Protein AF-A0A7V8SWI7-F1 (afdb_monomer)

Organism: NCBI:txid2741543

Mean predicted aligned error: 4.3 Å

Structure (mmCIF, N/CA/C/O backbone):
data_AF-A0A7V8SWI7-F1
#
_entry.id   AF-A0A7V8SWI7-F1
#
loop_
_atom_site.group_PDB
_atom_site.id
_atom_site.type_symbol
_atom_site.label_atom_id
_atom_site.label_alt_id
_atom_site.label_comp_id
_atom_site.label_asym_id
_atom_site.label_entity_id
_atom_site.label_seq_id
_atom_site.pdbx_PDB_ins_code
_atom_site.Cartn_x
_atom_site.Cartn_y
_atom_site.Cartn_z
_atom_site.occupancy
_atom_site.B_iso_or_equiv
_atom_site.auth_seq_id
_atom_site.auth_comp_id
_atom_site.auth_asym_id
_atom_site.auth_atom_id
_atom_site.pdbx_PDB_model_num
ATOM 1 N N . THR A 1 1 ? 4.405 27.487 22.013 1.00 63.25 1 THR A N 1
ATOM 2 C CA . THR A 1 1 ? 5.822 27.441 22.415 1.00 63.25 1 THR A CA 1
ATOM 3 C C . THR A 1 1 ? 6.640 26.436 21.614 1.00 63.25 1 THR A C 1
ATOM 5 O O . THR A 1 1 ? 7.851 26.514 21.687 1.00 63.25 1 THR A O 1
ATOM 8 N N . GLY A 1 2 ? 6.046 25.557 20.786 1.00 82.50 2 GLY A N 1
ATOM 9 C CA . GLY A 1 2 ? 6.829 24.618 19.962 1.00 82.50 2 GLY A CA 1
ATOM 10 C C . GLY A 1 2 ? 7.580 23.558 20.779 1.00 82.50 2 GLY A C 1
ATOM 11 O O . GLY A 1 2 ? 8.387 22.822 20.220 1.00 82.50 2 GLY A O 1
ATOM 12 N N . ASP A 1 3 ? 7.316 23.489 22.088 1.00 85.94 3 ASP A N 1
ATOM 13 C CA . ASP A 1 3 ? 7.953 22.548 22.997 1.00 85.94 3 ASP A CA 1
ATOM 14 C C . ASP A 1 3 ? 7.537 21.123 22.630 1.00 85.94 3 ASP A C 1
ATOM 16 O O . ASP A 1 3 ? 6.351 20.809 22.512 1.00 85.94 3 ASP A O 1
ATOM 20 N N . VAL A 1 4 ? 8.527 20.253 22.458 1.00 89.06 4 VAL A N 1
ATOM 21 C CA . VAL A 1 4 ? 8.312 18.844 22.130 1.00 89.06 4 VAL A CA 1
ATOM 22 C C . VAL A 1 4 ? 8.341 18.035 23.420 1.00 89.06 4 VAL A C 1
ATOM 24 O O . VAL A 1 4 ? 9.341 18.034 24.136 1.00 89.06 4 VAL A O 1
ATOM 27 N N . THR A 1 5 ? 7.256 17.314 23.704 1.00 89.06 5 THR A N 1
ATOM 28 C CA . THR A 1 5 ? 7.157 16.422 24.868 1.00 89.06 5 THR A CA 1
ATOM 29 C C . THR A 1 5 ? 7.148 14.970 24.413 1.00 89.06 5 THR A C 1
ATOM 31 O O . THR A 1 5 ? 6.355 14.579 23.558 1.00 89.06 5 THR A O 1
ATOM 34 N N . ARG A 1 6 ? 8.024 14.143 24.994 1.00 91.88 6 ARG A N 1
ATOM 35 C CA . ARG A 1 6 ? 8.011 12.697 24.748 1.00 91.88 6 ARG A CA 1
ATOM 36 C C . ARG A 1 6 ? 6.832 12.066 25.491 1.00 91.88 6 ARG A C 1
ATOM 38 O O . ARG A 1 6 ? 6.793 12.125 26.715 1.00 91.88 6 ARG A O 1
ATOM 45 N N . LEU A 1 7 ? 5.920 11.439 24.748 1.00 93.38 7 LEU A N 1
ATOM 46 C CA . LEU A 1 7 ? 4.717 10.800 25.302 1.00 93.38 7 LEU A CA 1
ATOM 47 C C . LEU A 1 7 ? 4.950 9.358 25.781 1.00 93.38 7 LEU A C 1
ATOM 49 O O . LEU A 1 7 ? 4.262 8.891 26.678 1.00 93.38 7 LEU A O 1
ATOM 53 N N . THR A 1 8 ? 5.924 8.652 25.203 1.00 93.62 8 THR A N 1
ATOM 54 C CA . THR A 1 8 ? 6.197 7.236 25.500 1.00 93.62 8 THR A CA 1
ATOM 55 C C . THR A 1 8 ? 7.565 7.033 26.167 1.00 93.62 8 THR A C 1
ATOM 57 O O . THR A 1 8 ? 8.273 7.981 26.526 1.00 93.62 8 THR A O 1
ATOM 60 N N . ASP A 1 9 ? 7.970 5.775 26.347 1.00 92.06 9 ASP A N 1
ATOM 61 C CA . ASP A 1 9 ? 9.202 5.396 27.049 1.00 92.06 9 ASP A CA 1
ATOM 62 C C . ASP A 1 9 ? 10.509 5.709 26.288 1.00 92.06 9 ASP A C 1
ATOM 64 O O . ASP A 1 9 ? 11.591 5.674 26.880 1.00 92.06 9 ASP A O 1
ATOM 68 N N . GLY A 1 10 ? 10.426 6.027 24.991 1.00 92.19 10 GLY A N 1
ATOM 69 C CA . GLY A 1 10 ? 11.580 6.271 24.121 1.00 92.19 10 GLY A CA 1
ATOM 70 C C . GLY A 1 10 ? 12.457 5.042 23.856 1.00 92.19 10 GLY A C 1
ATOM 71 O O . GLY A 1 10 ? 13.593 5.208 23.421 1.00 92.19 10 GLY A O 1
ATOM 72 N N . LYS A 1 11 ? 11.966 3.832 24.150 1.00 94.44 11 LYS A N 1
ATOM 73 C CA . LYS A 1 11 ? 12.702 2.565 23.987 1.00 94.44 11 LYS A CA 1
ATOM 74 C C . LYS A 1 11 ? 11.910 1.541 23.188 1.00 94.44 11 LYS A C 1
ATOM 76 O O . LYS A 1 11 ? 12.474 0.853 22.344 1.00 94.44 11 LYS A O 1
ATOM 81 N N . SER A 1 12 ? 10.618 1.432 23.472 1.00 95.19 12 SER A N 1
ATOM 82 C CA . SER A 1 12 ? 9.738 0.456 22.846 1.00 95.19 12 SER A CA 1
ATOM 83 C C . SER A 1 12 ? 9.309 0.914 21.462 1.00 95.19 12 SER A C 1
ATOM 85 O O . SER A 1 12 ? 9.228 2.112 21.172 1.00 95.19 12 SER A O 1
ATOM 87 N N . ARG A 1 13 ? 8.970 -0.049 20.603 1.00 94.88 13 ARG A N 1
ATOM 88 C CA . ARG A 1 13 ? 8.309 0.252 19.339 1.00 94.88 13 ARG A CA 1
ATOM 89 C C . ARG A 1 13 ? 6.869 0.655 19.644 1.00 94.88 13 ARG A C 1
ATOM 91 O O . ARG A 1 13 ? 6.151 -0.097 20.300 1.00 94.88 13 ARG A O 1
ATOM 98 N N . ASN A 1 14 ? 6.463 1.823 19.153 1.00 95.75 14 ASN A N 1
ATOM 99 C CA . ASN A 1 14 ? 5.104 2.335 19.290 1.00 95.75 14 ASN A CA 1
ATOM 100 C C . ASN A 1 14 ? 4.508 2.578 17.898 1.00 95.75 14 ASN A C 1
ATOM 102 O O . ASN A 1 14 ? 5.204 3.098 17.025 1.00 95.75 14 ASN A O 1
ATOM 106 N N . LEU A 1 15 ? 3.242 2.219 17.704 1.00 94.88 15 LEU A N 1
ATOM 107 C CA . LEU A 1 15 ? 2.460 2.546 16.510 1.00 94.88 15 LEU A CA 1
ATOM 108 C C . LEU A 1 15 ? 1.280 3.408 16.954 1.00 94.88 15 LEU A C 1
ATOM 110 O O . LEU A 1 15 ? 0.477 2.965 17.771 1.00 94.88 15 LEU A O 1
ATOM 114 N N . MET A 1 16 ? 1.220 4.646 16.466 1.00 94.62 16 MET A N 1
ATOM 115 C CA . MET A 1 16 ? 0.128 5.563 16.795 1.00 94.62 16 MET A CA 1
ATOM 116 C C . MET A 1 16 ? -1.172 5.102 16.143 1.00 94.62 16 MET A C 1
ATOM 118 O O . MET A 1 16 ? -1.156 4.559 15.042 1.00 94.62 16 MET A O 1
ATOM 122 N N . GLY A 1 17 ? -2.272 5.322 16.850 1.00 94.81 17 GLY A N 1
ATOM 123 C CA . GLY A 1 17 ? -3.619 4.992 16.421 1.00 94.81 17 GLY A CA 1
ATOM 124 C C . GLY A 1 17 ? -4.536 6.211 16.355 1.00 94.81 17 GLY A C 1
ATOM 125 O O . GLY A 1 17 ? -4.054 7.349 16.326 1.00 94.81 17 GLY A O 1
ATOM 126 N N . PRO A 1 18 ? -5.858 5.985 16.342 1.00 96.50 18 PRO A N 1
ATOM 127 C CA . PRO A 1 18 ? -6.848 7.041 16.260 1.00 96.50 18 PRO A CA 1
ATOM 128 C C . PRO A 1 18 ? -6.968 7.811 17.579 1.00 96.50 18 PRO A C 1
ATOM 130 O O . PRO A 1 18 ? -6.742 7.287 18.681 1.00 96.50 18 PRO A O 1
ATOM 133 N N . TRP A 1 19 ? -7.384 9.067 17.439 1.00 97.38 19 TRP A N 1
ATOM 134 C CA . TRP A 1 19 ? -7.904 9.868 18.540 1.00 97.38 19 TRP A CA 1
ATOM 135 C C . TRP A 1 19 ? -9.310 9.397 18.914 1.00 97.38 19 TRP A C 1
ATOM 137 O O . TRP A 1 19 ? -10.038 8.900 18.055 1.00 97.38 19 TRP A O 1
ATOM 147 N N . SER A 1 20 ? -9.685 9.582 20.178 1.00 97.81 20 SER A N 1
ATOM 148 C CA . SER A 1 20 ? -11.070 9.437 20.626 1.00 97.81 20 SER A CA 1
ATOM 149 C C . SER A 1 20 ? -12.001 10.376 19.856 1.00 97.81 20 SER A C 1
ATOM 151 O O . SER A 1 20 ? -11.568 11.401 19.319 1.00 97.81 20 SER A O 1
ATOM 153 N N . SER A 1 21 ? -13.290 10.050 19.826 1.00 94.75 21 SER A N 1
ATOM 154 C CA . SER A 1 21 ? -14.334 10.891 19.236 1.00 94.75 21 SER A CA 1
ATOM 155 C C . SER A 1 21 ? -14.375 12.275 19.888 1.00 94.75 21 SER A C 1
ATOM 157 O O . SER A 1 21 ? -14.532 13.277 19.185 1.00 94.75 21 SER A O 1
ATOM 159 N N . ASP A 1 22 ? -14.148 12.339 21.205 1.00 95.44 22 ASP A N 1
ATOM 160 C CA . ASP A 1 22 ? -14.020 13.590 21.962 1.00 95.44 22 ASP A CA 1
ATOM 161 C C . ASP A 1 22 ? -12.711 14.355 21.669 1.00 95.44 22 ASP A C 1
ATOM 163 O O . ASP A 1 22 ? -12.598 15.546 21.970 1.00 95.44 22 ASP A O 1
ATOM 167 N N . GLY A 1 23 ? -11.715 13.706 21.055 1.00 96.44 23 GLY A N 1
ATOM 168 C CA . GLY A 1 23 ? -10.439 14.313 20.662 1.00 96.44 23 GLY A CA 1
ATOM 169 C C . GLY A 1 23 ? -9.461 14.562 21.816 1.00 96.44 23 GLY A C 1
ATOM 170 O O . GLY A 1 23 ? -8.505 15.321 21.659 1.00 96.44 23 GLY A O 1
ATOM 171 N N . ASP A 1 24 ? -9.685 13.946 22.977 1.00 97.25 24 ASP A N 1
ATOM 172 C CA . ASP A 1 24 ? -8.906 14.137 24.206 1.00 97.25 24 ASP A CA 1
ATOM 173 C C . ASP A 1 24 ? -7.919 12.991 24.500 1.00 97.25 24 ASP A C 1
ATOM 175 O O . ASP A 1 24 ? -6.945 13.178 25.236 1.00 97.25 24 ASP A O 1
ATOM 179 N N . ARG A 1 25 ? -8.151 11.805 23.928 1.00 97.94 25 ARG A N 1
ATOM 180 C CA . ARG A 1 25 ? -7.366 10.584 24.143 1.00 97.94 25 ARG A CA 1
ATOM 181 C C . ARG A 1 25 ? -6.844 10.036 22.825 1.00 97.94 25 ARG A C 1
ATOM 183 O O . ARG A 1 25 ? -7.429 10.253 21.770 1.00 97.94 25 ARG A O 1
ATOM 190 N N . ILE A 1 26 ? -5.760 9.273 22.904 1.00 97.75 26 ILE A N 1
ATOM 191 C CA . ILE A 1 26 ? -5.236 8.474 21.793 1.00 97.75 26 ILE A CA 1
ATOM 192 C C . ILE A 1 26 ? -5.171 7.004 22.187 1.00 97.75 26 ILE A C 1
ATOM 194 O O . ILE A 1 26 ? -4.791 6.675 23.313 1.00 97.75 26 ILE A O 1
ATOM 198 N N . ALA A 1 27 ? -5.510 6.131 21.242 1.00 98.38 27 ALA A N 1
ATOM 199 C CA . ALA A 1 27 ? -5.175 4.714 21.297 1.00 98.38 27 ALA A CA 1
ATOM 200 C C . ALA A 1 27 ? -3.865 4.487 20.538 1.00 98.38 27 ALA A C 1
ATOM 202 O O . ALA A 1 27 ? -3.637 5.087 19.489 1.00 98.38 27 ALA A O 1
ATOM 203 N N . TYR A 1 28 ? -2.988 3.629 21.047 1.00 98.06 28 TYR A N 1
ATOM 204 C CA . TYR A 1 28 ? -1.750 3.282 20.356 1.00 98.06 28 TYR A CA 1
ATOM 205 C C . TYR A 1 28 ? -1.277 1.878 20.729 1.00 98.06 28 TYR A C 1
ATOM 207 O O . TYR A 1 28 ? -1.665 1.329 21.758 1.00 98.06 28 TYR A O 1
ATOM 215 N N . MET A 1 29 ? -0.431 1.288 19.886 1.00 98.12 29 MET A N 1
ATOM 216 C CA . MET A 1 29 ? 0.154 -0.029 20.139 1.00 98.12 29 MET A CA 1
ATOM 217 C C . MET A 1 29 ? 1.571 0.108 20.658 1.00 98.12 29 MET A C 1
ATOM 219 O O . MET A 1 29 ? 2.327 0.949 20.165 1.00 98.12 29 MET A O 1
ATOM 223 N N . SER A 1 30 ? 1.963 -0.743 21.604 1.00 97.75 30 SER A N 1
ATOM 224 C CA . SER A 1 30 ? 3.325 -0.732 22.135 1.00 97.75 30 SER A CA 1
ATOM 225 C C . SER A 1 30 ? 3.847 -2.122 22.455 1.00 97.75 30 SER A C 1
ATOM 227 O O . SER A 1 30 ? 3.147 -2.937 23.049 1.00 97.75 30 SER A O 1
ATOM 229 N N . THR A 1 31 ? 5.126 -2.353 22.148 1.00 97.25 31 THR A N 1
ATOM 230 C CA . THR A 1 31 ? 5.854 -3.564 22.562 1.00 97.25 31 THR A CA 1
ATOM 231 C C . THR A 1 31 ? 6.379 -3.500 23.996 1.00 97.25 31 THR A C 1
ATOM 233 O O . THR A 1 31 ? 7.180 -4.343 24.397 1.00 97.25 31 THR A O 1
ATOM 236 N N . ARG A 1 32 ? 5.978 -2.491 24.779 1.00 96.44 32 ARG A N 1
ATOM 237 C CA . ARG A 1 32 ? 6.568 -2.167 26.087 1.00 96.44 32 ARG A CA 1
ATOM 238 C C . ARG A 1 32 ? 6.547 -3.313 27.097 1.00 96.44 32 ARG A C 1
ATOM 240 O O . ARG A 1 32 ? 7.463 -3.411 27.907 1.00 96.44 32 ARG A O 1
ATOM 247 N N . ARG A 1 33 ? 5.531 -4.183 27.064 1.00 96.50 33 ARG A N 1
ATOM 248 C CA . ARG A 1 33 ? 5.382 -5.269 28.046 1.00 96.50 33 ARG A CA 1
ATOM 249 C C . ARG A 1 33 ? 6.374 -6.412 27.832 1.00 96.50 33 ARG A C 1
ATOM 251 O O . ARG A 1 33 ? 6.923 -6.910 28.810 1.00 96.50 33 ARG A O 1
ATOM 258 N N . THR A 1 34 ? 6.582 -6.852 26.587 1.00 95.94 34 THR A N 1
ATOM 259 C CA . THR A 1 34 ? 7.347 -8.086 26.296 1.00 95.94 34 THR A CA 1
ATOM 260 C C . THR A 1 34 ? 8.436 -7.932 25.237 1.00 95.94 34 THR A C 1
ATOM 262 O O . THR A 1 34 ? 9.176 -8.878 24.988 1.00 95.94 34 THR A O 1
ATOM 265 N N . GLY A 1 35 ? 8.531 -6.782 24.566 1.00 92.69 35 GLY A N 1
ATOM 266 C CA . GLY A 1 35 ? 9.382 -6.586 23.386 1.00 92.69 35 GLY A CA 1
ATOM 267 C C . GLY A 1 35 ? 8.889 -7.315 22.125 1.00 92.69 35 GLY A C 1
ATOM 268 O O . GLY A 1 35 ? 9.388 -7.042 21.035 1.00 92.69 35 GLY A O 1
ATOM 269 N N . LYS A 1 36 ? 7.897 -8.207 22.257 1.00 92.12 36 LYS A N 1
ATOM 270 C CA . LYS A 1 36 ? 7.325 -9.024 21.179 1.00 92.12 36 LYS A CA 1
ATOM 271 C C . LYS A 1 36 ? 5.861 -8.682 20.906 1.00 92.12 36 LYS A C 1
ATOM 273 O O . LYS A 1 36 ? 5.488 -8.495 19.755 1.00 92.12 36 LYS A O 1
ATOM 278 N N . ASP A 1 37 ? 5.034 -8.658 21.939 1.00 96.38 37 ASP A N 1
ATOM 279 C CA . ASP A 1 37 ? 3.595 -8.460 21.791 1.00 96.38 37 ASP A CA 1
ATOM 280 C C . ASP A 1 37 ? 3.296 -6.974 21.665 1.00 96.38 37 ASP A C 1
ATOM 282 O O . ASP A 1 37 ? 3.802 -6.177 22.454 1.00 96.38 37 ASP A O 1
ATOM 286 N N . THR A 1 38 ? 2.483 -6.596 20.685 1.00 96.56 38 THR A N 1
ATOM 287 C CA . THR A 1 38 ? 1.990 -5.226 20.543 1.00 96.56 38 THR A CA 1
ATOM 288 C C . THR A 1 38 ? 0.666 -5.101 21.278 1.00 96.56 38 THR A C 1
ATOM 290 O O . THR A 1 38 ? -0.379 -5.476 20.754 1.00 96.56 38 THR A O 1
ATOM 293 N N . ASP A 1 39 ? 0.724 -4.598 22.505 1.00 98.38 39 ASP A N 1
ATOM 294 C CA . ASP A 1 39 ? -0.456 -4.386 23.339 1.00 98.38 39 ASP A CA 1
ATOM 295 C C . ASP A 1 39 ? -1.148 -3.057 23.019 1.00 98.38 39 ASP A C 1
ATOM 297 O O . ASP A 1 39 ? -0.494 -2.139 22.521 1.00 98.38 39 ASP A O 1
ATOM 301 N N . LEU A 1 40 ? -2.431 -2.929 23.376 1.00 98.75 40 LEU A N 1
ATOM 302 C CA . LEU A 1 40 ? -3.197 -1.685 23.257 1.00 98.75 40 LEU A CA 1
ATOM 303 C C . LEU A 1 40 ? -3.010 -0.814 24.504 1.00 98.75 40 LEU A C 1
ATOM 305 O O . LEU A 1 40 ? -3.303 -1.239 25.624 1.00 98.75 40 LEU A O 1
ATOM 309 N N . TRP A 1 41 ? -2.595 0.428 24.286 1.00 98.62 41 TRP A N 1
ATOM 310 C CA . TRP A 1 41 ? -2.400 1.455 25.303 1.00 98.62 41 TRP A CA 1
ATOM 311 C C . TRP A 1 41 ? -3.262 2.676 24.996 1.00 98.62 41 TRP A C 1
ATOM 313 O O . TRP A 1 41 ? -3.566 2.961 23.834 1.00 98.62 41 TRP A O 1
ATOM 323 N N . VAL A 1 42 ? -3.635 3.407 26.044 1.00 98.38 42 VAL A N 1
ATOM 324 C CA . VAL A 1 42 ? -4.410 4.646 25.939 1.00 98.38 42 VAL A CA 1
ATOM 325 C C . VAL A 1 42 ? -3.790 5.717 26.824 1.00 98.38 42 VAL A C 1
ATOM 327 O O . VAL A 1 42 ? -3.329 5.437 27.930 1.00 98.38 42 VAL A O 1
ATOM 330 N N . MET A 1 43 ? -3.796 6.956 26.336 1.00 97.75 43 MET A N 1
ATOM 331 C CA . MET A 1 43 ? -3.399 8.129 27.113 1.00 97.75 43 MET A CA 1
ATOM 332 C C . MET A 1 43 ? -4.154 9.380 26.660 1.00 97.75 43 MET A C 1
ATOM 334 O O . MET A 1 43 ? -4.582 9.473 25.511 1.00 97.75 43 MET A O 1
ATOM 338 N N . THR A 1 44 ? -4.238 10.369 27.541 1.00 97.31 44 THR A N 1
ATOM 339 C CA . THR A 1 44 ? -4.510 11.775 27.228 1.00 97.31 44 THR A CA 1
ATOM 340 C C . THR A 1 44 ? -3.174 12.476 26.965 1.00 97.31 44 THR A C 1
ATOM 342 O O . THR A 1 44 ? -2.409 12.678 27.907 1.00 97.31 44 THR A O 1
ATOM 345 N N . PRO A 1 45 ? -2.850 12.894 25.726 1.00 94.81 45 PRO A N 1
ATOM 346 C CA . PRO A 1 45 ? -1.535 13.474 25.421 1.00 94.81 45 PRO A CA 1
ATOM 347 C C . PRO A 1 45 ? -1.206 14.760 26.192 1.00 94.81 45 PRO A C 1
ATOM 349 O O . PRO A 1 45 ? -0.036 15.059 26.418 1.00 94.81 45 PRO A O 1
ATOM 352 N N . ALA A 1 46 ? -2.231 15.509 26.617 1.00 93.81 46 ALA A N 1
ATOM 353 C CA . ALA A 1 46 ? -2.073 16.700 27.452 1.00 93.81 46 ALA A CA 1
ATOM 354 C C . ALA A 1 46 ? -1.636 16.380 28.898 1.00 93.81 46 ALA A C 1
ATOM 356 O O . ALA A 1 46 ? -1.056 17.238 29.561 1.00 93.81 46 ALA A O 1
ATOM 357 N N . ASP A 1 47 ? -1.871 15.153 29.373 1.00 95.00 47 ASP A N 1
ATOM 358 C CA . ASP A 1 47 ? -1.352 14.632 30.639 1.00 95.00 47 ASP A CA 1
ATOM 359 C C . ASP A 1 47 ? -0.791 13.214 30.428 1.00 95.00 47 ASP A C 1
ATOM 361 O O . ASP A 1 47 ? -1.481 12.221 30.685 1.00 95.00 47 ASP A O 1
ATOM 365 N N . PRO A 1 48 ? 0.475 13.085 29.981 1.00 92.38 48 PRO A N 1
ATOM 366 C CA . PRO A 1 48 ? 1.084 11.790 29.670 1.00 92.38 48 PRO A CA 1
ATOM 367 C C . PRO A 1 48 ? 1.128 10.801 30.847 1.00 92.38 48 PRO A C 1
ATOM 369 O O . PRO A 1 48 ? 1.427 9.629 30.649 1.00 92.38 48 PRO A O 1
ATOM 372 N N . LYS A 1 49 ? 0.829 11.234 32.082 1.00 94.56 49 LYS A N 1
ATOM 373 C CA . LYS A 1 49 ? 0.714 10.344 33.252 1.00 94.56 49 LYS A CA 1
ATOM 374 C C . LYS A 1 49 ? -0.511 9.432 33.196 1.00 94.56 49 LYS A C 1
ATOM 376 O O . LYS A 1 49 ? -0.562 8.453 33.933 1.00 94.56 49 LYS A O 1
ATOM 381 N N . THR A 1 50 ? -1.483 9.760 32.350 1.00 96.88 50 THR A N 1
ATOM 382 C CA . THR A 1 50 ? -2.666 8.932 32.078 1.00 96.88 50 THR A CA 1
ATOM 383 C C . THR A 1 50 ? -2.349 7.699 31.229 1.00 96.88 50 THR A C 1
ATOM 385 O O . THR A 1 50 ? -3.221 6.849 31.054 1.00 96.88 50 THR A O 1
ATOM 388 N N . ASP A 1 51 ? -1.122 7.588 30.710 1.00 97.06 51 ASP A N 1
ATOM 389 C CA . ASP A 1 51 ? -0.661 6.447 29.929 1.00 97.06 51 ASP A CA 1
ATOM 390 C C . ASP A 1 51 ? -0.787 5.131 30.699 1.00 97.06 51 ASP A C 1
ATOM 392 O O . ASP A 1 51 ? -0.155 4.928 31.740 1.00 97.06 51 ASP A O 1
ATOM 396 N N . HIS A 1 52 ? -1.594 4.219 30.166 1.00 97.75 52 HIS A N 1
ATOM 397 C CA . HIS A 1 52 ? -1.792 2.901 30.747 1.00 97.75 52 HIS A CA 1
ATOM 398 C C . HIS A 1 52 ? -2.054 1.839 29.680 1.00 97.75 52 HIS A C 1
ATOM 400 O O . HIS A 1 52 ? -2.551 2.101 28.583 1.00 97.75 52 HIS A O 1
ATOM 406 N N . LEU A 1 53 ? -1.703 0.607 30.040 1.00 98.44 53 LEU A N 1
ATOM 407 C CA . LEU A 1 53 ? -2.021 -0.591 29.281 1.00 98.44 53 LEU A CA 1
ATOM 408 C C . LEU A 1 53 ? -3.519 -0.866 29.418 1.00 98.44 53 LEU A C 1
ATOM 410 O O . LEU A 1 53 ? -3.978 -1.161 30.521 1.00 98.44 53 LEU A O 1
ATOM 414 N N . LEU A 1 54 ? -4.256 -0.791 28.313 1.00 98.62 54 LEU A N 1
ATOM 415 C CA . LEU A 1 54 ? -5.690 -1.070 28.295 1.00 98.62 54 LEU A CA 1
ATOM 416 C C . LEU A 1 54 ? -5.955 -2.563 28.072 1.00 98.62 54 LEU A C 1
ATOM 418 O O . LEU A 1 54 ? -6.718 -3.173 28.815 1.00 98.62 54 LEU A O 1
ATOM 422 N N . THR A 1 55 ? -5.286 -3.180 27.093 1.00 98.69 55 THR A N 1
ATOM 423 C CA . THR A 1 55 ? -5.515 -4.593 26.751 1.00 98.69 55 THR A CA 1
ATOM 424 C C . THR A 1 55 ? -4.211 -5.301 26.419 1.00 98.69 55 THR A C 1
ATOM 426 O O . THR A 1 55 ? -3.466 -4.877 25.536 1.00 98.69 55 THR A O 1
ATOM 429 N N . GLN A 1 56 ? -3.967 -6.426 27.096 1.00 98.31 56 GLN A N 1
ATOM 430 C CA . GLN A 1 56 ? -2.889 -7.348 26.744 1.00 98.31 56 GLN A CA 1
ATOM 431 C C . GLN A 1 56 ? -3.261 -8.149 25.498 1.00 98.31 56 GLN A C 1
ATOM 433 O O . GLN A 1 56 ? -4.336 -8.746 25.423 1.00 98.31 56 GLN A O 1
ATOM 438 N N . LEU A 1 57 ? -2.356 -8.174 24.529 1.00 97.56 57 LEU A N 1
ATOM 439 C CA . LEU A 1 57 ? -2.509 -8.862 23.255 1.00 97.56 57 LEU A CA 1
ATOM 440 C C . LEU A 1 57 ? -1.343 -9.839 23.051 1.00 97.56 57 LEU A C 1
ATOM 442 O O . LEU A 1 57 ? -0.423 -9.938 23.866 1.00 97.56 57 LEU A O 1
ATOM 446 N N . SER A 1 58 ? -1.410 -10.639 21.994 1.00 95.31 58 SER A N 1
ATOM 447 C CA . SER A 1 58 ? -0.376 -11.626 21.666 1.00 95.31 58 SER A CA 1
ATOM 448 C C . SER A 1 58 ? -0.003 -11.512 20.198 1.00 95.31 58 SER A C 1
ATOM 450 O O . SER A 1 58 ? -0.887 -11.452 19.348 1.00 95.31 58 SER A O 1
ATOM 452 N N . GLY A 1 59 ? 1.296 -11.492 19.903 1.00 93.31 59 GLY A N 1
ATOM 453 C CA . GLY A 1 59 ? 1.796 -11.211 18.554 1.00 93.31 59 GLY A CA 1
ATOM 454 C C . GLY A 1 59 ? 1.876 -9.713 18.245 1.00 93.31 59 GLY A C 1
ATOM 455 O O . GLY A 1 59 ? 1.540 -8.878 19.084 1.00 93.31 59 GLY A O 1
ATOM 456 N N . GLY A 1 60 ? 2.379 -9.372 17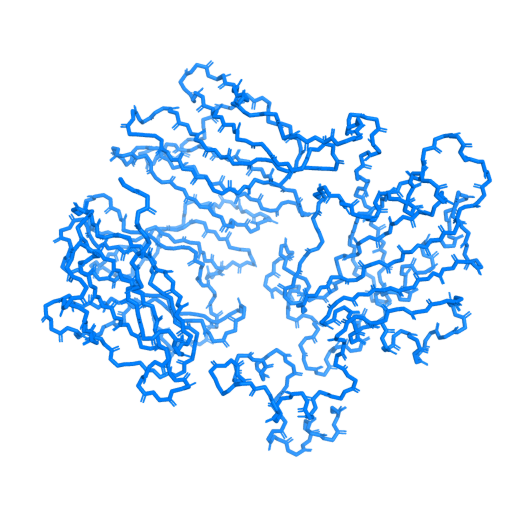.054 1.00 92.12 60 GLY A N 1
ATOM 457 C CA . GLY A 1 60 ? 2.677 -7.984 16.676 1.00 92.12 60 GLY A CA 1
ATOM 458 C C . GLY A 1 60 ? 1.787 -7.364 15.597 1.00 92.12 60 GLY A C 1
ATOM 459 O O . GLY A 1 60 ? 1.990 -6.200 15.259 1.00 92.12 60 GLY A O 1
ATOM 460 N N . GLY A 1 61 ? 0.840 -8.122 15.038 1.00 94.00 61 GLY A N 1
ATOM 461 C CA . GLY A 1 61 ? -0.041 -7.691 13.947 1.00 94.00 61 GLY A CA 1
ATOM 462 C C . GLY A 1 61 ? -1.269 -6.909 14.410 1.00 94.00 61 GLY A C 1
ATOM 463 O O . GLY A 1 61 ? -2.335 -7.060 13.835 1.00 94.00 61 GLY A O 1
ATOM 464 N N . TRP A 1 62 ? -1.165 -6.124 15.482 1.00 96.75 62 TRP A N 1
ATOM 465 C CA . TRP A 1 62 ? -2.305 -5.389 16.033 1.00 96.75 62 TRP A CA 1
ATOM 466 C C . TRP A 1 62 ? -2.266 -3.920 15.629 1.00 96.75 62 TRP A C 1
ATOM 468 O O . TRP A 1 62 ? -1.218 -3.274 15.730 1.00 96.75 62 TRP A O 1
ATOM 478 N N . ARG A 1 63 ? -3.421 -3.373 15.242 1.00 96.88 63 ARG A N 1
ATOM 479 C CA . ARG A 1 63 ? -3.617 -1.934 15.038 1.00 96.88 63 ARG A CA 1
ATOM 480 C C . ARG A 1 63 ? -5.003 -1.482 15.515 1.00 96.88 63 ARG A C 1
ATOM 482 O O . ARG A 1 63 ? -5.972 -2.220 15.345 1.00 96.88 63 ARG A O 1
ATOM 489 N N . PRO A 1 64 ? -5.113 -0.315 16.170 1.00 97.94 64 PRO A N 1
ATOM 490 C CA . PRO A 1 64 ? -6.393 0.285 16.495 1.00 97.94 64 PRO A CA 1
ATOM 491 C C . PRO A 1 64 ? -6.876 1.081 15.286 1.00 97.94 64 PRO A C 1
ATOM 493 O O . PRO A 1 64 ? -6.125 1.877 14.729 1.00 97.94 64 PRO A O 1
ATOM 496 N N . GLU A 1 65 ? -8.121 0.853 14.896 1.00 97.81 65 GLU A N 1
ATOM 497 C CA . GLU A 1 65 ? -8.699 1.440 13.689 1.00 97.81 65 GLU A CA 1
ATOM 498 C C . GLU A 1 65 ? -9.530 2.682 14.014 1.00 97.81 65 GLU A C 1
ATOM 500 O O . GLU A 1 65 ? -9.334 3.735 13.413 1.00 97.81 65 GLU A O 1
ATOM 505 N N . ASP A 1 66 ? -10.421 2.589 15.007 1.00 97.88 66 ASP A N 1
ATOM 506 C CA . ASP A 1 66 ? -11.357 3.669 15.328 1.00 97.88 66 ASP A CA 1
ATOM 507 C C . ASP A 1 66 ? -11.886 3.581 16.770 1.00 97.88 66 ASP A C 1
ATOM 509 O O . ASP A 1 66 ? -11.822 2.525 17.411 1.00 97.88 66 ASP A O 1
ATOM 513 N N . TRP A 1 67 ? -12.443 4.684 17.268 1.00 98.56 67 TRP A N 1
ATOM 514 C CA . TRP A 1 67 ? -13.222 4.727 18.508 1.00 98.56 67 TRP A CA 1
ATOM 515 C C . TRP A 1 67 ? -14.717 4.725 18.185 1.00 98.56 67 TRP A C 1
ATOM 517 O O . TRP A 1 67 ? -15.148 5.275 17.173 1.00 98.56 67 TRP A O 1
ATOM 527 N N . SER A 1 68 ? -15.538 4.117 19.044 1.00 98.19 68 SER A N 1
ATOM 528 C CA . SER A 1 68 ? -16.987 4.266 18.912 1.00 98.19 68 SER A CA 1
ATOM 529 C C . SER A 1 68 ? -17.387 5.733 19.107 1.00 98.19 68 SER A C 1
ATOM 531 O O . SER A 1 68 ? -16.719 6.442 19.858 1.00 98.19 68 SER A O 1
ATOM 533 N N . PRO A 1 69 ? -18.503 6.201 18.514 1.00 96.62 69 PRO A N 1
ATOM 534 C CA . PRO A 1 69 ? -18.946 7.591 18.664 1.00 96.62 69 PRO A CA 1
ATOM 535 C C . PRO A 1 69 ? -19.185 8.041 20.113 1.00 96.62 69 PRO A C 1
ATOM 537 O O . PRO A 1 69 ? -19.228 9.235 20.382 1.00 96.62 69 PRO A O 1
ATOM 540 N N . ASP A 1 70 ? -19.381 7.094 21.037 1.00 97.75 70 ASP A N 1
ATOM 541 C CA . ASP A 1 70 ? -19.536 7.337 22.475 1.00 97.75 70 ASP A CA 1
ATOM 542 C C . ASP A 1 70 ? -18.269 7.033 23.298 1.00 97.75 70 ASP A C 1
ATOM 544 O O . ASP A 1 70 ? -18.332 6.999 24.527 1.00 97.75 70 ASP A O 1
ATOM 548 N N . ASP A 1 71 ? -17.147 6.756 22.628 1.00 98.31 71 ASP A N 1
ATOM 549 C CA . ASP A 1 71 ? -15.830 6.419 23.176 1.00 98.31 71 ASP A CA 1
ATOM 550 C C . ASP A 1 71 ? -15.779 5.233 24.157 1.00 98.31 71 ASP A C 1
ATOM 552 O O . ASP A 1 71 ? -14.791 5.040 24.878 1.00 98.31 71 ASP A O 1
ATOM 556 N N . LYS A 1 72 ? -16.816 4.390 24.182 1.00 98.25 72 LYS A N 1
ATOM 557 C CA . LYS A 1 72 ? -16.860 3.193 25.038 1.00 98.25 72 LYS A CA 1
ATOM 558 C C . LYS A 1 72 ? -16.164 1.984 24.436 1.00 98.25 72 LYS A C 1
ATOM 560 O O . LYS A 1 72 ? -15.900 1.018 25.151 1.00 98.25 72 LYS A O 1
ATOM 565 N N . LYS A 1 73 ? -15.897 2.000 23.130 1.00 98.62 73 LYS A N 1
ATOM 566 C CA . LYS A 1 73 ? -15.243 0.895 22.431 1.00 98.62 73 LYS A CA 1
ATOM 567 C C . LYS A 1 73 ? -14.125 1.386 21.527 1.00 98.62 73 LYS A C 1
ATOM 569 O O . LYS A 1 73 ? -14.235 2.440 20.915 1.00 98.62 73 LYS A O 1
ATOM 574 N N . ILE A 1 74 ? -13.091 0.565 21.399 1.00 98.75 74 ILE A N 1
ATOM 575 C CA . ILE A 1 74 ? -12.051 0.690 20.377 1.00 98.75 74 ILE A CA 1
ATOM 576 C C . ILE A 1 74 ? -12.187 -0.493 19.421 1.00 98.75 74 ILE A C 1
ATOM 578 O O . ILE A 1 74 ? -12.272 -1.645 19.856 1.00 98.75 74 ILE A O 1
ATOM 582 N N . LEU A 1 75 ? -12.206 -0.203 18.123 1.00 98.69 75 LEU A N 1
ATOM 583 C CA . LEU A 1 75 ? -12.110 -1.192 17.059 1.00 98.69 75 LEU A CA 1
ATOM 584 C C . LEU A 1 75 ? -10.635 -1.533 16.834 1.00 98.69 75 LEU A C 1
ATOM 586 O O . LEU A 1 75 ? -9.812 -0.642 16.631 1.00 98.69 75 LEU A O 1
ATOM 590 N N . LEU A 1 76 ? -10.301 -2.819 16.880 1.00 98.31 76 LEU A N 1
ATOM 591 C CA . LEU A 1 76 ? -8.960 -3.325 16.603 1.00 98.31 76 LEU A CA 1
ATOM 592 C C . LEU A 1 76 ? -8.972 -4.242 15.387 1.00 98.31 76 LEU A C 1
ATOM 594 O O . LEU A 1 76 ? -9.861 -5.086 15.269 1.00 98.31 76 LEU A O 1
ATOM 598 N N . LEU A 1 77 ? -7.924 -4.156 14.575 1.00 98.00 77 LEU A N 1
ATOM 599 C CA . LEU A 1 77 ? -7.566 -5.178 13.601 1.00 98.00 77 LEU A CA 1
ATOM 600 C C . LEU A 1 77 ? -6.396 -6.026 14.122 1.00 98.00 77 LEU A C 1
ATOM 602 O O . LEU A 1 77 ? -5.406 -5.499 14.635 1.00 98.00 77 LEU A O 1
ATOM 606 N N . GLU A 1 78 ? -6.523 -7.341 13.966 1.00 97.44 78 GLU A N 1
ATOM 607 C CA . GLU A 1 78 ? -5.455 -8.336 14.078 1.00 97.44 78 GLU A CA 1
ATOM 608 C C . GLU A 1 78 ? -5.128 -8.867 12.685 1.00 97.44 78 GLU A C 1
ATOM 610 O O . GLU A 1 78 ? -5.922 -9.603 12.114 1.00 97.44 78 GLU A O 1
ATOM 615 N N . GLU A 1 79 ? -3.968 -8.531 12.146 1.00 95.44 79 GLU A N 1
ATOM 616 C CA . GLU A 1 79 ? -3.441 -9.076 10.899 1.00 95.44 79 GLU A CA 1
ATOM 617 C C . GLU A 1 79 ? -2.509 -10.256 11.201 1.00 95.44 79 GLU A C 1
ATOM 619 O O . GLU A 1 79 ? -1.612 -10.148 12.041 1.00 95.44 79 GLU A O 1
ATOM 624 N N . LEU A 1 80 ? -2.729 -11.396 10.540 1.00 93.25 80 LEU A N 1
ATOM 625 C CA . LEU A 1 8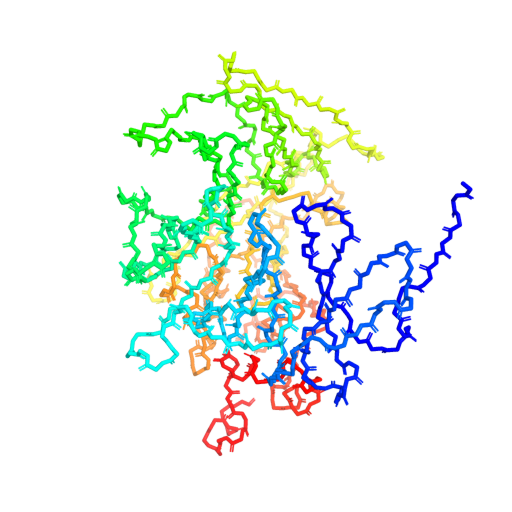0 ? -1.850 -12.572 10.601 1.00 93.25 80 LEU A CA 1
ATOM 626 C C . LEU A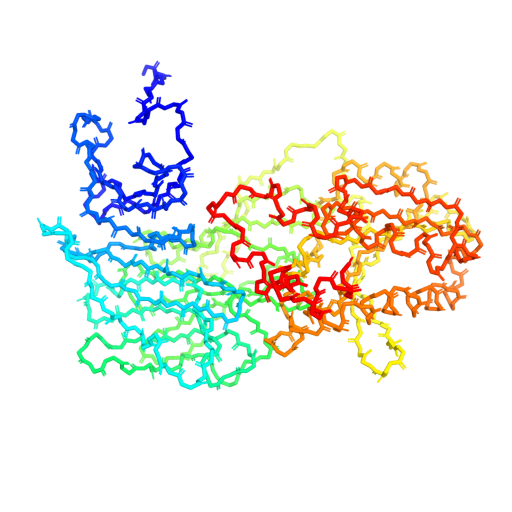 1 80 ? -1.061 -12.779 9.298 1.00 93.25 80 LEU A C 1
ATOM 628 O O . LEU A 1 80 ? 0.047 -13.318 9.337 1.00 93.25 80 LEU A O 1
ATOM 632 N N . SER A 1 81 ? -1.623 -12.352 8.169 1.00 92.38 81 SER A N 1
ATOM 633 C CA . SER A 1 81 ? -1.005 -12.300 6.839 1.00 92.38 81 SER A CA 1
ATOM 634 C C . SER A 1 81 ? -1.855 -11.424 5.916 1.00 92.38 81 SER A C 1
ATOM 636 O O . SER A 1 81 ? -2.976 -11.074 6.284 1.00 92.38 81 SER A O 1
ATOM 638 N N . ILE A 1 82 ? -1.389 -11.135 4.696 1.00 91.00 82 ILE A N 1
ATOM 639 C CA . ILE A 1 82 ? -2.143 -10.315 3.727 1.00 91.00 82 ILE A CA 1
ATOM 640 C C . ILE A 1 82 ? -3.573 -10.797 3.452 1.00 91.00 82 ILE A C 1
ATOM 642 O O . ILE A 1 82 ? -4.455 -9.991 3.172 1.00 91.00 82 ILE A O 1
ATOM 646 N N . ASN A 1 83 ? -3.812 -12.108 3.547 1.00 92.88 83 ASN A N 1
ATOM 647 C CA . ASN A 1 83 ? -5.111 -12.734 3.298 1.00 92.88 83 ASN A CA 1
ATOM 648 C C . ASN A 1 83 ? -5.819 -13.244 4.568 1.00 92.88 83 ASN A C 1
ATOM 650 O O . ASN A 1 83 ? -6.768 -14.019 4.461 1.00 92.88 83 ASN A O 1
ATOM 654 N N . GLU A 1 84 ? -5.328 -12.905 5.763 1.00 95.50 84 GLU A N 1
ATOM 655 C CA . GLU A 1 84 ? -5.918 -13.371 7.020 1.00 95.50 84 GLU A CA 1
ATOM 656 C C . GLU A 1 84 ? -5.822 -12.297 8.103 1.00 95.50 84 GLU A C 1
ATOM 658 O O . GLU A 1 84 ? -4.752 -12.040 8.664 1.00 95.50 84 GLU A O 1
ATOM 663 N N . SER A 1 85 ? -6.962 -11.702 8.437 1.00 97.19 85 SER A N 1
ATOM 664 C CA . SER A 1 85 ? -7.087 -10.758 9.537 1.00 97.19 85 SER A CA 1
ATOM 665 C C . SER A 1 85 ? -8.448 -10.852 10.230 1.00 97.19 85 SER A C 1
ATOM 667 O O . SER A 1 85 ? -9.375 -11.516 9.762 1.00 97.19 85 SER A O 1
ATOM 669 N N . TYR A 1 86 ? -8.559 -10.213 11.394 1.00 97.62 86 TYR A N 1
ATOM 670 C CA . TYR A 1 86 ? -9.732 -10.280 12.259 1.00 97.62 86 TYR A CA 1
ATOM 671 C C . TYR A 1 86 ? -10.013 -8.934 12.918 1.00 97.62 86 TYR A C 1
ATOM 673 O O . TYR A 1 86 ? -9.105 -8.277 13.426 1.00 97.62 86 TYR A O 1
ATOM 681 N N . LEU A 1 87 ? -11.286 -8.556 12.979 1.00 98.38 87 LEU A N 1
ATOM 682 C CA . LEU A 1 87 ? -11.756 -7.399 13.724 1.00 98.38 87 LEU A CA 1
ATOM 683 C C . LEU A 1 87 ? -12.204 -7.779 15.137 1.00 98.38 87 LEU A C 1
ATOM 685 O O . LEU A 1 87 ? -12.881 -8.788 15.370 1.00 98.38 87 LEU A O 1
ATOM 689 N N . TRP A 1 88 ? -11.884 -6.898 16.080 1.00 98.44 88 TRP A N 1
ATOM 690 C CA . TRP A 1 88 ? -12.190 -7.035 17.498 1.00 98.44 88 TRP A CA 1
ATOM 691 C C . TRP A 1 88 ? -12.724 -5.728 18.071 1.00 98.44 88 TRP A C 1
ATOM 693 O O . TRP A 1 88 ? -12.379 -4.643 17.615 1.00 98.44 88 TRP A O 1
ATOM 703 N N . LEU A 1 89 ? -13.520 -5.836 19.130 1.00 98.56 89 LEU A N 1
ATOM 704 C CA . LEU A 1 89 ? -13.974 -4.702 19.926 1.00 98.56 89 LEU A CA 1
ATOM 705 C C . LEU A 1 89 ? -13.374 -4.790 21.324 1.00 98.56 89 LEU A C 1
ATOM 707 O O . LEU A 1 89 ? -13.490 -5.828 21.979 1.00 98.56 89 LEU A O 1
ATOM 711 N N . VAL A 1 90 ? -12.778 -3.698 21.791 1.00 98.81 90 VAL A N 1
ATOM 712 C CA . VAL A 1 90 ? -12.275 -3.548 23.159 1.00 98.81 90 VAL A CA 1
ATOM 713 C C . VAL A 1 90 ? -13.131 -2.542 23.906 1.00 98.81 90 VAL A C 1
ATOM 715 O O . VAL A 1 90 ? -13.287 -1.419 23.442 1.00 98.81 90 VAL A O 1
ATOM 718 N N . ASP A 1 91 ? -13.656 -2.927 25.064 1.00 98.62 91 ASP A N 1
ATOM 719 C CA . ASP A 1 91 ? -14.324 -2.011 25.989 1.00 98.62 91 ASP A CA 1
ATOM 720 C C . ASP A 1 91 ? -13.295 -1.104 26.684 1.00 98.62 91 ASP A C 1
ATOM 722 O O . ASP A 1 91 ? -12.318 -1.583 27.263 1.00 98.62 91 ASP A O 1
ATOM 726 N N . THR A 1 92 ? -13.492 0.213 26.618 1.00 98.25 92 THR A N 1
ATOM 727 C CA . THR A 1 92 ? -12.492 1.199 27.066 1.00 98.25 92 THR A CA 1
ATOM 728 C C . THR A 1 92 ? -12.429 1.360 28.580 1.00 98.25 92 THR A C 1
ATOM 730 O O . THR A 1 92 ? -11.431 1.859 29.094 1.00 98.25 92 THR A O 1
ATOM 733 N N . ALA A 1 93 ? -13.455 0.914 29.310 1.00 97.75 93 ALA A N 1
ATOM 734 C CA . ALA A 1 93 ? -13.484 0.973 30.768 1.00 97.75 93 ALA A CA 1
ATOM 735 C C . ALA A 1 93 ? -12.820 -0.253 31.409 1.00 97.75 93 ALA A C 1
ATOM 737 O O . ALA A 1 93 ? -12.192 -0.149 32.462 1.00 97.75 93 ALA A O 1
ATOM 738 N N . THR A 1 94 ? -12.979 -1.423 30.791 1.00 98.19 94 THR A N 1
ATOM 739 C CA . THR A 1 94 ? -12.546 -2.712 31.349 1.00 98.19 94 THR A CA 1
ATOM 740 C C . THR A 1 94 ? -11.330 -3.306 30.645 1.00 98.19 94 THR A C 1
ATOM 742 O O . THR A 1 94 ? -10.693 -4.205 31.192 1.00 98.19 94 THR A O 1
ATOM 745 N N . GLY A 1 95 ? -11.024 -2.857 29.424 1.00 98.38 95 GLY A N 1
ATOM 746 C CA . GLY A 1 95 ? -10.017 -3.469 28.559 1.00 98.38 95 GLY A CA 1
ATOM 747 C C . GLY A 1 95 ? -10.437 -4.828 27.992 1.00 98.38 95 GLY A C 1
ATOM 748 O O . GLY A 1 95 ? -9.617 -5.512 27.369 1.00 98.38 95 GLY A O 1
ATOM 749 N N . GLN A 1 96 ? -11.691 -5.250 28.204 1.00 98.50 96 GLN A N 1
ATOM 750 C CA . GLN A 1 96 ? -12.183 -6.545 27.750 1.00 98.50 96 GLN A CA 1
ATOM 751 C C . GLN A 1 96 ? -12.319 -6.561 26.225 1.00 98.50 96 GLN A C 1
ATOM 753 O O . GLN A 1 96 ? -13.057 -5.769 25.641 1.00 98.50 96 GLN A O 1
ATOM 758 N N . LYS A 1 97 ? -11.632 -7.512 25.585 1.00 97.50 97 LYS A N 1
ATOM 759 C CA . LYS A 1 97 ? -11.705 -7.750 24.142 1.00 97.50 97 LYS A CA 1
ATOM 760 C C . LYS A 1 97 ? -12.790 -8.771 23.801 1.00 97.50 97 LYS A C 1
ATOM 762 O O . LYS A 1 97 ? -12.903 -9.807 24.456 1.00 97.50 97 LYS A O 1
ATOM 767 N N . SER A 1 98 ? -13.532 -8.510 22.732 1.00 97.00 98 SER A N 1
ATOM 768 C CA . SER A 1 98 ? -14.531 -9.404 22.148 1.00 97.00 98 SER A CA 1
ATOM 769 C C . SER A 1 98 ? -14.377 -9.476 20.630 1.00 97.00 98 SER A C 1
ATOM 771 O O . SER A 1 98 ? -13.902 -8.541 19.990 1.00 97.00 98 SER A O 1
ATOM 773 N N . GLU A 1 99 ? -14.742 -10.615 20.060 1.00 95.81 99 GLU A N 1
ATOM 774 C CA . GLU A 1 99 ? -14.613 -10.889 18.632 1.00 95.81 99 GLU A CA 1
ATOM 775 C C . GLU A 1 99 ? -15.756 -10.249 17.828 1.00 95.81 99 GLU A C 1
ATOM 777 O O . GLU A 1 99 ? -16.938 -10.435 18.158 1.00 95.81 99 GLU A O 1
ATOM 782 N N . LEU A 1 100 ? -15.413 -9.523 16.757 1.00 97.00 100 LEU A N 1
ATOM 783 C CA . LEU A 1 100 ? -16.387 -9.018 15.786 1.00 97.00 100 LEU A CA 1
ATOM 784 C C . LEU A 1 100 ? -16.501 -9.957 14.580 1.00 97.00 100 LEU A C 1
ATOM 786 O O . LEU A 1 100 ? -17.614 -10.290 14.181 1.00 97.00 100 LEU A O 1
ATOM 790 N N . THR A 1 101 ? -15.371 -10.429 14.053 1.00 96.25 101 THR A N 1
ATOM 791 C CA . THR A 1 101 ? -15.310 -11.376 12.927 1.00 96.25 101 THR A CA 1
ATOM 792 C C . THR A 1 101 ? -14.717 -12.715 13.375 1.00 96.25 101 THR A C 1
ATOM 794 O O . THR A 1 101 ? -13.720 -12.697 14.093 1.00 96.25 101 THR A O 1
ATOM 797 N N . PRO A 1 102 ? -15.264 -13.865 12.944 1.00 91.94 102 PRO A N 1
ATOM 798 C CA . PRO A 1 102 ? -14.877 -15.178 13.461 1.00 91.94 102 PRO A CA 1
ATOM 799 C C . PRO A 1 102 ? -13.446 -15.590 13.075 1.00 91.94 102 PRO A C 1
ATOM 801 O O . PRO A 1 102 ? -13.134 -15.737 11.896 1.00 91.94 102 PRO A O 1
ATOM 804 N N . ARG A 1 103 ? -12.615 -15.887 14.079 1.00 89.50 103 ARG A N 1
ATOM 805 C CA . ARG A 1 103 ? -11.217 -16.331 13.973 1.00 89.50 103 ARG A CA 1
ATOM 806 C C . ARG A 1 103 ? -11.053 -17.758 13.475 1.00 89.50 103 ARG A C 1
ATOM 808 O O . ARG A 1 103 ? -10.022 -18.133 12.936 1.00 89.50 103 ARG A O 1
ATOM 815 N N . HIS A 1 104 ? -12.066 -18.584 13.698 1.00 86.75 104 HIS A N 1
ATOM 816 C CA . HIS A 1 104 ? -12.034 -20.012 13.380 1.00 86.75 104 HIS A CA 1
ATOM 817 C C . HIS A 1 104 ? -12.977 -20.364 12.225 1.00 86.75 104 HIS A C 1
ATOM 819 O O . HIS A 1 104 ? -13.540 -21.458 12.183 1.00 86.75 104 HIS A O 1
ATOM 825 N N . ALA A 1 105 ? -13.177 -19.418 11.304 1.00 86.69 105 ALA A N 1
ATOM 826 C CA . ALA A 1 105 ? -13.878 -19.672 10.055 1.00 86.69 105 ALA A CA 1
ATOM 827 C C . ALA A 1 105 ? -13.048 -20.578 9.129 1.00 86.69 105 ALA A C 1
ATOM 829 O O . ALA A 1 105 ? -11.825 -20.652 9.231 1.00 86.69 105 ALA A O 1
ATOM 830 N N . ALA A 1 106 ? -13.726 -21.288 8.223 1.00 88.56 106 ALA A N 1
ATOM 831 C CA . ALA A 1 106 ? -13.061 -22.154 7.248 1.00 88.56 106 ALA A CA 1
ATOM 832 C C . ALA A 1 106 ? -12.332 -21.357 6.151 1.00 88.56 106 ALA A C 1
ATOM 834 O O . ALA A 1 106 ? -11.309 -21.807 5.639 1.00 88.56 106 ALA A O 1
ATOM 835 N N . GLU A 1 107 ? -12.869 -20.192 5.784 1.00 91.94 107 GLU A N 1
ATOM 836 C CA . GLU A 1 107 ? -12.258 -19.270 4.830 1.00 91.94 107 GLU A CA 1
ATOM 837 C C . GLU A 1 107 ? -11.332 -18.295 5.567 1.00 91.94 107 GLU A C 1
ATOM 839 O O . GLU A 1 107 ? -11.717 -17.722 6.588 1.00 91.94 107 GLU A O 1
ATOM 844 N N . LYS A 1 108 ? -10.130 -18.089 5.018 1.00 94.62 108 LYS A N 1
ATOM 845 C CA . LYS A 1 108 ? -9.262 -16.976 5.404 1.00 94.62 108 LYS A CA 1
ATOM 846 C C . LYS A 1 108 ? -9.746 -15.711 4.713 1.00 94.62 108 LYS A C 1
ATOM 848 O O . LYS A 1 108 ? -9.940 -15.716 3.499 1.00 94.62 108 LYS A O 1
ATOM 853 N N . VAL A 1 109 ? -9.943 -14.669 5.504 1.00 96.81 109 VAL A N 1
ATOM 854 C CA . VAL A 1 109 ? -10.483 -13.391 5.055 1.00 96.81 109 VAL A CA 1
ATOM 855 C C . VAL A 1 109 ? -9.508 -12.297 5.435 1.00 96.81 109 VAL A C 1
ATOM 857 O O . VAL A 1 109 ? -9.015 -12.277 6.562 1.00 96.81 109 VAL A O 1
ATOM 860 N N . SER A 1 110 ? -9.295 -11.366 4.520 1.00 96.75 110 SER A N 1
ATOM 861 C CA . SER A 1 110 ? -8.652 -10.096 4.791 1.00 96.75 110 SER A CA 1
ATOM 862 C C . SER A 1 110 ? -9.698 -9.007 5.024 1.00 96.75 110 SER A C 1
ATOM 864 O O . SER A 1 110 ? -10.669 -8.836 4.280 1.00 96.75 110 SER A O 1
ATOM 866 N N . TYR A 1 111 ? -9.501 -8.281 6.112 1.00 97.56 111 TYR A N 1
ATOM 867 C CA . TYR A 1 111 ? -10.145 -7.023 6.456 1.00 97.56 111 TYR A CA 1
ATOM 868 C C . TYR A 1 111 ? -9.071 -5.933 6.487 1.00 97.56 111 TYR A C 1
ATOM 870 O O . TYR A 1 111 ? -8.019 -6.111 7.108 1.00 97.56 111 TYR A O 1
ATOM 878 N N . GLY A 1 112 ? -9.342 -4.818 5.814 1.00 95.94 112 GLY A N 1
ATOM 879 C CA . GLY A 1 112 ? -8.490 -3.638 5.765 1.00 95.94 112 GLY A CA 1
ATOM 880 C C . GLY A 1 112 ? -8.966 -2.545 6.720 1.00 95.94 112 GLY A C 1
ATOM 881 O O . GLY A 1 112 ? -9.281 -2.814 7.878 1.00 95.94 112 GLY A O 1
ATOM 882 N N . GLU A 1 113 ? -8.973 -1.301 6.233 1.00 96.06 113 GLU A N 1
ATOM 883 C CA . GLU A 1 113 ? -9.492 -0.146 6.974 1.00 96.06 113 GLU A CA 1
ATOM 884 C C . GLU A 1 113 ? -10.906 -0.433 7.497 1.00 96.06 113 GLU A C 1
ATOM 886 O O . GLU A 1 113 ? -11.745 -0.983 6.776 1.00 96.06 113 GLU A O 1
ATOM 891 N N . ALA A 1 114 ? -11.172 -0.069 8.753 1.00 97.69 114 ALA A N 1
ATOM 892 C CA . ALA A 1 114 ? -12.476 -0.262 9.370 1.00 97.69 114 ALA A CA 1
ATOM 893 C C . ALA A 1 114 ? -12.847 0.916 10.280 1.00 97.69 114 ALA A C 1
ATOM 895 O O . ALA A 1 114 ? -12.007 1.448 10.995 1.00 97.69 114 ALA A O 1
ATOM 896 N N . ARG A 1 115 ? -14.107 1.353 10.270 1.00 97.00 115 ARG A N 1
ATOM 897 C CA . ARG A 1 115 ? -14.560 2.533 11.025 1.00 97.00 115 ARG A CA 1
ATOM 898 C C . ARG A 1 115 ? -15.966 2.361 11.553 1.00 97.00 115 ARG A C 1
ATOM 900 O O . ARG A 1 115 ? -16.811 1.772 10.879 1.00 97.00 115 ARG A O 1
ATOM 907 N N . PHE A 1 116 ? -16.249 2.922 12.722 1.00 97.31 116 PHE A N 1
ATOM 908 C CA . PHE A 1 116 ? -17.614 2.952 13.225 1.00 97.31 116 PHE A CA 1
ATOM 909 C C . PHE A 1 116 ? -18.502 3.826 12.339 1.00 97.31 116 PHE A C 1
ATOM 911 O O . PHE A 1 116 ? -18.117 4.893 11.851 1.00 97.31 116 PHE A O 1
ATOM 918 N N . SER A 1 117 ? -19.749 3.397 12.170 1.00 94.88 117 SER A N 1
ATOM 919 C CA . SER A 1 117 ? -20.798 4.279 11.684 1.00 94.88 117 SER A CA 1
ATOM 920 C C . SER A 1 117 ? -21.044 5.405 12.687 1.00 94.88 117 SER A C 1
ATOM 922 O O . SER A 1 117 ? -20.877 5.236 13.895 1.00 94.88 117 SER A O 1
ATOM 924 N N . LYS A 1 118 ? -21.477 6.573 12.199 1.00 91.00 118 LYS A N 1
ATOM 925 C CA . LYS A 1 118 ? -21.703 7.750 13.058 1.00 91.00 118 LYS A CA 1
ATOM 926 C C . LYS A 1 118 ? -22.783 7.534 14.120 1.00 91.00 118 LYS A C 1
ATOM 928 O O . LYS A 1 118 ? -22.753 8.191 15.153 1.00 91.00 118 LYS A O 1
ATOM 933 N N . ASP A 1 119 ? -23.707 6.606 13.888 1.00 92.44 119 ASP A N 1
ATOM 934 C CA . ASP A 1 119 ? -24.735 6.203 14.850 1.00 92.44 119 ASP A CA 1
ATOM 935 C C . ASP A 1 119 ? -24.297 5.064 15.792 1.00 92.44 119 ASP A C 1
ATOM 937 O O . ASP A 1 119 ? -25.071 4.656 16.657 1.00 92.44 119 ASP A O 1
ATOM 941 N N . GLY A 1 120 ? -23.077 4.540 15.631 1.00 95.00 120 GLY A N 1
ATOM 942 C CA . GLY A 1 120 ? -22.501 3.485 16.464 1.00 95.00 120 GLY A CA 1
ATOM 943 C C . GLY A 1 120 ? -23.142 2.105 16.295 1.00 95.00 120 GLY A C 1
ATOM 944 O O . GLY A 1 120 ? -22.876 1.223 17.110 1.00 95.00 120 GLY A O 1
ATOM 945 N N . LYS A 1 121 ? -23.991 1.904 15.278 1.00 95.69 121 LYS A N 1
ATOM 946 C CA . LYS A 1 121 ? -24.714 0.638 15.054 1.00 95.69 121 LYS A CA 1
ATOM 947 C C . LYS A 1 121 ? -23.957 -0.377 14.206 1.00 95.69 121 LYS A C 1
ATOM 949 O O . LYS A 1 121 ? -24.280 -1.561 14.251 1.00 95.69 121 LYS A O 1
ATOM 954 N N . GLY A 1 122 ? -22.951 0.059 13.458 1.00 96.94 122 GLY A N 1
ATOM 955 C CA . GLY A 1 122 ? -22.212 -0.805 12.548 1.00 96.94 122 GLY A CA 1
ATOM 956 C C . GLY A 1 122 ? -20.786 -0.348 12.311 1.00 96.94 122 GLY A C 1
ATOM 957 O O . GLY A 1 122 ? -20.355 0.692 12.809 1.00 96.94 122 GLY A O 1
ATOM 958 N N . ILE A 1 123 ? -20.068 -1.145 11.528 1.00 98.12 123 ILE A N 1
ATOM 959 C CA . ILE A 1 123 ? -18.694 -0.899 11.097 1.00 98.12 123 ILE A CA 1
ATOM 960 C C . ILE A 1 123 ? -18.656 -0.875 9.570 1.00 98.12 123 ILE A C 1
ATOM 962 O O . ILE A 1 123 ? -19.019 -1.860 8.932 1.00 98.12 123 ILE A O 1
ATOM 966 N N . TYR A 1 124 ? -18.190 0.222 8.980 1.00 97.75 124 TYR A N 1
ATOM 967 C CA . TYR A 1 124 ? -17.752 0.229 7.585 1.00 97.75 124 TYR A CA 1
ATOM 968 C C . TYR A 1 124 ? -16.367 -0.409 7.503 1.00 97.75 124 TYR A C 1
ATOM 970 O O . TYR A 1 124 ? -15.530 -0.129 8.355 1.00 97.75 124 TYR A O 1
ATOM 978 N N . VAL A 1 125 ? -16.122 -1.267 6.516 1.00 98.31 125 VAL A N 1
ATOM 979 C CA . VAL A 1 125 ? -14.866 -2.020 6.394 1.00 98.31 125 VAL A CA 1
ATOM 980 C C . VAL A 1 125 ? -14.554 -2.377 4.943 1.00 98.31 125 VAL A C 1
ATOM 982 O O . VAL A 1 125 ? -15.477 -2.641 4.171 1.00 98.31 125 VAL A O 1
ATOM 985 N N . THR A 1 126 ? -13.273 -2.443 4.572 1.00 97.88 126 THR A N 1
ATOM 986 C CA . THR A 1 126 ? -12.839 -3.093 3.322 1.00 97.88 126 THR A CA 1
ATOM 987 C C . THR A 1 126 ? -12.523 -4.571 3.558 1.00 97.88 126 THR A C 1
ATOM 989 O O . THR A 1 126 ? -11.840 -4.910 4.520 1.00 97.88 126 THR A O 1
ATOM 992 N N . THR A 1 127 ? -13.048 -5.483 2.735 1.00 97.50 127 THR A N 1
ATOM 993 C CA . THR A 1 127 ? -12.834 -6.931 2.918 1.00 97.50 127 THR A CA 1
ATOM 994 C C . THR A 1 127 ? -12.956 -7.749 1.636 1.00 97.50 127 THR A C 1
ATOM 996 O O . THR A 1 127 ? -13.813 -7.470 0.794 1.00 97.50 127 THR A O 1
ATOM 999 N N . ASP A 1 128 ? -12.146 -8.802 1.513 1.00 96.62 128 ASP A N 1
ATOM 1000 C CA . ASP A 1 128 ? -12.229 -9.805 0.442 1.00 96.62 128 ASP A CA 1
ATOM 1001 C C . ASP A 1 128 ? -13.175 -10.982 0.753 1.00 96.62 128 ASP A C 1
ATOM 1003 O O . ASP A 1 128 ? -13.272 -11.926 -0.038 1.00 96.62 128 ASP A O 1
ATOM 1007 N N . LYS A 1 129 ? -13.896 -10.955 1.885 1.00 95.50 129 LYS A N 1
ATOM 1008 C CA . LYS A 1 129 ? -14.843 -12.019 2.248 1.00 95.50 129 LYS A CA 1
ATOM 1009 C C . LYS A 1 129 ? -15.832 -12.238 1.112 1.00 95.50 129 LYS A C 1
ATOM 1011 O O . LYS A 1 129 ? -16.500 -11.279 0.726 1.00 95.50 129 LYS A O 1
ATOM 1016 N N . ASP A 1 130 ? -15.980 -13.471 0.625 1.00 93.31 130 ASP A N 1
ATOM 1017 C CA . ASP A 1 130 ? -16.841 -13.828 -0.516 1.00 93.31 130 ASP A CA 1
ATOM 1018 C C . ASP A 1 130 ? -16.507 -13.070 -1.828 1.00 93.31 130 ASP A C 1
ATOM 1020 O O . ASP A 1 130 ? -17.393 -12.818 -2.649 1.00 93.31 130 ASP A O 1
ATOM 1024 N N . SER A 1 131 ? -15.253 -12.643 -2.012 1.00 95.50 131 SER A N 1
ATOM 1025 C CA . SER A 1 131 ? -14.779 -11.876 -3.174 1.00 95.50 131 SER A CA 1
ATOM 1026 C C . SER A 1 131 ? -13.323 -12.197 -3.521 1.00 95.50 131 SER A C 1
ATOM 1028 O O . SER A 1 131 ? -12.572 -12.699 -2.688 1.00 95.50 131 SER A O 1
ATOM 1030 N N . GLU A 1 132 ? -12.922 -11.912 -4.760 1.00 95.94 132 GLU A N 1
ATOM 1031 C CA . GLU A 1 132 ? -11.506 -11.916 -5.166 1.00 95.94 132 GLU A CA 1
ATOM 1032 C C . GLU A 1 132 ? -10.791 -10.630 -4.723 1.00 95.94 132 GLU A C 1
ATOM 1034 O O . GLU A 1 132 ? -9.626 -10.678 -4.343 1.00 95.94 132 GLU A O 1
ATOM 1039 N N . PHE A 1 133 ? -11.511 -9.506 -4.740 1.00 97.38 133 PHE A N 1
ATOM 1040 C CA . PHE A 1 133 ? -11.007 -8.172 -4.411 1.00 97.38 133 PHE A CA 1
ATOM 1041 C C . PHE A 1 133 ? -11.672 -7.622 -3.149 1.00 97.38 133 PHE A C 1
ATOM 1043 O O . PHE A 1 133 ? -12.839 -7.937 -2.870 1.00 97.38 133 PHE A O 1
ATOM 1050 N N . HIS A 1 134 ? -10.965 -6.759 -2.424 1.00 97.38 134 HIS A N 1
ATOM 1051 C CA . HIS A 1 134 ? -11.487 -5.988 -1.306 1.00 97.38 134 HIS A CA 1
ATOM 1052 C C . HIS A 1 134 ? -12.679 -5.145 -1.748 1.00 97.38 134 HIS A C 1
ATOM 1054 O O . HIS A 1 134 ? -12.588 -4.295 -2.630 1.00 97.38 134 HIS A O 1
ATOM 1060 N N . ARG A 1 135 ? -13.810 -5.359 -1.081 1.00 96.62 135 ARG A N 1
ATOM 1061 C CA . ARG A 1 135 ? -15.036 -4.581 -1.230 1.00 96.62 135 ARG A CA 1
ATOM 1062 C C . ARG A 1 135 ? -15.267 -3.750 0.006 1.00 96.62 135 ARG A C 1
ATOM 1064 O O . ARG A 1 135 ? -15.020 -4.199 1.120 1.00 96.62 135 ARG A O 1
ATOM 1071 N N . LEU A 1 136 ? -15.876 -2.594 -0.185 1.00 96.75 136 LEU A N 1
ATOM 1072 C CA . LEU A 1 136 ? -16.482 -1.848 0.904 1.00 96.75 136 LEU A CA 1
ATOM 1073 C C . LEU A 1 136 ? -17.759 -2.549 1.386 1.00 96.75 136 LEU A C 1
ATOM 1075 O O . LEU A 1 136 ? -18.654 -2.842 0.585 1.00 96.75 136 LEU A O 1
ATOM 1079 N N . ALA A 1 137 ? -17.847 -2.798 2.687 1.00 96.94 137 ALA A N 1
ATOM 1080 C CA . ALA A 1 137 ? -18.961 -3.453 3.356 1.00 96.94 137 ALA A CA 1
ATOM 1081 C C . ALA A 1 137 ? -19.363 -2.707 4.635 1.00 96.94 137 ALA A C 1
ATOM 1083 O O . ALA A 1 137 ? -18.583 -1.946 5.203 1.00 96.94 137 ALA A O 1
ATOM 1084 N N . TYR A 1 138 ? -20.588 -2.952 5.092 1.00 96.81 138 TYR A N 1
ATOM 1085 C CA . TYR A 1 138 ? -21.119 -2.505 6.376 1.00 96.81 138 TYR A CA 1
ATOM 1086 C C . TYR A 1 138 ? -21.475 -3.723 7.231 1.00 96.81 138 TYR A C 1
ATOM 1088 O O . TYR A 1 138 ? -22.340 -4.506 6.842 1.00 96.81 138 TYR A O 1
ATOM 1096 N N . ILE A 1 139 ? -20.820 -3.901 8.376 1.00 97.88 139 ILE A N 1
ATOM 1097 C CA . ILE A 1 139 ? -21.119 -4.954 9.352 1.00 97.88 139 ILE A CA 1
ATOM 1098 C C . ILE A 1 139 ? -22.043 -4.374 10.418 1.00 97.88 139 ILE A C 1
ATOM 1100 O O . ILE A 1 139 ? -21.645 -3.482 11.167 1.00 97.88 139 ILE A O 1
ATOM 1104 N N . ASP A 1 140 ? -23.254 -4.906 10.520 1.00 97.50 140 ASP A N 1
ATOM 1105 C CA . ASP A 1 140 ? -24.182 -4.568 11.599 1.00 97.50 140 ASP A CA 1
ATOM 1106 C C . ASP A 1 140 ? -23.704 -5.190 12.928 1.00 97.50 140 ASP A C 1
ATOM 1108 O O . ASP A 1 140 ? -23.394 -6.380 12.983 1.00 97.50 140 ASP A O 1
ATOM 1112 N N . LEU A 1 141 ? -23.596 -4.400 14.004 1.00 97.12 141 LEU A N 1
ATOM 1113 C CA . LEU A 1 141 ? -23.007 -4.867 15.270 1.00 97.12 141 LEU A CA 1
ATOM 1114 C C . LEU A 1 141 ? -23.920 -5.803 16.072 1.00 97.12 141 LEU A C 1
ATOM 1116 O O . LEU A 1 141 ? -23.422 -6.525 16.940 1.00 97.12 141 LEU A O 1
ATOM 1120 N N . GLU A 1 142 ? -25.228 -5.792 15.818 1.00 95.81 142 GLU A N 1
ATOM 1121 C CA . GLU A 1 142 ? -26.185 -6.667 16.498 1.00 95.81 142 GLU A CA 1
ATOM 1122 C C . GLU A 1 142 ? -26.157 -8.072 15.885 1.00 95.81 142 GLU A C 1
ATOM 1124 O O . GLU A 1 142 ? -26.013 -9.074 16.586 1.00 95.81 142 GLU A O 1
ATOM 1129 N N . THR A 1 143 ? -26.233 -8.142 14.558 1.00 95.62 143 THR A N 1
ATOM 1130 C CA . THR A 1 143 ? -26.307 -9.389 13.786 1.00 95.62 143 THR A CA 1
ATOM 1131 C C . THR A 1 143 ? -24.941 -9.941 13.378 1.00 95.62 143 THR A C 1
ATOM 1133 O O . THR A 1 143 ? -24.829 -11.128 13.059 1.00 95.62 143 THR A O 1
ATOM 1136 N N . LYS A 1 144 ? -23.903 -9.093 13.371 1.00 94.00 144 LYS A N 1
ATOM 1137 C CA . LYS A 1 144 ? -22.554 -9.362 12.838 1.00 94.00 144 LYS A CA 1
ATOM 1138 C C . LYS A 1 144 ? -22.537 -9.768 11.362 1.00 94.00 144 LYS A C 1
ATOM 1140 O O . LYS A 1 144 ? -21.601 -10.429 10.913 1.00 94.00 144 LYS A O 1
ATOM 1145 N N . GLN A 1 145 ? -23.570 -9.405 10.602 1.00 93.81 145 GLN A N 1
ATOM 1146 C CA . GLN A 1 145 ? -23.670 -9.741 9.183 1.00 93.81 145 GLN A CA 1
ATOM 1147 C C . GLN A 1 145 ? -23.184 -8.582 8.301 1.00 93.81 145 GLN A C 1
ATOM 1149 O O . GLN A 1 145 ? -23.585 -7.438 8.532 1.00 93.81 145 GLN A O 1
ATOM 1154 N N . PRO A 1 146 ? -22.343 -8.852 7.282 1.00 95.38 146 PRO A N 1
ATOM 1155 C CA . PRO A 1 146 ? -21.914 -7.839 6.331 1.00 95.38 146 PRO A CA 1
ATOM 1156 C C . PRO A 1 146 ? -22.974 -7.587 5.250 1.00 95.38 146 PRO A C 1
ATOM 1158 O O . PRO A 1 146 ? -23.522 -8.515 4.657 1.00 95.38 146 PRO A O 1
ATOM 1161 N N . THR A 1 147 ? -23.190 -6.316 4.928 1.00 95.75 147 THR A N 1
ATOM 1162 C CA . THR A 1 147 ? -23.842 -5.852 3.699 1.00 95.75 147 THR A CA 1
ATOM 1163 C C . THR A 1 147 ? -22.776 -5.269 2.780 1.00 95.75 147 THR A C 1
ATOM 1165 O O . THR A 1 147 ? -22.125 -4.287 3.131 1.00 95.75 147 THR A O 1
ATOM 1168 N N . TYR A 1 148 ? -22.576 -5.862 1.605 1.00 95.56 148 TYR A N 1
ATOM 1169 C CA . TYR A 1 148 ? -21.582 -5.385 0.643 1.00 95.56 148 TYR A CA 1
ATO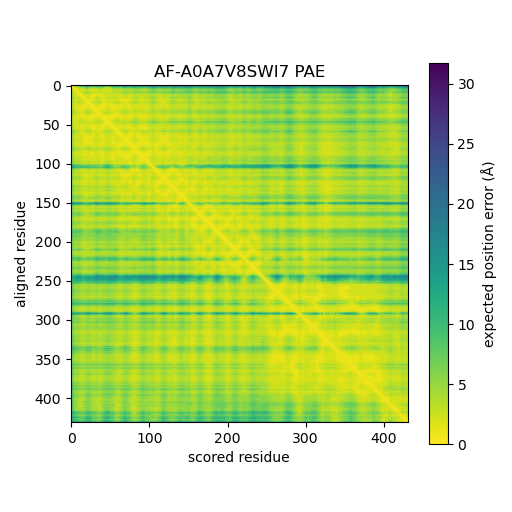M 1170 C C . TYR A 1 148 ? -22.110 -4.174 -0.118 1.00 95.56 148 TYR A C 1
ATOM 1172 O O . TYR A 1 148 ? -23.157 -4.242 -0.760 1.00 95.56 148 TYR A O 1
ATOM 1180 N N . LEU A 1 149 ? -21.373 -3.069 -0.058 1.00 94.19 149 LEU A N 1
ATOM 1181 C CA . LEU A 1 149 ? -21.759 -1.822 -0.703 1.00 94.19 149 LEU A CA 1
ATOM 1182 C C . LEU A 1 149 ? -21.266 -1.801 -2.150 1.00 94.19 149 LEU A C 1
ATOM 1184 O O . LEU A 1 149 ? -21.992 -1.367 -3.032 1.00 94.19 149 LEU A O 1
ATOM 1188 N N . THR A 1 150 ? -20.083 -2.336 -2.439 1.00 92.62 150 THR A N 1
ATOM 1189 C CA . THR A 1 150 ? -19.480 -2.320 -3.786 1.00 92.62 150 THR A CA 1
ATOM 1190 C C . THR A 1 150 ? -19.573 -3.696 -4.450 1.00 92.62 150 THR A C 1
ATOM 1192 O O . THR A 1 150 ? -18.834 -4.611 -4.099 1.00 92.62 150 THR A O 1
ATOM 1195 N N . THR A 1 151 ? -20.515 -3.879 -5.388 1.00 85.88 151 THR A N 1
ATOM 1196 C CA . THR A 1 151 ? -20.640 -5.114 -6.191 1.00 85.88 151 THR A CA 1
ATOM 1197 C C . THR A 1 151 ? -21.241 -4.847 -7.585 1.00 85.88 151 THR A C 1
ATOM 1199 O O . THR A 1 151 ? -22.230 -4.116 -7.665 1.00 85.88 151 THR A O 1
ATOM 1202 N N . PRO A 1 152 ? -20.715 -5.464 -8.667 1.00 86.44 152 PRO A N 1
ATOM 1203 C CA . PRO A 1 152 ? -19.407 -6.127 -8.751 1.00 86.44 152 PRO A CA 1
ATOM 1204 C C . PRO A 1 152 ? -18.254 -5.109 -8.669 1.00 86.44 152 PRO A C 1
ATOM 1206 O O . PRO A 1 152 ? -18.436 -3.943 -9.001 1.00 86.44 152 PRO A O 1
ATOM 1209 N N . ILE A 1 153 ? -17.076 -5.556 -8.227 1.00 90.06 153 ILE A N 1
ATOM 1210 C CA . ILE A 1 153 ? -15.833 -4.776 -8.276 1.00 90.06 153 ILE A CA 1
ATOM 1211 C C . ILE A 1 153 ? -14.718 -5.653 -8.852 1.00 90.06 153 ILE A C 1
ATOM 1213 O O . ILE A 1 153 ? -14.729 -6.871 -8.654 1.00 90.06 153 ILE A O 1
ATOM 1217 N N . HIS A 1 154 ? -13.794 -5.043 -9.589 1.00 94.12 154 HIS A N 1
ATOM 1218 C CA . HIS A 1 154 ? -12.698 -5.733 -10.281 1.00 94.12 154 HIS A CA 1
ATOM 1219 C C . HIS A 1 154 ? -11.313 -5.352 -9.753 1.00 94.12 154 HIS A C 1
ATOM 1221 O O . HIS A 1 154 ? -10.319 -5.781 -10.322 1.00 94.12 154 HIS A O 1
ATOM 1227 N N . TRP A 1 155 ? -11.284 -4.544 -8.697 1.00 97.06 155 TRP A N 1
ATOM 1228 C CA . TRP A 1 155 ? -10.113 -3.895 -8.131 1.00 97.06 155 TRP A CA 1
ATOM 1229 C C . TRP A 1 155 ? -10.317 -3.739 -6.629 1.00 97.06 155 TRP A C 1
ATOM 1231 O O . TRP A 1 155 ? -11.462 -3.663 -6.171 1.00 97.06 155 TRP A O 1
ATOM 1241 N N . ASP A 1 156 ? -9.231 -3.718 -5.865 1.00 97.06 156 ASP A N 1
ATOM 1242 C CA . ASP A 1 156 ? -9.299 -3.592 -4.412 1.00 97.06 156 ASP A CA 1
ATOM 1243 C C . ASP A 1 156 ? -9.769 -2.183 -4.012 1.00 97.06 156 ASP A C 1
ATOM 1245 O O . ASP A 1 156 ? -9.261 -1.182 -4.516 1.00 97.06 156 ASP A O 1
ATOM 1249 N N . VAL A 1 157 ? -10.734 -2.089 -3.088 1.00 97.56 157 VAL A N 1
ATOM 1250 C CA . VAL A 1 157 ? -10.981 -0.845 -2.341 1.00 97.56 157 VAL A CA 1
ATOM 1251 C C . VAL A 1 157 ? -9.911 -0.713 -1.260 1.00 97.56 157 VAL A C 1
ATOM 1253 O O . VAL A 1 157 ? -9.932 -1.455 -0.274 1.00 97.56 157 VAL A O 1
ATOM 1256 N N . GLU A 1 158 ? -9.003 0.246 -1.421 1.00 94.19 158 GLU A N 1
ATOM 1257 C CA . GLU A 1 158 ? -7.851 0.418 -0.527 1.00 94.19 158 GLU A CA 1
ATOM 1258 C C . GLU A 1 158 ? -8.160 1.287 0.693 1.00 94.19 158 GLU A C 1
ATOM 1260 O O . GLU A 1 158 ? -7.705 1.001 1.800 1.00 94.19 158 GLU A O 1
ATOM 1265 N N . SER A 1 159 ? -8.944 2.349 0.500 1.00 96.00 159 SER A N 1
ATOM 1266 C CA . SER A 1 159 ? -9.285 3.302 1.557 1.00 96.00 159 SER A CA 1
ATOM 1267 C C . SER A 1 159 ? -10.677 3.887 1.374 1.00 96.00 159 SER A C 1
ATOM 1269 O O . SER A 1 159 ? -11.227 3.906 0.266 1.00 96.00 159 SER A O 1
ATOM 1271 N N . PHE A 1 160 ? -11.256 4.378 2.467 1.00 97.69 160 PHE A N 1
ATOM 1272 C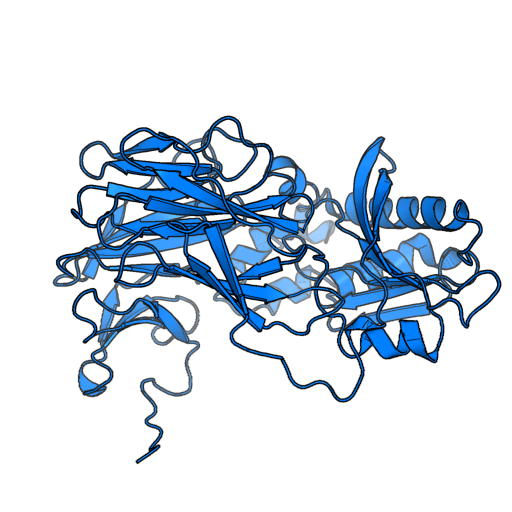 CA . PHE A 1 160 ? -12.520 5.104 2.428 1.00 97.69 160 PHE A CA 1
ATOM 1273 C C . PHE A 1 160 ? -12.628 6.145 3.543 1.00 97.69 160 PHE A C 1
ATOM 1275 O O . PHE A 1 160 ? -11.935 6.103 4.557 1.00 97.69 160 PHE A O 1
ATOM 1282 N N . ASP A 1 161 ? -13.558 7.081 3.375 1.00 96.88 161 ASP A N 1
ATOM 1283 C CA . ASP A 1 161 ? -13.987 7.954 4.458 1.00 96.88 161 ASP A CA 1
ATOM 1284 C C . ASP A 1 161 ? -15.474 8.298 4.348 1.00 96.88 161 ASP A C 1
ATOM 1286 O O . ASP A 1 161 ? -16.052 8.369 3.259 1.00 96.88 161 ASP A O 1
ATOM 1290 N N . LEU A 1 162 ? -16.096 8.527 5.502 1.00 95.19 162 LEU A N 1
ATOM 1291 C CA . LEU A 1 162 ? -17.521 8.814 5.622 1.00 95.19 162 LEU A CA 1
ATOM 1292 C C . LEU A 1 162 ? -17.732 10.278 6.014 1.00 95.19 162 LEU A C 1
ATOM 1294 O O . LEU A 1 162 ? -17.169 10.749 7.008 1.00 95.19 162 LEU A O 1
ATOM 1298 N N . ALA A 1 163 ? -18.593 10.977 5.275 1.00 94.75 163 ALA A N 1
ATOM 1299 C CA . ALA A 1 163 ? -18.984 12.341 5.597 1.00 94.75 163 ALA A CA 1
ATOM 1300 C C . ALA A 1 163 ? -19.595 12.418 7.004 1.00 94.75 163 ALA A C 1
ATOM 1302 O O . ALA A 1 163 ? -20.143 11.449 7.535 1.00 94.75 163 ALA A O 1
ATOM 1303 N N . HIS A 1 164 ? -19.503 13.590 7.636 1.00 90.12 164 HIS A N 1
ATOM 1304 C CA . HIS A 1 164 ? -19.868 13.743 9.046 1.00 90.12 164 HIS A CA 1
ATOM 1305 C C . HIS A 1 164 ? -21.339 13.399 9.344 1.00 90.12 164 HIS A C 1
ATOM 1307 O O . HIS A 1 164 ? -21.632 12.881 10.418 1.00 90.12 164 HIS A O 1
ATOM 1313 N N . ASP A 1 165 ? -22.245 13.636 8.392 1.00 90.00 165 ASP A N 1
ATOM 1314 C CA . ASP A 1 165 ? -23.667 13.295 8.506 1.00 90.00 165 ASP A CA 1
ATOM 1315 C C . ASP A 1 165 ? -23.996 11.844 8.102 1.00 90.00 165 ASP A C 1
ATOM 1317 O O . ASP A 1 165 ? -25.148 11.422 8.197 1.00 90.00 165 ASP A O 1
ATOM 1321 N N . GLY A 1 166 ? -22.994 11.081 7.656 1.00 90.31 166 GLY A N 1
ATOM 1322 C CA . GLY A 1 166 ? -23.118 9.689 7.242 1.00 90.31 166 GLY A CA 1
ATOM 1323 C C . GLY A 1 166 ? -23.773 9.466 5.879 1.00 90.31 166 GLY A C 1
ATOM 1324 O O . GLY A 1 166 ? -23.973 8.307 5.518 1.00 90.31 166 GLY A O 1
ATOM 1325 N N . LYS A 1 167 ? -24.118 10.520 5.124 1.00 90.81 167 LYS A N 1
ATOM 1326 C CA . LYS A 1 167 ? -24.866 10.391 3.858 1.00 90.81 167 LYS A CA 1
ATOM 1327 C C . LYS A 1 167 ? -23.994 10.167 2.636 1.00 90.81 167 LYS A C 1
ATOM 1329 O O . LYS A 1 167 ? -24.477 9.627 1.648 1.00 90.81 167 LYS A O 1
ATOM 1334 N N . LEU A 1 168 ? -22.733 10.582 2.694 1.00 94.94 168 LEU A N 1
ATOM 1335 C CA . LEU A 1 168 ? -21.770 10.387 1.618 1.00 94.94 168 LEU A CA 1
ATOM 1336 C C . LEU A 1 168 ? -20.602 9.536 2.096 1.00 94.94 168 LEU A C 1
ATOM 1338 O O . LEU A 1 168 ? -20.085 9.721 3.197 1.00 94.94 168 LEU A O 1
ATOM 1342 N N . LEU A 1 169 ? -20.183 8.622 1.233 1.00 95.88 169 LEU A N 1
ATOM 1343 C CA . LEU A 1 169 ? -19.066 7.713 1.427 1.00 95.88 169 LEU A CA 1
ATOM 1344 C C . LEU A 1 169 ? -18.132 7.869 0.233 1.00 95.88 169 LEU A C 1
ATOM 1346 O O . LEU A 1 169 ? -18.553 7.680 -0.907 1.00 95.88 169 LEU A O 1
ATOM 1350 N N . ALA A 1 170 ? -16.888 8.242 0.500 1.00 97.81 170 ALA A N 1
ATOM 1351 C CA . ALA A 1 170 ? -15.846 8.319 -0.511 1.00 97.81 170 ALA A CA 1
ATOM 1352 C C . ALA A 1 170 ? -14.929 7.107 -0.370 1.00 97.81 170 ALA A C 1
ATOM 1354 O O . ALA A 1 170 ? -14.648 6.700 0.756 1.00 97.81 170 ALA A O 1
ATOM 1355 N N . PHE A 1 171 ? -14.469 6.536 -1.477 1.00 97.88 171 PHE A N 1
ATOM 1356 C CA . PHE A 1 171 ? -13.531 5.414 -1.464 1.00 97.88 171 PHE A CA 1
ATOM 1357 C C . PHE A 1 171 ? -12.594 5.453 -2.671 1.00 97.88 171 PHE A C 1
ATOM 1359 O O . PHE A 1 171 ? -12.903 6.094 -3.676 1.00 97.88 171 PHE A O 1
ATOM 1366 N N . VAL A 1 172 ? -11.446 4.785 -2.557 1.00 98.00 172 VAL A N 1
ATOM 1367 C CA . VAL A 1 172 ? -10.448 4.674 -3.631 1.00 98.00 172 VAL A CA 1
ATOM 1368 C C . VAL A 1 172 ? -10.317 3.222 -4.065 1.00 98.00 172 VAL A C 1
ATOM 1370 O O . VAL A 1 172 ? -10.184 2.345 -3.210 1.00 98.00 172 VAL A O 1
ATOM 1373 N N . THR A 1 173 ? -10.347 2.978 -5.375 1.00 97.62 173 THR A N 1
ATOM 1374 C CA . THR A 1 173 ? -9.953 1.695 -5.971 1.00 97.62 173 THR A CA 1
ATOM 1375 C C . THR A 1 173 ? -8.536 1.757 -6.523 1.00 97.62 173 THR A C 1
ATOM 1377 O O . THR A 1 173 ? -8.147 2.783 -7.085 1.00 97.62 173 THR A O 1
ATOM 1380 N N . ASP A 1 174 ? -7.792 0.662 -6.374 1.00 97.44 174 ASP A N 1
ATOM 1381 C CA . ASP A 1 174 ? -6.503 0.445 -7.039 1.00 97.44 174 ASP A CA 1
ATOM 1382 C C . ASP A 1 174 ? -6.689 -0.290 -8.370 1.00 97.44 174 ASP A C 1
ATOM 1384 O O . ASP A 1 174 ? -6.901 -1.501 -8.408 1.00 97.44 174 ASP A O 1
ATOM 1388 N N . GLU A 1 175 ? -6.613 0.451 -9.473 1.00 96.56 175 GLU A N 1
ATOM 1389 C CA . GLU A 1 175 ? -6.771 -0.067 -10.829 1.00 96.56 175 GLU A CA 1
ATOM 1390 C C . GLU A 1 175 ? -5.405 -0.209 -11.514 1.00 96.56 175 GLU A C 1
ATOM 1392 O O . GLU A 1 175 ? -4.900 0.723 -12.142 1.00 96.56 175 GLU A O 1
ATOM 1397 N N . GLU A 1 176 ? -4.785 -1.385 -11.381 1.00 94.44 176 GLU A N 1
ATOM 1398 C CA . GLU A 1 176 ? -3.431 -1.685 -11.890 1.00 94.44 176 GLU A CA 1
ATOM 1399 C C . GLU A 1 176 ? -2.335 -0.721 -11.393 1.00 94.44 176 GLU A C 1
ATOM 1401 O O . GLU A 1 176 ? -1.398 -0.381 -12.121 1.00 94.44 176 GLU A O 1
ATOM 1406 N N . GLY A 1 177 ? -2.432 -0.274 -10.143 1.00 95.62 177 GLY A N 1
ATOM 1407 C CA . GLY A 1 177 ? -1.520 0.672 -9.508 1.00 95.62 177 GLY A CA 1
ATOM 1408 C C . GLY A 1 177 ? -1.954 2.134 -9.622 1.00 95.62 177 GLY A C 1
ATOM 1409 O O . GLY A 1 177 ? -1.189 3.025 -9.244 1.00 95.62 177 GLY A O 1
ATOM 1410 N N . LEU A 1 178 ? -3.133 2.416 -10.189 1.00 96.31 178 LEU A N 1
ATOM 1411 C CA . LEU A 1 178 ? -3.698 3.759 -10.325 1.00 96.31 178 LEU A CA 1
ATOM 1412 C C . LEU A 1 178 ? -4.900 3.946 -9.406 1.00 96.31 178 LEU A C 1
ATOM 1414 O O . LEU A 1 178 ? -5.836 3.157 -9.424 1.00 96.31 178 LEU A O 1
ATOM 1418 N N . SER A 1 179 ? -4.930 5.059 -8.677 1.00 97.56 179 SER A N 1
ATOM 1419 C CA . SER A 1 179 ? -6.067 5.380 -7.822 1.00 97.56 179 SER A CA 1
ATOM 1420 C C . SER A 1 179 ? -7.234 5.957 -8.621 1.00 97.56 179 SER A C 1
ATOM 1422 O O . SER A 1 179 ? -7.075 6.948 -9.341 1.00 97.56 179 SER A O 1
ATOM 1424 N N . VAL A 1 180 ? -8.431 5.411 -8.405 1.00 97.25 180 VAL A N 1
ATOM 1425 C CA . VAL A 1 180 ? -9.696 6.000 -8.864 1.00 97.25 180 VAL A CA 1
ATOM 1426 C C . VAL A 1 180 ? -10.556 6.347 -7.655 1.00 97.25 180 VAL A C 1
ATOM 1428 O O . VAL A 1 180 ? -10.862 5.496 -6.824 1.00 97.25 180 VAL A O 1
ATOM 1431 N N . VAL A 1 181 ? -10.917 7.627 -7.534 1.00 98.00 181 VAL A N 1
ATOM 1432 C CA . VAL A 1 181 ? -11.747 8.133 -6.433 1.00 98.00 181 VAL A CA 1
ATOM 1433 C C . VAL A 1 181 ? -13.214 8.031 -6.814 1.00 98.00 181 VAL A C 1
ATOM 1435 O O . VAL A 1 181 ? -13.624 8.505 -7.872 1.00 98.00 181 VAL A O 1
ATOM 1438 N N . HIS A 1 182 ? -14.006 7.496 -5.895 1.00 97.38 182 HIS A N 1
ATOM 1439 C CA . HIS A 1 182 ? -15.449 7.358 -6.009 1.00 97.38 182 HIS A CA 1
ATOM 1440 C C . HIS A 1 182 ? -16.126 8.058 -4.836 1.00 97.38 182 HIS A C 1
ATOM 1442 O O . HIS A 1 182 ? -15.614 8.051 -3.715 1.00 97.38 182 HIS A O 1
ATOM 1448 N N . VAL A 1 183 ? -17.306 8.629 -5.071 1.00 97.06 183 VAL A N 1
ATOM 1449 C CA . VAL A 1 183 ? -18.176 9.160 -4.014 1.00 97.06 183 VAL A CA 1
ATOM 1450 C C . VAL A 1 183 ? -19.576 8.617 -4.221 1.00 97.06 183 VAL A C 1
ATOM 1452 O O . VAL A 1 183 ? -20.090 8.607 -5.336 1.00 97.06 183 VAL A O 1
ATOM 1455 N N . ARG A 1 184 ? -20.208 8.169 -3.139 1.00 94.88 184 ARG A N 1
ATOM 1456 C CA . ARG A 1 184 ? -21.501 7.498 -3.178 1.00 94.88 184 ARG A CA 1
ATOM 1457 C C . ARG A 1 184 ? -22.424 7.969 -2.067 1.00 94.88 184 ARG A C 1
ATOM 1459 O O . ARG A 1 184 ? -21.993 8.159 -0.934 1.00 94.88 184 ARG A O 1
ATOM 1466 N N . ASP A 1 185 ? -23.704 8.088 -2.390 1.00 92.31 185 ASP A N 1
ATOM 1467 C CA . ASP A 1 185 ? -24.779 8.305 -1.426 1.00 92.31 185 ASP A CA 1
ATOM 1468 C C . ASP A 1 185 ? -25.104 6.993 -0.693 1.00 92.31 185 ASP A C 1
ATOM 1470 O O . ASP A 1 185 ? -25.430 5.976 -1.310 1.00 92.31 185 ASP A O 1
ATOM 1474 N N . THR A 1 186 ? -25.008 6.997 0.635 1.00 89.31 186 THR A N 1
ATOM 1475 C CA . THR A 1 186 ? -25.223 5.810 1.478 1.00 89.31 186 THR A CA 1
ATOM 1476 C C . THR A 1 186 ? -26.698 5.435 1.627 1.00 89.31 186 THR A C 1
ATOM 1478 O O . THR A 1 186 ? -27.007 4.305 1.997 1.00 89.31 186 THR A O 1
ATOM 1481 N N . THR A 1 187 ? -27.623 6.349 1.322 1.00 87.06 187 THR A N 1
ATOM 1482 C CA . THR A 1 187 ? -29.071 6.157 1.502 1.00 87.06 187 THR A CA 1
ATOM 1483 C C . THR A 1 187 ? -29.723 5.441 0.326 1.00 87.06 187 THR A C 1
ATOM 1485 O O . THR A 1 187 ? -30.681 4.691 0.508 1.00 87.06 187 THR A O 1
ATOM 1488 N N . ASN A 1 188 ? -29.213 5.672 -0.884 1.00 90.12 188 ASN A N 1
ATOM 1489 C CA . ASN A 1 188 ? -29.757 5.111 -2.123 1.00 90.12 188 ASN A CA 1
ATOM 1490 C C . ASN A 1 188 ? -28.713 4.344 -2.948 1.00 90.12 188 ASN A C 1
ATOM 1492 O O . ASN A 1 188 ? -29.066 3.702 -3.936 1.00 90.12 188 ASN A O 1
ATOM 1496 N N . GLY A 1 189 ? -27.438 4.393 -2.555 1.00 89.44 189 GLY A N 1
ATOM 1497 C CA . GLY A 1 189 ? -26.363 3.698 -3.240 1.00 89.44 189 GLY A CA 1
ATOM 1498 C C . GLY A 1 189 ? -26.034 4.276 -4.617 1.00 89.44 189 GLY A C 1
ATOM 1499 O O . GLY A 1 189 ? -25.469 3.550 -5.432 1.00 89.44 189 GLY A O 1
ATOM 1500 N N . LYS A 1 190 ? -26.356 5.532 -4.918 1.00 92.94 190 LYS A N 1
ATOM 1501 C CA . LYS A 1 190 ? -26.004 6.163 -6.194 1.00 92.94 190 LYS A CA 1
ATOM 1502 C C . LYS A 1 190 ? -24.616 6.802 -6.121 1.00 92.94 190 LYS A C 1
ATOM 1504 O O . LYS A 1 190 ? -24.297 7.472 -5.142 1.00 92.94 190 LYS A O 1
ATOM 1509 N N . GLU A 1 191 ? -23.807 6.614 -7.158 1.00 94.00 191 GLU A N 1
ATOM 1510 C CA . GLU A 1 191 ? -22.547 7.345 -7.318 1.00 94.00 191 GLU A CA 1
ATOM 1511 C C . GLU A 1 191 ? -22.787 8.814 -7.680 1.00 94.00 191 GLU A C 1
ATOM 1513 O O . GLU A 1 191 ? -23.720 9.163 -8.413 1.00 94.00 191 GLU A O 1
ATOM 1518 N N . MET A 1 192 ? -21.931 9.670 -7.136 1.00 94.50 192 MET A N 1
ATOM 1519 C CA . MET A 1 192 ? -21.911 11.103 -7.379 1.00 94.50 192 MET A CA 1
ATOM 1520 C C . MET A 1 192 ? -20.984 11.406 -8.562 1.00 94.50 192 MET A C 1
ATOM 1522 O O . MET A 1 192 ? -19.917 10.799 -8.662 1.00 94.50 192 MET A O 1
ATOM 1526 N N . PRO A 1 193 ? -21.349 12.346 -9.451 1.00 94.50 193 PRO A N 1
ATOM 1527 C CA . PRO A 1 193 ? -20.418 12.839 -10.457 1.00 94.50 193 PRO A CA 1
ATOM 1528 C C . PRO A 1 193 ? -19.238 13.541 -9.777 1.00 94.50 193 PRO A C 1
ATOM 1530 O O . PRO A 1 193 ? -19.407 14.234 -8.773 1.00 94.50 193 PRO A O 1
ATOM 1533 N N . LEU A 1 194 ? -18.042 13.362 -10.334 1.00 96.31 194 LEU A N 1
ATOM 1534 C CA . LEU A 1 194 ? -16.820 14.013 -9.872 1.00 96.31 194 LEU A CA 1
ATOM 1535 C C . LEU A 1 194 ? -16.134 14.724 -11.045 1.00 96.31 194 LEU A C 1
ATOM 1537 O O . LEU A 1 194 ? -16.230 14.259 -12.186 1.00 96.31 194 LEU A O 1
ATOM 1541 N N . PRO A 1 195 ? -15.411 15.830 -10.787 1.00 96.12 195 PRO A N 1
ATOM 1542 C CA . PRO A 1 195 ? -14.556 16.436 -11.797 1.00 96.12 195 PRO A CA 1
ATOM 1543 C C . PRO A 1 195 ? -13.448 15.473 -12.226 1.00 96.12 195 PRO A C 1
ATOM 1545 O O . PRO A 1 195 ? -13.120 14.512 -11.533 1.00 96.12 195 PRO A O 1
ATOM 1548 N N . HIS A 1 196 ? -12.801 15.779 -13.350 1.00 95.56 196 HIS A N 1
ATOM 1549 C CA . HIS A 1 196 ? -11.595 15.062 -13.743 1.00 95.56 196 HIS A CA 1
ATOM 1550 C C . HIS A 1 196 ? -10.491 15.234 -12.688 1.00 95.56 196 HIS A C 1
ATOM 1552 O O . HIS A 1 196 ? -9.999 16.343 -12.467 1.00 95.56 196 HIS A O 1
ATOM 1558 N N . ILE A 1 197 ? -10.081 14.120 -12.083 1.00 95.94 197 ILE A N 1
ATOM 1559 C CA . ILE A 1 197 ? -8.928 14.037 -11.187 1.00 95.94 197 ILE A CA 1
ATOM 1560 C C . ILE A 1 197 ? -7.721 13.593 -12.023 1.00 95.94 197 ILE A C 1
ATOM 1562 O O . ILE A 1 197 ? -7.839 12.616 -12.770 1.00 95.94 197 ILE A O 1
ATOM 1566 N N . PRO A 1 198 ? -6.564 14.277 -11.936 1.00 93.88 198 PRO A N 1
ATOM 1567 C CA . PRO A 1 198 ? -5.376 13.845 -12.654 1.00 93.88 198 PRO A CA 1
ATOM 1568 C C . PRO A 1 198 ? -4.954 12.430 -12.245 1.00 93.88 198 PRO A C 1
ATOM 1570 O O . PRO A 1 198 ? -4.959 12.085 -11.067 1.00 93.88 198 PRO A O 1
ATOM 1573 N N . THR A 1 199 ? -4.533 11.633 -13.223 1.00 93.75 199 THR A N 1
ATOM 1574 C CA . THR A 1 199 ? -4.042 10.267 -13.011 1.00 93.75 199 THR A CA 1
ATOM 1575 C C . THR A 1 199 ? -2.854 10.242 -12.042 1.00 93.75 199 THR A C 1
ATOM 1577 O O . THR A 1 199 ? -1.921 11.045 -12.165 1.00 93.75 199 THR A O 1
ATOM 1580 N N . GLY A 1 200 ? -2.876 9.309 -11.093 1.00 95.31 200 GLY A N 1
ATOM 1581 C CA . GLY A 1 200 ? -1.837 9.148 -10.083 1.00 95.31 200 GLY A CA 1
ATOM 1582 C C . GLY A 1 200 ? -2.278 8.243 -8.941 1.00 95.31 200 GLY A C 1
ATOM 1583 O O . GLY A 1 200 ? -3.192 7.438 -9.096 1.00 95.31 200 GLY A O 1
ATOM 1584 N N . VAL A 1 201 ? -1.616 8.407 -7.801 1.00 97.38 201 VAL A N 1
ATOM 1585 C CA . VAL A 1 201 ? -1.895 7.694 -6.554 1.00 97.38 201 VAL A CA 1
ATOM 1586 C C . VAL A 1 201 ? -2.449 8.678 -5.535 1.00 97.38 201 VAL A C 1
ATOM 1588 O O . VAL A 1 201 ? -1.848 9.733 -5.304 1.00 97.38 201 VAL A O 1
ATOM 1591 N N . VAL A 1 202 ? -3.595 8.337 -4.956 1.00 97.62 202 VAL A N 1
ATOM 1592 C CA . VAL A 1 202 ? -4.314 9.131 -3.961 1.00 97.62 202 VAL A CA 1
ATOM 1593 C C . VAL A 1 202 ? -4.075 8.550 -2.573 1.00 97.62 202 VAL A C 1
ATOM 1595 O O . VAL A 1 202 ? -4.208 7.351 -2.373 1.00 97.62 202 VAL A O 1
ATOM 1598 N N . ASP A 1 203 ? -3.771 9.410 -1.603 1.00 95.56 203 ASP A N 1
ATOM 1599 C CA . ASP A 1 203 ? -3.637 9.028 -0.192 1.00 95.56 203 ASP A CA 1
ATOM 1600 C C . ASP A 1 203 ? -4.300 10.075 0.715 1.00 95.56 203 ASP A C 1
ATOM 1602 O O . ASP A 1 203 ? -4.474 11.238 0.335 1.00 95.56 203 ASP A O 1
ATOM 1606 N N . GLY A 1 204 ? -4.667 9.684 1.933 1.00 94.31 204 GLY A N 1
ATOM 1607 C CA . GLY A 1 204 ? -5.201 10.586 2.948 1.00 94.31 204 GLY A CA 1
ATOM 1608 C C . GLY A 1 204 ? -6.599 11.114 2.630 1.00 94.31 204 GLY A C 1
ATOM 1609 O O . GLY A 1 204 ? -6.895 12.264 2.950 1.00 94.31 204 GLY A O 1
ATOM 1610 N N . LEU A 1 205 ? -7.453 10.292 2.012 1.00 96.31 205 LEU A N 1
ATOM 1611 C CA . LEU A 1 205 ? -8.840 10.634 1.689 1.00 96.31 205 LEU A CA 1
ATOM 1612 C C . LEU A 1 205 ? -9.620 11.020 2.955 1.00 96.31 205 LEU A C 1
ATOM 1614 O O . LEU A 1 205 ? -9.792 10.189 3.849 1.00 96.31 205 LEU A O 1
ATOM 1618 N N . ARG A 1 206 ? -10.068 12.273 3.072 1.00 96.81 206 ARG A N 1
ATOM 1619 C CA . ARG A 1 206 ? -10.746 12.783 4.274 1.00 96.81 206 ARG A CA 1
ATOM 1620 C C . ARG A 1 206 ? -11.856 13.773 3.951 1.00 96.81 206 ARG A C 1
ATOM 1622 O O . ARG A 1 206 ? -11.631 14.772 3.271 1.00 96.81 206 ARG A O 1
ATOM 1629 N N . TRP A 1 207 ? -13.036 13.554 4.514 1.00 97.31 207 TRP A N 1
ATOM 1630 C CA . TRP A 1 207 ? -14.130 14.513 4.462 1.00 97.31 207 TRP A CA 1
ATOM 1631 C C . TRP A 1 207 ? -13.889 15.689 5.398 1.00 97.31 207 TRP A C 1
ATOM 1633 O O . TRP A 1 207 ? -13.562 15.541 6.579 1.00 97.31 207 TRP A O 1
ATOM 1643 N N . HIS A 1 208 ? -14.152 16.883 4.887 1.00 96.38 208 HIS A N 1
ATOM 1644 C CA . HIS A 1 208 ? -14.314 18.057 5.715 1.00 96.38 208 HIS A CA 1
ATOM 1645 C C . HIS A 1 208 ? -15.649 18.002 6.477 1.00 96.38 208 HIS A C 1
ATOM 1647 O O . HIS A 1 208 ? -16.636 17.392 6.053 1.00 96.38 208 HIS A O 1
ATOM 1653 N N . ARG A 1 209 ? -15.719 18.698 7.618 1.00 93.19 209 ARG A N 1
ATOM 1654 C CA . ARG A 1 209 ? -16.916 18.717 8.480 1.00 93.19 209 ARG A CA 1
ATOM 1655 C C . ARG A 1 209 ? -18.138 19.371 7.827 1.00 93.19 209 ARG A C 1
ATOM 1657 O O . ARG A 1 209 ? -19.243 19.194 8.328 1.00 93.19 209 ARG A O 1
ATOM 1664 N N . ASN A 1 210 ? -17.958 20.113 6.733 1.00 94.50 210 ASN A N 1
ATOM 1665 C CA . ASN A 1 210 ? -19.065 20.707 5.976 1.00 94.50 210 ASN A CA 1
ATOM 1666 C C . ASN A 1 210 ? -19.836 19.701 5.101 1.00 94.50 210 ASN A C 1
ATOM 1668 O O . ASN A 1 210 ? -20.847 20.084 4.514 1.00 94.50 210 ASN A O 1
ATOM 1672 N N . GLY A 1 211 ? -19.363 18.454 4.996 1.00 92.19 211 GLY A N 1
ATOM 1673 C CA . GLY A 1 211 ? -20.051 17.368 4.298 1.00 92.19 211 GLY A CA 1
ATOM 1674 C C . GLY A 1 211 ? -20.040 17.444 2.770 1.00 92.19 211 GLY A C 1
ATOM 1675 O O . GLY A 1 211 ? -20.744 16.657 2.149 1.00 92.19 211 GLY A O 1
ATOM 1676 N N . HIS A 1 212 ? -19.281 18.361 2.160 1.00 93.88 212 HIS A N 1
ATOM 1677 C CA . HIS A 1 212 ? -19.172 18.461 0.697 1.00 93.88 212 HIS A CA 1
ATOM 1678 C C . HIS A 1 212 ? -17.744 18.667 0.178 1.00 93.88 212 HIS A C 1
ATOM 1680 O O . HIS A 1 212 ? -17.509 18.404 -0.997 1.00 93.88 212 HIS A O 1
ATOM 1686 N N . ASP A 1 213 ? -16.786 19.052 1.025 1.00 97.25 213 ASP A N 1
ATOM 1687 C CA . ASP A 1 213 ? -15.378 19.056 0.626 1.00 97.25 213 ASP A CA 1
ATOM 1688 C C . ASP A 1 213 ? -14.702 17.739 1.008 1.00 97.25 213 ASP A C 1
ATOM 1690 O O . ASP A 1 213 ? -14.730 17.315 2.167 1.00 97.25 213 ASP A O 1
ATOM 1694 N N . LEU A 1 214 ? -14.053 17.119 0.031 1.00 98.19 214 LEU A N 1
ATOM 1695 C CA . LEU A 1 214 ? -13.265 15.902 0.174 1.00 98.19 214 LEU A CA 1
ATOM 1696 C C . LEU A 1 214 ? -11.795 16.224 -0.093 1.00 98.19 214 LEU A C 1
ATOM 1698 O O . LEU A 1 214 ? -11.426 16.528 -1.224 1.00 98.19 214 LEU A O 1
ATOM 1702 N N . GLY A 1 215 ? -10.962 16.183 0.943 1.00 98.31 215 GLY A N 1
ATOM 1703 C CA . GLY A 1 215 ? -9.521 16.404 0.852 1.00 98.31 215 GLY A CA 1
ATOM 1704 C C . GLY A 1 215 ? -8.749 15.111 0.602 1.00 98.31 215 GLY A C 1
ATOM 1705 O O . GLY A 1 215 ? -9.142 14.049 1.079 1.00 98.31 215 GLY A O 1
ATOM 1706 N N . PHE A 1 216 ? -7.644 15.202 -0.133 1.00 98.25 216 PHE A N 1
ATOM 1707 C CA . PHE A 1 216 ? -6.696 14.104 -0.338 1.00 98.25 216 PHE A CA 1
ATOM 1708 C C . PHE A 1 216 ? -5.352 14.637 -0.836 1.00 98.25 216 PHE A C 1
ATOM 1710 O O . PHE A 1 216 ? -5.239 15.782 -1.273 1.00 98.25 216 PHE A O 1
ATOM 1717 N N . SER A 1 217 ? -4.323 13.801 -0.789 1.00 97.69 217 SER A N 1
ATOM 1718 C CA . SER A 1 217 ? -3.063 14.040 -1.488 1.00 97.69 217 SER A CA 1
ATOM 1719 C C . SER A 1 217 ? -3.020 13.242 -2.787 1.00 97.69 217 SER A C 1
ATOM 1721 O O . SER A 1 217 ? -3.571 12.147 -2.853 1.00 97.69 217 SER A O 1
ATOM 1723 N N . LEU A 1 218 ? -2.386 13.791 -3.822 1.00 97.12 218 LEU A N 1
ATOM 1724 C CA . LEU A 1 218 ? -2.212 13.130 -5.115 1.00 97.12 218 LEU A CA 1
ATOM 1725 C C . LEU A 1 218 ? -0.751 13.220 -5.552 1.00 97.12 218 LEU A C 1
ATOM 1727 O O . LEU A 1 218 ? -0.193 14.315 -5.656 1.00 97.12 218 LEU A O 1
ATOM 1731 N N . ASN A 1 219 ? -0.162 12.063 -5.841 1.00 95.00 219 ASN A N 1
ATOM 1732 C CA . ASN A 1 219 ? 1.209 11.897 -6.315 1.00 95.00 219 ASN A CA 1
ATOM 1733 C C . ASN A 1 219 ? 1.214 11.256 -7.711 1.00 95.00 219 ASN A C 1
ATOM 1735 O O . ASN A 1 219 ? 0.419 10.361 -7.988 1.00 95.00 219 ASN A O 1
ATOM 1739 N N . ASN A 1 220 ? 2.110 11.693 -8.597 1.00 93.38 220 ASN A N 1
ATOM 1740 C CA . ASN A 1 220 ? 2.339 11.028 -9.879 1.00 93.38 220 ASN A CA 1
ATOM 1741 C C . ASN A 1 220 ? 3.761 11.285 -10.403 1.00 93.38 220 ASN A C 1
ATOM 1743 O O . ASN A 1 220 ? 4.552 12.008 -9.801 1.00 93.38 220 ASN A O 1
ATOM 1747 N N . SER A 1 221 ? 4.098 10.745 -11.576 1.00 90.19 221 SER A N 1
ATOM 1748 C CA . SER A 1 221 ? 5.432 10.918 -12.173 1.00 90.19 221 SER A CA 1
ATOM 1749 C C . SER A 1 221 ? 5.851 12.379 -12.425 1.00 90.19 221 SER A C 1
ATOM 1751 O O . SER A 1 221 ? 7.041 12.655 -12.595 1.00 90.19 221 SER A O 1
ATOM 1753 N N . ARG A 1 222 ? 4.894 13.317 -12.428 1.00 89.06 222 ARG A N 1
ATOM 1754 C CA . ARG A 1 222 ? 5.079 14.759 -12.655 1.00 89.06 222 ARG A CA 1
ATOM 1755 C C . ARG A 1 222 ? 4.750 15.613 -11.430 1.00 89.06 222 ARG A C 1
ATOM 1757 O O . ARG A 1 222 ? 4.752 16.833 -11.542 1.00 89.06 222 ARG A O 1
ATOM 1764 N N . SER A 1 223 ? 4.476 15.021 -10.271 1.00 89.31 223 SER A N 1
ATOM 1765 C CA . SER A 1 223 ? 4.338 15.762 -9.019 1.00 89.31 223 SER A CA 1
ATOM 1766 C C . SER A 1 223 ? 4.817 14.924 -7.829 1.00 89.31 223 SER A C 1
ATOM 1768 O O . SER A 1 223 ? 4.279 13.836 -7.617 1.00 89.31 223 SER A O 1
ATOM 1770 N N . PRO A 1 224 ? 5.752 15.441 -7.004 1.00 87.69 224 PRO A N 1
ATOM 1771 C CA . PRO A 1 224 ? 6.164 14.816 -5.744 1.00 87.69 224 PRO A CA 1
ATOM 1772 C C . PRO A 1 224 ? 5.039 14.581 -4.725 1.00 87.69 224 PRO A C 1
ATOM 1774 O O . PRO A 1 224 ? 5.277 13.890 -3.736 1.00 87.69 224 PRO A O 1
ATOM 1777 N N . GLY A 1 225 ? 3.846 15.138 -4.946 1.00 92.75 225 GLY A N 1
ATOM 1778 C CA . GLY A 1 225 ? 2.683 14.985 -4.081 1.00 92.75 225 GLY A CA 1
ATOM 1779 C C . GLY A 1 225 ? 2.138 16.337 -3.638 1.00 92.75 225 GLY A C 1
ATOM 1780 O O . GLY A 1 225 ? 2.850 17.119 -3.006 1.00 92.75 225 GLY A O 1
ATOM 1781 N N . ASP A 1 226 ? 0.872 16.609 -3.938 1.00 95.44 226 ASP A N 1
ATOM 1782 C CA . ASP A 1 226 ? 0.190 17.833 -3.511 1.00 95.44 226 ASP A CA 1
ATOM 1783 C C . ASP A 1 226 ? -1.140 17.536 -2.838 1.00 95.44 226 ASP A C 1
ATOM 1785 O O . ASP A 1 226 ? -1.767 16.518 -3.118 1.00 95.44 226 ASP A O 1
ATOM 1789 N N . CYS A 1 227 ? -1.591 18.464 -1.999 1.00 97.44 227 CYS A N 1
ATOM 1790 C CA . CYS A 1 227 ? -2.916 18.430 -1.405 1.00 97.44 227 CYS A CA 1
ATOM 1791 C C . CYS A 1 227 ? -3.955 18.996 -2.377 1.00 97.44 227 CYS A C 1
ATOM 1793 O O . CYS A 1 227 ? -3.785 20.086 -2.933 1.00 97.44 227 CYS A O 1
ATOM 1795 N N . TYR A 1 228 ? -5.060 18.276 -2.518 1.00 98.06 228 TYR A N 1
ATOM 1796 C CA . TYR A 1 228 ? -6.229 18.645 -3.298 1.00 98.06 228 TYR A CA 1
ATOM 1797 C C . TYR A 1 228 ? -7.481 18.597 -2.425 1.00 98.06 228 TYR A C 1
ATOM 1799 O O . TYR A 1 228 ? -7.524 17.911 -1.402 1.00 98.06 228 TYR A O 1
ATOM 1807 N N . SER A 1 229 ? -8.515 19.311 -2.855 1.00 98.12 229 SER A N 1
ATOM 1808 C CA . SER A 1 229 ? -9.883 19.072 -2.410 1.00 98.12 229 SER A CA 1
ATOM 1809 C C . SER A 1 229 ? -10.832 19.004 -3.595 1.00 98.12 229 SER A C 1
ATOM 1811 O O . SER A 1 229 ? -10.646 19.709 -4.587 1.00 98.12 229 SER A O 1
ATOM 1813 N N . ILE A 1 230 ? -11.875 18.192 -3.469 1.00 98.25 230 ILE A N 1
ATOM 1814 C CA . ILE A 1 230 ? -13.032 18.210 -4.360 1.00 98.25 230 ILE A CA 1
ATOM 1815 C C . ILE A 1 230 ? -14.224 18.744 -3.579 1.00 98.25 230 ILE A C 1
ATOM 1817 O O . ILE A 1 230 ? -14.593 18.163 -2.563 1.00 98.25 230 ILE A O 1
ATOM 1821 N N . ASP A 1 231 ? -14.837 19.807 -4.083 1.00 97.19 231 ASP A N 1
ATOM 1822 C CA . ASP A 1 231 ? -16.203 20.176 -3.725 1.00 97.19 231 ASP A CA 1
ATOM 1823 C C . ASP A 1 231 ? -17.142 19.289 -4.548 1.00 97.19 231 ASP A C 1
ATOM 1825 O O . ASP A 1 231 ? -17.302 19.483 -5.759 1.00 97.19 231 ASP A O 1
ATOM 1829 N N . VAL A 1 232 ? -17.726 18.276 -3.905 1.00 95.88 232 VAL A N 1
ATOM 1830 C CA . VAL A 1 232 ? -18.583 17.296 -4.590 1.00 95.88 232 VAL A CA 1
ATOM 1831 C C . VAL A 1 232 ? -19.956 17.862 -4.947 1.00 95.88 232 VAL A C 1
ATOM 1833 O O . VAL A 1 232 ? -20.658 17.276 -5.765 1.00 95.88 232 VAL A O 1
ATOM 1836 N N . ALA A 1 233 ? -20.364 18.982 -4.343 1.00 93.19 233 ALA A N 1
ATOM 1837 C CA . ALA A 1 233 ? -21.650 19.610 -4.632 1.00 93.19 233 ALA A CA 1
ATOM 1838 C C . ALA A 1 233 ? -21.587 20.462 -5.906 1.00 93.19 233 ALA A C 1
ATOM 1840 O O . ALA A 1 233 ? -22.570 20.536 -6.643 1.00 93.19 233 ALA A O 1
ATOM 1841 N N . ASN A 1 234 ? -20.434 21.086 -6.165 1.00 95.50 234 ASN A N 1
ATOM 1842 C CA . ASN A 1 234 ? -20.204 21.939 -7.335 1.00 95.50 234 ASN A CA 1
ATOM 1843 C C . ASN A 1 234 ? -19.263 21.315 -8.379 1.00 95.50 234 ASN A C 1
ATOM 1845 O O . ASN A 1 234 ? -18.887 21.994 -9.334 1.00 95.50 234 ASN A O 1
ATOM 1849 N N . GLU A 1 235 ? -18.869 20.051 -8.195 1.00 95.88 235 GLU A N 1
ATOM 1850 C CA . GLU A 1 235 ? -17.972 19.300 -9.083 1.00 95.88 235 GLU A CA 1
ATOM 1851 C C . GLU A 1 235 ? -16.657 20.052 -9.367 1.00 95.88 235 GLU A C 1
ATOM 1853 O O . GLU A 1 235 ? -16.192 20.146 -10.504 1.00 95.88 235 GLU A O 1
ATOM 1858 N N . LYS A 1 236 ? -16.045 20.629 -8.325 1.00 97.62 236 LYS A N 1
ATOM 1859 C CA . LYS A 1 236 ? -14.847 21.472 -8.461 1.00 97.62 236 LYS A CA 1
ATOM 1860 C C . LYS A 1 236 ? -13.644 20.831 -7.781 1.00 97.62 236 LYS A C 1
ATOM 1862 O O . LYS A 1 236 ? -13.660 20.610 -6.577 1.00 97.62 236 LYS A O 1
ATOM 1867 N N . LEU A 1 237 ? -12.576 20.610 -8.546 1.00 98.12 237 LEU A N 1
ATOM 1868 C CA . LEU A 1 237 ? -11.266 20.215 -8.027 1.00 98.12 237 LEU A CA 1
ATOM 1869 C C . LEU A 1 237 ? -10.407 21.458 -7.766 1.00 98.12 237 LEU A C 1
ATOM 1871 O O . LEU A 1 237 ? -10.265 22.318 -8.638 1.00 98.12 237 LEU A O 1
ATOM 1875 N N . GLU A 1 238 ? -9.787 21.525 -6.594 1.00 97.69 238 GLU A N 1
ATOM 1876 C CA . GLU A 1 238 ? -8.862 22.585 -6.208 1.00 97.69 238 GLU A CA 1
ATOM 1877 C C . GLU A 1 238 ? -7.547 21.991 -5.704 1.00 97.69 238 GLU A C 1
ATOM 1879 O O . GLU A 1 238 ? -7.537 21.065 -4.896 1.00 97.69 238 GLU A O 1
ATOM 1884 N N . ARG A 1 239 ? -6.425 22.520 -6.200 1.00 96.56 239 ARG A N 1
ATOM 1885 C CA . ARG A 1 239 ? -5.076 22.166 -5.749 1.00 96.56 239 ARG A CA 1
ATOM 1886 C C . ARG A 1 239 ? -4.609 23.222 -4.753 1.00 96.56 239 ARG A C 1
ATOM 1888 O O . ARG A 1 239 ? -4.505 24.390 -5.115 1.00 96.56 239 ARG A O 1
ATOM 1895 N N . TRP A 1 240 ? -4.299 22.805 -3.531 1.00 96.50 240 TRP A N 1
ATOM 1896 C CA . TRP A 1 240 ? -3.927 23.702 -2.432 1.00 96.50 240 TRP A CA 1
ATOM 1897 C C . TRP A 1 240 ? -2.433 23.974 -2.350 1.00 96.50 240 TRP A C 1
ATOM 1899 O O . TRP A 1 240 ? -2.017 25.040 -1.900 1.00 96.50 240 TRP A O 1
ATOM 1909 N N . THR A 1 241 ? -1.620 22.999 -2.744 1.00 95.19 241 THR A N 1
ATOM 1910 C CA . THR A 1 241 ? -0.164 23.090 -2.637 1.00 95.19 241 THR A CA 1
ATOM 1911 C C . THR A 1 241 ? 0.499 22.868 -3.982 1.00 95.19 241 THR A C 1
ATOM 1913 O O . THR A 1 241 ? -0.045 22.200 -4.859 1.00 95.19 241 THR A O 1
ATOM 1916 N N . ASN A 1 242 ? 1.713 23.392 -4.110 1.00 91.12 242 ASN A N 1
ATOM 1917 C CA . ASN A 1 242 ? 2.631 23.079 -5.191 1.00 91.12 242 ASN A CA 1
ATOM 1918 C C . ASN A 1 242 ? 3.949 22.634 -4.555 1.00 91.12 242 ASN A C 1
ATOM 1920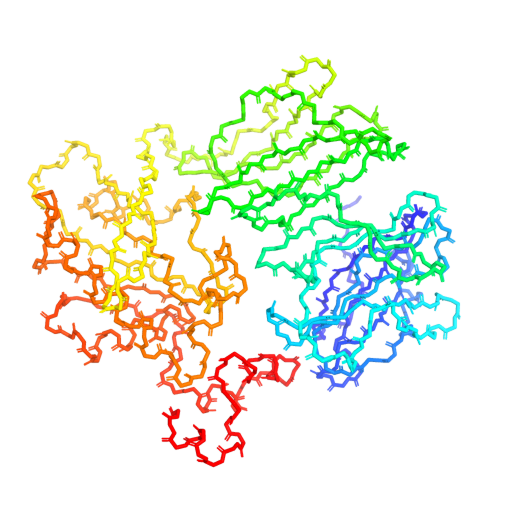 O O . ASN A 1 242 ? 4.661 23.476 -4.007 1.00 91.12 242 ASN A O 1
ATOM 1924 N N . SER A 1 243 ? 4.253 21.333 -4.574 1.00 90.06 243 SER A N 1
ATOM 1925 C CA . SER A 1 243 ? 5.477 20.802 -3.976 1.00 90.06 243 SER A CA 1
ATOM 1926 C C . SER A 1 243 ? 6.694 21.474 -4.601 1.00 90.06 243 SER A C 1
ATOM 1928 O O . SER A 1 243 ? 6.822 21.575 -5.826 1.00 90.06 243 SER A O 1
ATOM 1930 N N . GLU A 1 244 ? 7.611 21.920 -3.749 1.00 84.69 244 GLU A N 1
ATOM 1931 C CA . GLU A 1 244 ? 8.855 22.525 -4.199 1.00 84.69 244 GLU A CA 1
ATOM 1932 C C . GLU A 1 244 ? 9.730 21.482 -4.896 1.00 84.69 244 GLU A C 1
ATOM 1934 O O . GLU A 1 244 ? 9.946 20.374 -4.401 1.00 84.69 244 GLU A O 1
ATOM 1939 N N . SER A 1 245 ? 10.267 21.850 -6.056 1.00 79.31 245 SER A N 1
ATOM 1940 C CA . SER A 1 245 ? 11.186 21.007 -6.806 1.00 79.31 245 SER A CA 1
ATOM 1941 C C . SER A 1 245 ? 12.278 21.862 -7.434 1.00 79.31 245 SER A C 1
ATOM 1943 O O . SER A 1 245 ? 12.004 22.877 -8.073 1.00 79.31 245 SER A O 1
ATOM 1945 N N . ALA A 1 246 ? 13.533 21.427 -7.299 1.00 79.75 246 ALA A N 1
ATOM 1946 C CA . ALA A 1 246 ? 14.676 22.060 -7.964 1.00 79.75 246 ALA A CA 1
ATOM 1947 C C . ALA A 1 246 ? 14.691 21.822 -9.491 1.00 79.75 246 ALA A C 1
ATOM 1949 O O . ALA A 1 246 ? 15.493 22.408 -10.216 1.00 79.75 246 ALA A O 1
ATOM 1950 N N . VAL A 1 247 ? 13.814 20.943 -9.978 1.00 81.00 247 VAL A N 1
ATOM 1951 C CA . VAL A 1 247 ? 13.674 20.514 -11.375 1.00 81.00 247 VAL A CA 1
ATOM 1952 C C . VAL A 1 247 ? 12.223 20.677 -11.814 1.00 81.00 247 VAL A C 1
ATOM 1954 O O . VAL A 1 247 ? 11.338 20.561 -10.976 1.00 81.00 247 VAL A O 1
ATOM 1957 N N . LYS A 1 248 ? 11.968 20.922 -13.105 1.00 83.94 248 LYS A N 1
ATOM 1958 C CA . LYS A 1 248 ? 10.613 21.142 -13.655 1.00 83.94 248 LYS A CA 1
ATOM 1959 C C . LYS A 1 248 ? 9.872 19.815 -13.862 1.00 83.94 248 LYS A C 1
ATOM 1961 O O . LYS A 1 248 ? 10.139 19.155 -14.876 1.00 83.94 248 LYS A O 1
ATOM 1966 N N . PRO A 1 249 ? 8.972 19.399 -12.954 1.00 82.69 249 PRO A N 1
ATOM 1967 C CA . PRO A 1 249 ? 8.393 18.060 -12.992 1.00 82.69 249 PRO A CA 1
ATOM 1968 C C . PRO A 1 249 ? 7.454 17.844 -14.184 1.00 82.69 249 PRO A C 1
ATOM 1970 O O . PRO A 1 249 ? 7.300 16.724 -14.660 1.00 82.69 249 PRO A O 1
ATOM 1973 N N . GLU A 1 250 ? 6.893 18.920 -14.742 1.00 82.12 250 GLU A N 1
ATOM 1974 C CA . GLU A 1 250 ? 5.978 18.886 -15.890 1.00 82.12 250 GLU A CA 1
ATOM 1975 C C . GLU A 1 250 ? 6.660 18.352 -17.161 1.00 82.12 250 GLU A C 1
ATOM 1977 O O . GLU A 1 250 ? 5.998 17.851 -18.068 1.00 82.12 250 GLU A O 1
ATOM 1982 N N . SER A 1 251 ? 7.993 18.451 -17.219 1.00 82.81 251 SER A N 1
ATOM 1983 C CA . SER A 1 251 ? 8.820 17.944 -18.319 1.00 82.81 251 SER A CA 1
ATOM 1984 C C . SER A 1 251 ? 9.116 16.447 -18.232 1.00 82.81 251 SER A C 1
ATOM 1986 O O . SER A 1 251 ? 9.659 15.879 -19.181 1.00 82.81 251 SER A O 1
ATOM 1988 N N . PHE A 1 252 ? 8.774 15.799 -17.115 1.00 87.56 252 PHE A N 1
ATOM 1989 C CA . PHE A 1 252 ? 9.070 14.389 -16.917 1.00 87.56 252 PHE A CA 1
ATOM 1990 C C . PHE A 1 252 ? 8.109 13.493 -17.699 1.00 87.56 252 PHE A C 1
ATOM 1992 O O . PHE A 1 252 ? 6.926 13.824 -17.882 1.00 87.56 252 PHE A O 1
ATOM 1999 N N . PRO A 1 253 ? 8.611 12.352 -18.202 1.00 86.50 253 PRO A N 1
ATOM 2000 C CA . PRO A 1 253 ? 7.772 11.391 -18.895 1.00 86.50 253 PRO A CA 1
ATOM 2001 C C . PRO A 1 253 ? 6.682 10.853 -17.957 1.00 86.50 253 PRO A C 1
ATOM 2003 O O . PRO A 1 253 ? 6.871 10.701 -16.746 1.00 86.50 253 PRO A O 1
ATOM 2006 N N . ALA A 1 254 ? 5.512 10.593 -18.537 1.00 90.44 254 ALA A N 1
ATOM 2007 C CA . ALA A 1 254 ? 4.468 9.840 -17.856 1.00 90.44 254 ALA A CA 1
ATOM 2008 C C . ALA A 1 254 ? 4.900 8.374 -17.717 1.00 90.44 254 ALA A C 1
ATOM 2010 O O . ALA A 1 254 ? 5.691 7.884 -18.527 1.00 90.44 254 ALA A O 1
ATOM 2011 N N . ALA A 1 255 ? 4.376 7.694 -16.701 1.00 94.56 255 ALA A N 1
ATOM 2012 C CA . ALA A 1 255 ? 4.464 6.245 -16.624 1.00 94.56 255 ALA A CA 1
ATOM 2013 C C . ALA A 1 255 ? 3.598 5.625 -17.732 1.00 94.56 255 ALA A C 1
ATOM 2015 O O . ALA A 1 255 ? 2.450 6.029 -17.916 1.00 94.56 255 ALA A O 1
ATOM 2016 N N . GLU A 1 256 ? 4.141 4.660 -18.464 1.00 96.31 256 GLU A N 1
ATOM 2017 C CA . GLU A 1 256 ? 3.401 3.840 -19.422 1.00 96.31 256 GLU A CA 1
ATOM 2018 C C . GLU A 1 256 ? 3.076 2.505 -18.751 1.00 96.31 256 GLU A C 1
ATOM 2020 O O . GLU A 1 256 ? 3.992 1.769 -18.384 1.00 96.31 256 GLU A O 1
ATOM 2025 N N . LEU A 1 257 ? 1.789 2.202 -18.564 1.00 97.56 257 LEU A N 1
ATOM 2026 C CA . LEU A 1 257 ? 1.360 0.879 -18.115 1.00 97.56 257 LEU A CA 1
ATOM 2027 C C . LEU A 1 257 ? 1.614 -0.120 -19.249 1.00 97.56 257 LEU A C 1
ATOM 2029 O O . LEU A 1 257 ? 1.127 0.063 -20.365 1.00 97.56 257 LEU A O 1
ATOM 2033 N N . ILE A 1 258 ? 2.402 -1.150 -18.964 1.00 98.44 258 ILE A N 1
ATOM 2034 C CA . ILE A 1 258 ? 2.792 -2.190 -19.914 1.00 98.44 258 ILE A CA 1
ATOM 2035 C C . ILE A 1 258 ? 2.350 -3.559 -19.412 1.00 98.44 258 ILE A C 1
ATOM 2037 O O . ILE A 1 258 ? 2.313 -3.803 -18.208 1.00 98.44 258 ILE A O 1
ATOM 2041 N N . HIS A 1 259 ? 2.086 -4.470 -20.349 1.00 98.62 259 HIS A N 1
ATOM 2042 C CA . HIS A 1 259 ? 1.665 -5.838 -20.060 1.00 98.62 259 HIS A CA 1
ATOM 2043 C C . HIS A 1 259 ? 2.490 -6.853 -20.845 1.00 98.62 259 HIS A C 1
ATOM 2045 O O . HIS A 1 259 ? 2.796 -6.653 -22.025 1.00 98.62 259 HIS A O 1
ATOM 2051 N N . TRP A 1 260 ? 2.802 -7.979 -20.209 1.00 98.62 260 TRP A N 1
ATOM 2052 C CA . TRP A 1 260 ? 3.446 -9.118 -20.855 1.00 98.62 260 TRP A CA 1
ATOM 2053 C C . TRP A 1 260 ? 2.905 -10.439 -20.316 1.00 98.62 260 TRP A C 1
ATOM 2055 O O . TRP A 1 260 ? 2.428 -10.538 -19.187 1.00 98.62 260 TRP A O 1
ATOM 2065 N N . LYS A 1 261 ? 2.975 -11.482 -21.146 1.00 98.69 261 LYS A N 1
ATOM 2066 C CA . LYS A 1 261 ? 2.637 -12.840 -20.719 1.00 98.69 261 LYS A CA 1
ATOM 2067 C C . LYS A 1 261 ? 3.851 -13.483 -20.065 1.00 98.69 261 LYS A C 1
ATOM 2069 O O . LYS A 1 261 ? 4.933 -13.473 -20.648 1.00 98.69 261 LYS A O 1
ATOM 2074 N N . SER A 1 262 ? 3.646 -14.074 -18.897 1.00 98.44 262 SER A N 1
ATOM 2075 C CA . SER A 1 262 ? 4.650 -14.878 -18.211 1.00 98.44 262 SER A CA 1
ATOM 2076 C C . SER A 1 262 ? 4.734 -16.306 -18.768 1.00 98.44 262 SER A C 1
ATOM 2078 O O . SER A 1 262 ? 3.991 -16.689 -19.676 1.00 98.44 262 SER A O 1
ATOM 2080 N N . PHE A 1 263 ? 5.641 -17.110 -18.211 1.00 97.50 263 PHE A N 1
ATOM 2081 C CA . PHE A 1 263 ? 5.945 -18.488 -18.611 1.00 97.50 263 PHE A CA 1
ATOM 2082 C C . PHE A 1 263 ? 4.726 -19.431 -18.607 1.00 97.50 263 PHE A C 1
ATOM 2084 O O . PHE A 1 263 ? 4.712 -20.416 -19.341 1.00 97.50 263 PHE A O 1
ATOM 2091 N N . ASP A 1 264 ? 3.708 -19.139 -17.795 1.00 97.62 264 ASP A N 1
ATOM 2092 C CA . ASP A 1 264 ? 2.451 -19.890 -17.672 1.00 97.62 264 ASP A CA 1
ATOM 2093 C C . ASP A 1 264 ? 1.268 -19.210 -18.390 1.00 97.62 264 ASP A C 1
ATOM 2095 O O . ASP A 1 264 ? 0.113 -19.600 -18.221 1.00 97.62 264 ASP A O 1
ATOM 2099 N N . GLY A 1 265 ? 1.539 -18.180 -19.198 1.00 97.94 265 GLY A N 1
ATOM 2100 C CA . GLY A 1 265 ? 0.534 -17.411 -19.929 1.00 97.94 265 GLY A CA 1
ATOM 2101 C C . GLY A 1 265 ? -0.216 -16.376 -19.087 1.00 97.94 265 GLY A C 1
ATOM 2102 O O . GLY A 1 265 ? -1.072 -15.677 -19.635 1.00 97.94 265 GLY A O 1
ATOM 2103 N N . LYS A 1 266 ? 0.098 -16.246 -17.790 1.00 97.56 266 LYS A N 1
ATOM 2104 C CA . LYS A 1 266 ? -0.469 -15.209 -16.922 1.00 97.56 266 LYS A CA 1
ATOM 2105 C C . LYS A 1 266 ? -0.053 -13.827 -17.405 1.00 97.56 266 LYS A C 1
ATOM 2107 O O . LYS A 1 266 ? 1.106 -13.628 -17.762 1.00 97.56 266 LYS A O 1
ATOM 2112 N N . MET A 1 267 ? -0.996 -12.890 -17.430 1.00 98.00 267 MET A N 1
ATOM 2113 C CA . MET A 1 267 ? -0.671 -11.500 -17.723 1.00 98.00 267 MET A CA 1
ATOM 2114 C C . MET A 1 267 ? -0.037 -10.867 -16.487 1.00 98.00 267 MET A C 1
ATOM 2116 O O . MET A 1 267 ? -0.591 -10.980 -15.397 1.00 98.00 267 MET A O 1
ATOM 2120 N N . ILE A 1 268 ? 1.112 -10.236 -16.680 1.00 98.25 268 ILE A N 1
ATOM 2121 C CA . ILE A 1 268 ? 1.828 -9.442 -15.687 1.00 98.25 268 ILE A CA 1
ATOM 2122 C C . ILE A 1 268 ? 1.857 -8.005 -16.201 1.00 98.25 268 ILE A C 1
ATOM 2124 O O . ILE A 1 268 ? 1.950 -7.788 -17.415 1.00 98.25 268 ILE A O 1
ATOM 2128 N N . SER A 1 269 ? 1.750 -7.038 -15.297 1.00 98.31 269 SER A N 1
ATOM 2129 C CA . SER A 1 269 ? 1.774 -5.614 -15.619 1.00 98.31 269 SER A CA 1
ATOM 2130 C C . SER A 1 269 ? 2.965 -4.911 -14.964 1.00 98.31 269 SER A C 1
ATOM 2132 O O . SER A 1 269 ? 3.701 -5.474 -14.149 1.00 98.31 269 SER A O 1
ATOM 2134 N N . GLY A 1 270 ? 3.191 -3.661 -15.342 1.00 98.25 270 GLY A N 1
ATOM 2135 C CA . GLY A 1 270 ? 4.181 -2.801 -14.713 1.00 98.25 270 GLY A CA 1
ATOM 2136 C C . GLY A 1 270 ? 4.243 -1.438 -15.379 1.00 98.25 270 GLY A C 1
ATOM 2137 O O . GLY A 1 270 ? 3.543 -1.176 -16.354 1.00 98.25 270 GLY A O 1
ATOM 2138 N N . PHE A 1 271 ? 5.121 -0.578 -14.879 1.00 98.44 271 PHE A N 1
ATOM 2139 C CA . PHE A 1 271 ? 5.290 0.774 -15.399 1.00 98.44 271 PHE A CA 1
ATOM 2140 C C . PHE A 1 271 ? 6.631 0.939 -16.108 1.00 98.44 271 PHE A C 1
ATOM 2142 O O . PHE A 1 271 ? 7.694 0.762 -15.508 1.00 98.44 271 PHE A O 1
ATOM 2149 N N . LEU A 1 272 ? 6.584 1.320 -17.384 1.00 98.31 272 LEU A N 1
ATOM 2150 C CA . LEU A 1 272 ? 7.736 1.731 -18.177 1.00 98.31 272 LEU A CA 1
ATOM 2151 C C . LEU A 1 272 ? 7.853 3.257 -18.187 1.00 98.31 272 LEU A C 1
ATOM 2153 O O . LEU A 1 272 ? 6.911 3.980 -18.497 1.00 98.31 272 LEU A O 1
ATOM 2157 N N . TYR A 1 273 ? 9.060 3.746 -17.930 1.00 97.62 273 TYR A N 1
ATOM 2158 C CA . TYR A 1 273 ? 9.429 5.142 -18.098 1.00 97.62 273 TYR A CA 1
ATOM 2159 C C . TYR A 1 273 ? 10.489 5.253 -19.187 1.00 97.62 273 TYR A C 1
ATOM 2161 O O . TYR A 1 273 ? 11.618 4.770 -19.037 1.00 97.62 273 TYR A O 1
ATOM 2169 N N . LYS A 1 274 ? 10.122 5.905 -20.293 1.00 96.12 274 LYS A N 1
ATOM 2170 C CA . LYS A 1 274 ? 11.008 6.107 -21.445 1.00 96.12 274 LYS A CA 1
ATOM 2171 C C . LYS A 1 274 ? 11.853 7.373 -21.265 1.00 96.12 274 LYS A C 1
ATOM 2173 O O . LYS A 1 274 ? 11.319 8.397 -20.832 1.00 96.12 274 LYS A O 1
ATOM 2178 N N . PRO A 1 275 ? 13.158 7.339 -21.599 1.00 95.25 275 PRO A N 1
ATOM 2179 C CA . PRO A 1 275 ? 13.999 8.528 -21.562 1.00 95.25 275 PRO A CA 1
ATOM 2180 C C . PRO A 1 275 ? 13.454 9.669 -22.434 1.00 95.25 275 PRO A C 1
ATOM 2182 O O . PRO A 1 275 ? 12.815 9.404 -23.454 1.00 95.25 275 PRO A O 1
ATOM 2185 N N . PRO A 1 276 ? 13.747 10.941 -22.101 1.00 92.88 276 PRO A N 1
ATOM 2186 C CA . PRO A 1 276 ? 13.347 12.073 -22.931 1.00 92.88 276 PRO A CA 1
ATOM 2187 C C . PRO A 1 276 ? 13.902 11.983 -24.359 1.00 92.88 276 PRO A C 1
ATOM 2189 O O . PRO A 1 276 ? 15.003 11.478 -24.580 1.00 92.88 276 PRO A O 1
ATOM 2192 N N . ALA A 1 277 ? 13.203 12.597 -25.317 1.00 92.06 277 ALA A N 1
ATOM 2193 C CA . ALA A 1 277 ? 13.544 12.571 -26.746 1.00 92.06 277 ALA A CA 1
ATOM 2194 C C . ALA A 1 277 ? 14.931 13.154 -27.112 1.00 92.06 277 ALA A C 1
ATOM 2196 O O . ALA A 1 277 ? 15.355 13.050 -28.260 1.00 92.06 277 ALA A O 1
ATOM 2197 N N . LYS A 1 278 ? 15.660 13.755 -26.154 1.00 93.75 278 LYS A N 1
ATOM 2198 C CA . LYS A 1 278 ? 17.066 14.160 -26.336 1.00 93.75 278 LYS A CA 1
ATOM 2199 C C . LYS A 1 278 ? 18.009 12.963 -26.523 1.00 93.75 278 LYS A C 1
ATOM 2201 O O . LYS A 1 278 ? 19.111 13.135 -27.035 1.00 93.75 278 LYS A O 1
ATOM 2206 N N . PHE A 1 279 ? 17.589 11.767 -26.110 1.00 95.62 279 PHE A N 1
ATOM 2207 C CA . PHE A 1 279 ? 18.309 10.523 -26.354 1.00 95.62 279 PHE A CA 1
ATOM 2208 C C . PHE A 1 279 ? 17.776 9.830 -27.609 1.00 95.62 279 PHE A C 1
ATOM 2210 O O . PHE A 1 279 ? 16.569 9.730 -27.809 1.00 95.62 279 PHE A O 1
ATOM 2217 N N . SER A 1 280 ? 18.684 9.309 -28.431 1.00 93.94 280 SER A N 1
ATOM 2218 C CA . SER A 1 280 ? 18.366 8.523 -29.624 1.00 93.94 280 SER A CA 1
ATOM 2219 C C . SER A 1 280 ? 18.901 7.090 -29.512 1.00 93.94 280 SER A C 1
ATOM 2221 O O . SER A 1 280 ? 19.738 6.782 -28.651 1.00 93.94 280 SER A O 1
ATOM 2223 N N . GLY A 1 281 ? 18.402 6.215 -30.392 1.00 95.69 281 GLY A N 1
ATOM 2224 C CA . GLY A 1 281 ? 18.774 4.800 -30.456 1.00 95.69 281 GLY A CA 1
ATOM 2225 C C . GLY A 1 281 ? 18.225 3.957 -29.301 1.00 95.69 281 GLY A C 1
ATOM 2226 O O . GLY A 1 281 ? 17.492 4.452 -28.445 1.00 95.69 281 GLY A O 1
ATOM 2227 N N . LYS A 1 282 ? 18.606 2.674 -29.283 1.00 97.81 282 LYS A N 1
ATOM 2228 C CA . LYS A 1 282 ? 18.234 1.736 -28.218 1.00 97.81 282 LYS A CA 1
ATOM 2229 C C . LYS A 1 282 ? 18.798 2.176 -26.869 1.00 97.81 282 LYS A C 1
ATOM 2231 O O . LYS A 1 282 ? 19.973 2.553 -26.769 1.00 97.81 282 LYS A O 1
ATOM 2236 N N . ARG A 1 283 ? 17.964 2.141 -25.831 1.00 98.31 283 ARG A N 1
ATOM 2237 C CA . ARG A 1 283 ? 18.316 2.619 -24.490 1.00 98.31 283 ARG A CA 1
ATOM 2238 C C . ARG A 1 283 ? 18.540 1.452 -23.527 1.00 98.31 283 ARG A C 1
ATOM 2240 O O . ARG A 1 283 ? 17.729 0.531 -23.528 1.00 98.31 283 ARG A O 1
ATOM 2247 N N . PRO A 1 284 ? 19.604 1.489 -22.700 1.00 98.56 284 PRO A N 1
ATOM 2248 C CA . PRO A 1 284 ? 19.780 0.504 -21.636 1.00 98.56 284 PRO A CA 1
ATOM 2249 C C . PRO A 1 284 ? 18.581 0.542 -20.684 1.00 98.56 284 PRO A C 1
ATOM 2251 O O . PRO A 1 284 ? 17.972 1.601 -20.502 1.00 98.56 284 PRO A O 1
ATOM 2254 N N . VAL A 1 285 ? 18.267 -0.597 -20.075 1.00 98.88 285 VAL A N 1
ATOM 2255 C CA . VAL A 1 285 ? 17.086 -0.766 -19.222 1.00 98.88 285 VAL A CA 1
ATOM 2256 C C . VAL A 1 285 ? 17.516 -1.081 -17.799 1.00 98.88 285 VAL A C 1
ATOM 2258 O O . VAL A 1 285 ? 18.381 -1.923 -17.584 1.00 98.88 285 VAL A O 1
ATOM 2261 N N . LEU A 1 286 ? 16.895 -0.427 -16.823 1.00 98.81 286 LEU A N 1
ATOM 2262 C CA . LEU A 1 286 ? 16.977 -0.796 -15.417 1.00 98.81 286 LEU A CA 1
ATOM 2263 C C . LEU A 1 286 ? 15.604 -1.289 -14.951 1.00 98.81 286 LEU A C 1
ATOM 2265 O O . LEU A 1 286 ? 14.651 -0.513 -14.881 1.00 98.81 286 LEU A O 1
ATOM 2269 N N . VAL A 1 287 ? 15.517 -2.576 -14.620 1.00 98.81 287 VAL A N 1
ATOM 2270 C CA . VAL A 1 287 ? 14.334 -3.190 -14.007 1.00 98.81 287 VAL A CA 1
ATOM 2271 C C . VAL A 1 287 ? 14.430 -3.030 -12.489 1.00 98.81 287 VAL A C 1
ATOM 2273 O O . VAL A 1 287 ? 15.407 -3.467 -11.879 1.00 98.81 287 VAL A O 1
ATOM 2276 N N . ILE A 1 288 ? 13.436 -2.382 -11.883 1.00 98.56 288 ILE A N 1
ATOM 2277 C CA . ILE A 1 288 ? 13.400 -2.017 -10.463 1.00 98.56 288 ILE A CA 1
ATOM 2278 C C . ILE A 1 288 ? 12.254 -2.766 -9.789 1.00 98.56 288 ILE A C 1
ATOM 2280 O O . ILE A 1 288 ? 11.099 -2.364 -9.873 1.00 98.56 288 ILE A O 1
ATOM 2284 N N . ILE A 1 289 ? 12.587 -3.858 -9.114 1.00 98.31 289 ILE A N 1
ATOM 2285 C CA . ILE A 1 289 ? 11.640 -4.778 -8.488 1.00 98.31 289 ILE A CA 1
ATOM 2286 C C . ILE A 1 289 ? 11.252 -4.238 -7.101 1.00 98.31 289 ILE A C 1
ATOM 2288 O O . ILE A 1 289 ? 12.132 -3.898 -6.297 1.00 98.31 289 ILE A O 1
ATOM 2292 N N . HIS A 1 290 ? 9.950 -4.143 -6.815 1.00 97.25 290 HIS A N 1
ATOM 2293 C CA . HIS A 1 290 ? 9.451 -3.621 -5.538 1.00 97.25 290 HIS A CA 1
ATOM 2294 C C . HIS A 1 290 ? 9.770 -4.547 -4.350 1.00 97.25 290 HIS A C 1
ATOM 2296 O O . HIS A 1 290 ? 10.119 -5.717 -4.499 1.00 97.25 290 HIS A O 1
ATOM 2302 N N . GLY A 1 291 ? 9.706 -3.981 -3.142 1.00 91.75 291 GLY A N 1
ATOM 2303 C CA . GLY A 1 291 ? 9.872 -4.705 -1.881 1.00 91.75 291 GLY A CA 1
ATOM 2304 C C . GLY A 1 291 ? 8.530 -5.122 -1.283 1.00 91.75 291 GLY A C 1
ATOM 2305 O O . GLY A 1 291 ? 7.513 -4.515 -1.597 1.00 91.75 291 GLY A O 1
ATOM 2306 N N . GLY A 1 292 ? 8.563 -6.131 -0.405 1.00 81.69 292 GLY A N 1
ATOM 2307 C CA . GLY A 1 292 ? 7.377 -6.909 -0.038 1.00 81.69 292 GLY A CA 1
ATOM 2308 C C . GLY A 1 292 ? 6.952 -7.777 -1.225 1.00 81.69 292 GLY A C 1
ATOM 2309 O O . GLY A 1 292 ? 6.783 -7.222 -2.310 1.00 81.69 292 GLY A O 1
ATOM 2310 N N . PRO A 1 293 ? 6.831 -9.106 -1.083 1.00 75.94 293 PRO A N 1
ATOM 2311 C CA . PRO A 1 293 ? 6.071 -9.858 -2.076 1.00 75.94 293 PRO A CA 1
ATOM 2312 C C . PRO A 1 293 ? 4.676 -9.213 -2.202 1.00 75.94 293 PRO A C 1
ATOM 2314 O O . PRO A 1 293 ? 4.325 -8.727 -3.272 1.00 75.94 293 PRO A O 1
ATOM 2317 N N . GLU A 1 294 ? 4.049 -8.941 -1.050 1.00 85.31 294 GLU A N 1
ATOM 2318 C CA . GLU A 1 294 ? 2.853 -8.102 -0.824 1.00 85.31 294 GLU A CA 1
ATOM 2319 C C . GLU A 1 294 ? 3.008 -6.579 -1.108 1.00 85.31 294 GLU A C 1
ATOM 2321 O O . GLU A 1 294 ? 2.369 -5.745 -0.468 1.00 85.31 294 GLU A O 1
ATOM 2326 N N . GLY A 1 295 ? 3.901 -6.173 -2.010 1.00 93.19 295 GLY A N 1
ATOM 2327 C CA . GLY A 1 295 ? 4.034 -4.782 -2.457 1.00 93.19 295 GLY A CA 1
ATOM 2328 C C . GLY A 1 295 ? 3.450 -4.560 -3.850 1.00 93.19 295 GLY A C 1
ATOM 2329 O O . GLY A 1 295 ? 3.060 -5.500 -4.535 1.00 93.19 295 GLY A O 1
ATOM 2330 N N . GLN A 1 296 ? 3.461 -3.313 -4.310 1.00 96.12 296 GLN A N 1
ATOM 2331 C CA . GLN A 1 296 ? 3.082 -2.971 -5.676 1.00 96.12 296 GLN A CA 1
ATOM 2332 C C . GLN A 1 296 ? 3.910 -1.777 -6.164 1.00 96.12 296 GLN A C 1
ATOM 2334 O O . GLN A 1 296 ? 4.202 -0.835 -5.422 1.00 96.12 296 GLN A O 1
ATOM 2339 N N . SER A 1 297 ? 4.316 -1.820 -7.426 1.00 97.25 297 SER A N 1
ATOM 2340 C CA . SER A 1 297 ? 4.801 -0.665 -8.168 1.00 97.25 297 SER A CA 1
ATOM 2341 C C . SER A 1 297 ? 3.618 0.182 -8.629 1.00 97.25 297 SER A C 1
ATOM 2343 O O . SER A 1 297 ? 2.768 -0.296 -9.376 1.00 97.25 297 SER A O 1
ATOM 2345 N N . VAL A 1 298 ? 3.627 1.457 -8.247 1.00 96.38 298 VAL A N 1
ATOM 2346 C CA . VAL A 1 298 ? 2.615 2.463 -8.599 1.00 96.38 298 VAL A CA 1
ATOM 2347 C C . VAL A 1 298 ? 3.283 3.692 -9.236 1.00 96.38 298 VAL A C 1
ATOM 2349 O O . VAL A 1 298 ? 4.451 3.972 -8.928 1.00 96.38 298 VAL A O 1
ATOM 2352 N N . PRO A 1 299 ? 2.608 4.464 -10.110 1.00 95.19 299 PRO A N 1
ATOM 2353 C CA . PRO A 1 299 ? 3.251 5.474 -10.944 1.00 95.19 299 PRO A CA 1
ATOM 2354 C C . PRO A 1 299 ? 3.430 6.819 -10.224 1.00 95.19 299 PRO A C 1
ATOM 2356 O O . PRO A 1 299 ? 2.926 7.861 -10.648 1.00 95.19 299 PRO A O 1
ATOM 2359 N N . THR A 1 300 ? 4.197 6.799 -9.139 1.00 94.06 300 THR A N 1
ATOM 2360 C CA . THR A 1 300 ? 4.532 7.965 -8.309 1.00 94.06 300 THR A CA 1
ATOM 2361 C C . THR A 1 300 ? 5.772 8.708 -8.816 1.00 94.06 300 THR A C 1
ATOM 2363 O O . THR A 1 300 ? 6.416 8.339 -9.806 1.00 94.06 300 THR A O 1
ATOM 2366 N N . PHE A 1 301 ? 6.114 9.805 -8.146 1.00 93.62 301 PHE A N 1
ATOM 2367 C CA . PHE A 1 301 ? 7.317 10.576 -8.408 1.00 93.62 301 PHE A CA 1
ATOM 2368 C C . PHE A 1 301 ? 8.588 9.764 -8.121 1.00 93.62 301 PHE A C 1
ATOM 2370 O O . PHE A 1 301 ? 8.845 9.338 -6.998 1.00 93.62 301 PHE A O 1
ATOM 2377 N N . LEU A 1 302 ? 9.449 9.610 -9.131 1.00 92.88 302 LEU A N 1
ATOM 2378 C CA . LEU A 1 302 ? 10.585 8.678 -9.078 1.00 92.88 302 LEU A CA 1
ATOM 2379 C C . LEU A 1 302 ? 11.813 9.180 -8.289 1.00 92.88 302 LEU A C 1
ATOM 2381 O O . LEU A 1 302 ? 12.813 8.463 -8.164 1.00 92.88 302 LEU A O 1
ATOM 2385 N N . GLY A 1 303 ? 11.783 10.414 -7.778 1.00 91.19 303 GLY A N 1
ATOM 2386 C CA . GLY A 1 303 ? 12.862 10.986 -6.969 1.00 91.19 303 GLY A CA 1
ATOM 2387 C C . GLY A 1 303 ? 14.233 10.878 -7.646 1.00 91.19 303 GLY A C 1
ATOM 2388 O O . GLY A 1 303 ? 14.411 11.278 -8.795 1.00 91.19 303 GLY A O 1
ATOM 2389 N N . ARG A 1 304 ? 15.220 10.297 -6.948 1.00 90.31 304 ARG A N 1
ATOM 2390 C CA . ARG A 1 304 ? 16.598 10.155 -7.462 1.00 90.31 304 ARG A CA 1
ATOM 2391 C C . ARG A 1 304 ? 16.698 9.354 -8.766 1.00 90.31 304 ARG A C 1
ATOM 2393 O O . ARG A 1 304 ? 17.630 9.578 -9.536 1.00 90.31 304 ARG A O 1
ATOM 2400 N N . ASN A 1 305 ? 15.756 8.446 -9.037 1.00 93.81 305 ASN A N 1
ATOM 2401 C CA . ASN A 1 305 ? 15.805 7.610 -10.239 1.00 93.81 305 ASN A CA 1
ATOM 2402 C C . ASN A 1 305 ? 15.538 8.427 -11.513 1.00 93.81 305 ASN A C 1
ATOM 2404 O O . ASN A 1 305 ? 15.976 8.030 -12.592 1.00 93.81 305 ASN A O 1
ATOM 2408 N N . LEU A 1 306 ? 14.946 9.623 -11.388 1.00 92.75 306 LEU A N 1
ATOM 2409 C CA . LEU A 1 306 ? 14.832 10.577 -12.493 1.00 92.75 306 LEU A CA 1
ATOM 2410 C C . LEU A 1 306 ? 16.191 10.963 -13.079 1.00 92.75 306 LEU A C 1
ATOM 2412 O O . LEU A 1 306 ? 16.252 11.277 -14.260 1.00 92.75 306 LEU A O 1
ATOM 2416 N N . TYR A 1 307 ? 17.284 10.917 -12.312 1.00 93.75 307 TYR A N 1
ATOM 2417 C CA . TYR A 1 307 ? 18.617 11.189 -12.855 1.00 93.75 307 TYR A CA 1
ATOM 2418 C C . TYR A 1 307 ? 19.044 10.125 -13.880 1.00 93.75 307 TYR A C 1
ATOM 2420 O O . TYR A 1 307 ? 19.541 10.456 -14.956 1.00 93.75 307 TYR A O 1
ATOM 2428 N N . LEU A 1 308 ? 18.789 8.845 -13.584 1.00 96.00 308 LEU A N 1
ATOM 2429 C CA . LEU A 1 308 ? 19.086 7.733 -14.496 1.00 96.00 308 LEU A CA 1
ATOM 2430 C C . LEU A 1 308 ? 18.290 7.875 -15.799 1.00 96.00 308 LEU A C 1
ATOM 2432 O O . LEU A 1 308 ? 18.829 7.706 -16.891 1.00 96.00 308 LEU A O 1
ATOM 2436 N N . LEU A 1 309 ? 17.022 8.258 -15.671 1.00 95.56 309 LEU A N 1
ATOM 2437 C CA . LEU A 1 309 ? 16.107 8.434 -16.788 1.00 95.56 309 LEU A CA 1
ATOM 2438 C C . LEU A 1 309 ? 16.426 9.676 -17.631 1.00 95.56 309 LEU A C 1
ATOM 2440 O O . LEU A 1 309 ? 16.596 9.588 -18.847 1.00 95.56 309 LEU A O 1
ATOM 2444 N N . ASN A 1 310 ? 16.519 10.836 -16.986 1.00 92.81 310 ASN A N 1
ATOM 2445 C CA . ASN A 1 310 ? 16.584 12.130 -17.655 1.00 92.81 310 ASN A CA 1
ATOM 2446 C C . ASN A 1 310 ? 18.003 12.541 -18.027 1.00 92.81 310 ASN A C 1
ATOM 2448 O O . ASN A 1 310 ? 18.164 13.221 -19.033 1.00 92.81 310 ASN A O 1
ATOM 2452 N N . GLU A 1 311 ? 19.029 12.151 -17.270 1.00 93.75 311 GLU A N 1
ATOM 2453 C CA . GLU A 1 311 ? 20.409 12.583 -17.534 1.00 93.75 311 GLU A CA 1
ATOM 2454 C C . GLU A 1 311 ? 21.285 11.486 -18.131 1.00 93.75 311 GLU A C 1
ATOM 2456 O O . GLU A 1 311 ? 22.130 11.783 -18.973 1.00 93.75 311 GLU A O 1
ATOM 2461 N N . LEU A 1 312 ? 21.048 10.220 -17.780 1.00 96.62 312 LEU A N 1
ATOM 2462 C CA . LEU A 1 312 ? 21.801 9.093 -18.350 1.00 96.62 312 LEU A CA 1
ATOM 2463 C C . LEU A 1 312 ? 21.065 8.393 -19.502 1.00 96.62 312 LEU A C 1
ATOM 2465 O O . LEU A 1 312 ? 21.662 7.624 -20.260 1.00 96.62 312 LEU A O 1
ATOM 2469 N N . GLY A 1 313 ? 19.771 8.671 -19.666 1.00 97.12 313 GLY A N 1
ATOM 2470 C CA . GLY A 1 313 ? 18.951 8.088 -20.717 1.00 97.12 313 GLY A CA 1
ATOM 2471 C C . GLY A 1 313 ? 18.769 6.580 -20.561 1.00 97.12 313 GLY A C 1
ATOM 2472 O O . GLY A 1 313 ? 18.848 5.863 -21.561 1.00 97.12 313 GLY A O 1
ATOM 2473 N N . ILE A 1 314 ? 18.603 6.105 -19.327 1.00 98.31 314 ILE A N 1
ATOM 2474 C CA . ILE A 1 314 ? 18.317 4.707 -18.981 1.00 98.31 314 ILE A CA 1
ATOM 2475 C C . ILE A 1 314 ? 16.800 4.558 -18.842 1.00 98.31 314 ILE A C 1
ATOM 2477 O O . ILE A 1 314 ? 16.185 5.284 -18.065 1.00 98.31 314 ILE A O 1
ATOM 2481 N N . ALA A 1 315 ? 16.192 3.643 -19.595 1.00 98.50 315 ALA A N 1
ATOM 2482 C CA . ALA A 1 315 ? 14.774 3.331 -19.444 1.00 98.50 315 ALA A CA 1
ATOM 2483 C C . ALA A 1 315 ? 14.544 2.596 -18.120 1.00 98.50 315 ALA A C 1
ATOM 2485 O O . ALA A 1 315 ? 15.342 1.735 -17.750 1.00 98.50 315 ALA A O 1
ATOM 2486 N N . LEU A 1 316 ? 13.469 2.924 -17.406 1.00 98.69 316 LEU A N 1
ATOM 2487 C CA . LEU A 1 316 ? 13.155 2.301 -16.119 1.00 98.69 316 LEU A CA 1
ATOM 2488 C C . LEU A 1 316 ? 11.897 1.450 -16.252 1.00 98.69 316 LEU A C 1
ATOM 2490 O O . LEU A 1 316 ? 10.901 1.935 -16.782 1.00 98.69 316 LEU A O 1
ATOM 2494 N N . VAL A 1 317 ? 11.933 0.217 -15.752 1.00 98.75 317 VAL A N 1
ATOM 2495 C CA . VAL A 1 317 ? 10.764 -0.672 -15.708 1.00 98.75 317 VAL A CA 1
ATOM 2496 C C . VAL A 1 317 ? 10.502 -1.091 -14.271 1.00 98.75 317 VAL A C 1
ATOM 2498 O O . VAL A 1 317 ? 11.394 -1.617 -13.612 1.00 98.75 317 VAL A O 1
ATOM 2501 N N . TYR A 1 318 ? 9.280 -0.881 -13.804 1.00 98.50 318 TYR A N 1
ATOM 2502 C CA . TYR A 1 318 ? 8.818 -1.238 -12.469 1.00 98.50 318 TYR A CA 1
ATOM 2503 C C . TYR A 1 318 ? 7.731 -2.314 -12.585 1.00 98.50 318 TYR A C 1
ATOM 2505 O O . TYR A 1 318 ? 6.579 -1.972 -12.854 1.00 98.50 318 TYR A O 1
ATOM 2513 N N . PRO A 1 319 ? 8.078 -3.608 -12.480 1.00 98.38 319 PRO A N 1
ATOM 2514 C CA . PRO A 1 319 ? 7.116 -4.689 -12.648 1.00 98.38 319 PRO A CA 1
ATOM 2515 C C . PRO A 1 319 ? 6.212 -4.856 -11.418 1.00 98.38 319 PRO A C 1
ATOM 2517 O O . PRO A 1 319 ? 6.637 -4.577 -10.297 1.00 98.38 319 PRO A O 1
ATOM 2520 N N . ASN A 1 320 ? 5.006 -5.373 -11.648 1.00 98.00 320 ASN A N 1
ATOM 2521 C CA . ASN A 1 320 ? 4.067 -5.898 -10.654 1.00 98.00 320 ASN A CA 1
ATOM 2522 C C . ASN A 1 320 ? 3.965 -7.412 -10.844 1.00 98.00 320 ASN A C 1
ATOM 2524 O O . ASN A 1 320 ? 3.079 -7.918 -11.528 1.00 98.00 320 ASN A O 1
ATOM 2528 N N . VAL A 1 321 ? 4.973 -8.120 -10.339 1.00 96.88 321 VAL A N 1
ATOM 2529 C CA . VAL A 1 321 ? 5.126 -9.575 -10.490 1.00 96.88 321 VAL A CA 1
ATOM 2530 C C . VAL A 1 321 ? 4.065 -10.344 -9.700 1.00 96.88 321 VAL A C 1
ATOM 2532 O O . VAL A 1 321 ? 3.421 -9.790 -8.817 1.00 96.88 321 VAL A O 1
ATOM 2535 N N . ARG A 1 322 ? 3.869 -11.640 -9.974 1.00 96.62 322 ARG A N 1
ATOM 2536 C CA . ARG A 1 322 ? 2.964 -12.457 -9.148 1.00 96.62 322 ARG A CA 1
ATOM 2537 C C . ARG A 1 322 ? 3.360 -12.366 -7.669 1.00 96.62 322 ARG A C 1
ATOM 2539 O O . ARG A 1 322 ? 4.551 -12.386 -7.364 1.00 96.62 322 ARG A O 1
ATOM 2546 N N . GLY A 1 323 ? 2.366 -12.277 -6.788 1.00 94.56 323 GLY A N 1
ATOM 2547 C CA . GLY A 1 323 ? 2.566 -11.931 -5.378 1.00 94.56 323 GLY A CA 1
ATOM 2548 C C . GLY A 1 323 ? 2.249 -10.474 -5.037 1.00 94.56 323 GLY A C 1
ATOM 2549 O O . GLY A 1 323 ? 1.826 -10.209 -3.914 1.00 94.56 323 GLY A O 1
ATOM 2550 N N . SER A 1 324 ? 2.338 -9.549 -6.005 1.00 96.12 324 SER A N 1
ATOM 2551 C CA . SER A 1 324 ? 1.977 -8.146 -5.771 1.00 96.12 324 SER A CA 1
ATOM 2552 C C . SER A 1 324 ? 0.526 -7.979 -5.312 1.00 96.12 324 SER A C 1
ATOM 2554 O O . SER A 1 324 ? -0.370 -8.730 -5.709 1.00 96.12 324 SER A O 1
ATOM 2556 N N . THR A 1 325 ? 0.271 -6.938 -4.525 1.00 95.00 325 THR A N 1
ATOM 2557 C CA . THR A 1 325 ? -1.088 -6.502 -4.165 1.00 95.00 325 THR A CA 1
ATOM 2558 C C . THR A 1 325 ? -1.755 -5.722 -5.307 1.00 95.00 325 THR A C 1
ATOM 2560 O O . THR A 1 325 ? -1.091 -5.336 -6.273 1.00 95.00 325 THR A O 1
ATOM 2563 N N . GLY A 1 326 ? -3.077 -5.525 -5.224 1.00 94.19 326 GLY A N 1
ATOM 2564 C CA . GLY A 1 326 ? -3.867 -4.777 -6.215 1.00 94.19 326 GLY A CA 1
ATOM 2565 C C . GLY A 1 326 ? -4.468 -5.615 -7.346 1.00 94.19 326 GLY A C 1
ATOM 2566 O O . GLY A 1 326 ? -5.247 -5.119 -8.150 1.00 94.19 326 GLY A O 1
ATOM 2567 N N . TYR A 1 327 ? -4.131 -6.906 -7.424 1.00 95.88 327 TYR A N 1
ATOM 2568 C CA . TYR A 1 327 ? -4.579 -7.823 -8.488 1.00 95.88 327 TYR A CA 1
ATOM 2569 C C . TYR A 1 327 ? -5.455 -8.969 -7.956 1.00 95.88 327 TYR A C 1
ATOM 2571 O O . TYR A 1 327 ? -5.632 -9.984 -8.635 1.00 95.88 327 TYR A O 1
ATOM 2579 N N . GLY A 1 328 ? -5.996 -8.802 -6.746 1.00 95.00 328 GLY A N 1
ATOM 2580 C CA . GLY A 1 328 ? -6.856 -9.774 -6.080 1.00 95.00 328 GLY A CA 1
ATOM 2581 C C . GLY A 1 328 ? -6.099 -10.796 -5.229 1.00 95.00 328 GLY A C 1
ATOM 2582 O O . GLY A 1 328 ? -4.902 -11.059 -5.409 1.00 95.00 328 GLY A O 1
ATOM 2583 N N . LYS A 1 329 ? -6.819 -11.391 -4.273 1.00 94.81 329 LYS A N 1
ATOM 2584 C CA . LYS A 1 329 ? -6.260 -12.309 -3.270 1.00 94.81 329 LYS A CA 1
ATOM 2585 C C . LYS A 1 329 ? -5.635 -13.562 -3.871 1.00 94.81 329 LYS A C 1
ATOM 2587 O O . LYS A 1 329 ? -4.727 -14.149 -3.292 1.00 94.81 329 LYS A O 1
ATOM 2592 N N . THR A 1 330 ? -6.100 -14.011 -5.033 1.00 95.38 330 THR A N 1
ATOM 2593 C CA . THR A 1 330 ? -5.500 -15.151 -5.721 1.00 95.38 330 THR A CA 1
ATOM 2594 C C . THR A 1 330 ? -4.115 -14.782 -6.234 1.00 95.38 330 THR A C 1
ATOM 2596 O O . THR A 1 330 ? -3.202 -15.595 -6.097 1.00 95.38 330 THR A O 1
ATOM 2599 N N . PHE A 1 331 ? -3.947 -13.583 -6.805 1.00 96.06 331 PHE A N 1
ATOM 2600 C CA . PHE A 1 331 ? -2.677 -13.131 -7.375 1.00 96.06 331 PHE A CA 1
ATOM 2601 C C . PHE A 1 331 ? -1.614 -12.875 -6.300 1.00 96.06 331 PHE A C 1
ATOM 2603 O O . PHE A 1 331 ? -0.469 -13.295 -6.486 1.00 96.06 331 PHE A O 1
ATOM 2610 N N . SER A 1 332 ? -1.994 -12.290 -5.159 1.00 94.31 332 SER A N 1
ATOM 2611 C CA . SER A 1 332 ? -1.068 -12.014 -4.046 1.00 94.31 332 SER A CA 1
ATOM 2612 C C . SER A 1 332 ? -0.504 -13.277 -3.382 1.00 94.31 332 SER A C 1
ATOM 2614 O O . SER A 1 332 ? 0.559 -13.254 -2.778 1.00 94.31 332 SER A O 1
ATOM 2616 N N . LEU A 1 333 ? -1.167 -14.427 -3.539 1.00 93.81 333 LEU A N 1
ATOM 2617 C CA . LEU A 1 333 ? -0.724 -15.710 -2.973 1.00 93.81 333 LEU A CA 1
ATOM 2618 C C . LEU A 1 333 ? 0.105 -16.562 -3.949 1.00 93.81 333 LEU A C 1
ATOM 2620 O O . LEU A 1 333 ? 0.406 -17.731 -3.661 1.00 93.81 333 LEU A O 1
ATOM 2624 N N . LEU A 1 334 ? 0.426 -16.035 -5.133 1.00 94.50 334 LEU A N 1
ATOM 2625 C CA . LEU A 1 334 ? 1.113 -16.789 -6.183 1.00 94.50 334 LEU A CA 1
ATOM 2626 C C . LEU A 1 334 ? 2.621 -16.920 -5.989 1.00 94.50 334 LEU A C 1
ATOM 2628 O O . LEU A 1 334 ? 3.210 -17.737 -6.689 1.00 94.50 334 LEU A O 1
ATOM 2632 N N . ASP A 1 335 ? 3.230 -16.200 -5.051 1.00 91.50 335 ASP A N 1
ATOM 2633 C CA . ASP A 1 335 ? 4.659 -16.327 -4.739 1.00 91.50 335 ASP A CA 1
ATOM 2634 C C . ASP A 1 335 ? 4.947 -16.888 -3.339 1.00 91.50 335 ASP A C 1
ATOM 2636 O O . ASP A 1 335 ? 6.106 -17.005 -2.915 1.00 91.50 335 ASP A O 1
ATOM 2640 N N . ASN A 1 336 ? 3.887 -17.289 -2.634 1.00 90.44 336 ASN A N 1
ATOM 2641 C CA . ASN A 1 336 ? 4.000 -17.823 -1.293 1.00 90.44 336 ASN A CA 1
ATOM 2642 C C . ASN A 1 336 ? 4.649 -19.206 -1.299 1.00 90.44 336 ASN A C 1
ATOM 2644 O O . ASN A 1 336 ? 4.291 -20.125 -2.048 1.00 90.44 336 ASN A O 1
ATOM 2648 N N . GLY A 1 337 ? 5.627 -19.341 -0.411 1.00 86.56 337 GLY A N 1
ATOM 2649 C CA . GLY A 1 337 ? 6.408 -20.545 -0.197 1.00 86.56 337 GLY A CA 1
ATOM 2650 C C . GLY A 1 337 ? 6.997 -21.202 -1.433 1.00 86.56 337 GLY A C 1
ATOM 2651 O O . GLY A 1 337 ? 7.829 -20.617 -2.123 1.00 86.56 337 GLY A O 1
ATOM 2652 N N . MET A 1 338 ? 6.595 -22.449 -1.691 1.00 87.75 338 MET A N 1
ATOM 2653 C CA . MET A 1 338 ? 7.137 -23.263 -2.788 1.00 87.75 338 MET A CA 1
ATOM 2654 C C . MET A 1 338 ? 6.874 -22.667 -4.180 1.00 87.75 338 MET A C 1
ATOM 2656 O O . MET A 1 338 ? 7.455 -23.124 -5.158 1.00 87.75 338 MET A O 1
ATOM 2660 N N . LYS A 1 339 ? 5.991 -21.665 -4.293 1.00 91.19 339 LYS A N 1
ATOM 2661 C CA . LYS A 1 339 ? 5.693 -20.988 -5.561 1.00 91.19 339 LYS A CA 1
ATOM 2662 C C . LYS A 1 339 ? 6.641 -19.829 -5.872 1.00 91.19 339 LYS A C 1
ATOM 2664 O O . LYS A 1 339 ? 6.602 -19.300 -6.974 1.00 91.19 339 LYS A O 1
ATOM 2669 N N . ARG A 1 340 ? 7.504 -19.434 -4.933 1.00 90.50 340 ARG A N 1
ATOM 2670 C CA . ARG A 1 340 ? 8.322 -18.217 -5.040 1.00 90.50 340 ARG A CA 1
ATOM 2671 C C . ARG A 1 340 ? 9.196 -18.135 -6.290 1.00 90.50 340 ARG A C 1
ATOM 2673 O O . ARG A 1 340 ? 9.402 -17.050 -6.825 1.00 90.50 340 ARG A O 1
ATOM 2680 N N . GLU A 1 341 ? 9.703 -19.267 -6.771 1.00 92.44 341 GLU A N 1
ATOM 2681 C CA . GLU A 1 341 ? 10.522 -19.288 -7.987 1.00 92.44 341 GLU A CA 1
ATOM 2682 C C . GLU A 1 341 ? 9.761 -18.827 -9.237 1.00 92.44 341 GLU A C 1
ATOM 2684 O O . GLU A 1 341 ? 10.373 -18.365 -10.202 1.00 92.44 341 GLU A O 1
ATOM 2689 N N . ASP A 1 342 ? 8.429 -18.910 -9.236 1.00 95.62 342 ASP A N 1
ATOM 2690 C CA . ASP A 1 342 ? 7.615 -18.465 -10.361 1.00 95.62 342 ASP A CA 1
ATOM 2691 C C . ASP A 1 342 ? 7.694 -16.945 -10.564 1.00 95.62 342 ASP A C 1
ATOM 2693 O O . ASP A 1 342 ? 7.668 -16.473 -11.701 1.00 95.62 342 ASP A O 1
ATOM 2697 N N . THR A 1 343 ? 7.900 -16.176 -9.496 1.00 94.56 343 THR A N 1
ATOM 2698 C CA . THR A 1 343 ? 8.118 -14.726 -9.569 1.00 94.56 343 THR A CA 1
ATOM 2699 C C . THR A 1 343 ? 9.425 -14.389 -10.291 1.00 94.56 343 THR A C 1
ATOM 2701 O O . THR A 1 343 ? 9.521 -13.383 -10.995 1.00 94.56 343 THR A O 1
ATOM 2704 N N . TYR A 1 344 ? 10.446 -15.250 -10.208 1.00 95.62 344 TYR A N 1
ATOM 2705 C CA . TYR A 1 344 ? 11.689 -15.054 -10.967 1.00 95.62 344 TYR A CA 1
ATOM 2706 C C . TYR A 1 344 ? 11.451 -15.279 -12.462 1.00 95.62 344 TYR A C 1
ATOM 2708 O O . TYR A 1 344 ? 11.999 -14.562 -13.302 1.00 95.62 344 TYR A O 1
ATOM 2716 N N . LYS A 1 345 ? 10.587 -16.241 -12.798 1.00 98.00 345 LYS A N 1
ATOM 2717 C CA . LYS A 1 345 ? 10.198 -16.528 -14.181 1.00 98.00 345 LYS A CA 1
ATOM 2718 C C . LYS A 1 345 ? 9.363 -15.393 -14.786 1.00 98.00 345 LYS A C 1
ATOM 2720 O O . LYS A 1 345 ? 9.497 -15.153 -15.984 1.00 98.00 345 LYS A O 1
ATOM 2725 N N . ASP A 1 346 ? 8.583 -14.655 -13.986 1.00 98.31 346 ASP A N 1
ATOM 2726 C CA . ASP A 1 346 ? 7.907 -13.425 -14.441 1.00 98.31 346 ASP A CA 1
ATOM 2727 C C . ASP A 1 346 ? 8.907 -12.368 -14.925 1.00 98.31 346 ASP A C 1
ATOM 2729 O O . ASP A 1 346 ? 8.693 -11.744 -15.968 1.00 98.31 346 ASP A O 1
ATOM 2733 N N . ILE A 1 347 ? 10.027 -12.203 -14.210 1.00 98.38 347 ILE A N 1
ATOM 2734 C CA . ILE A 1 347 ? 11.111 -11.295 -14.611 1.00 98.38 347 ILE A CA 1
ATOM 2735 C C . ILE A 1 347 ? 11.843 -11.813 -15.852 1.00 98.38 347 ILE A C 1
ATOM 2737 O O . ILE A 1 347 ? 12.150 -11.033 -16.751 1.00 98.38 347 ILE A O 1
ATOM 2741 N N . ASN A 1 348 ? 12.087 -13.120 -15.958 1.00 98.44 348 ASN A N 1
ATOM 2742 C CA . ASN A 1 348 ? 12.688 -13.675 -17.172 1.00 98.44 348 ASN A CA 1
ATOM 2743 C C . ASN A 1 348 ? 11.801 -13.439 -18.410 1.00 98.44 348 ASN A C 1
ATOM 2745 O O . ASN A 1 348 ? 12.308 -13.051 -19.460 1.00 98.44 348 ASN A O 1
ATOM 2749 N N . ALA A 1 349 ? 10.479 -13.584 -18.277 1.00 98.75 349 ALA A N 1
ATOM 2750 C CA . ALA A 1 349 ? 9.537 -13.250 -19.345 1.00 98.75 349 ALA A CA 1
ATOM 2751 C C . ALA A 1 349 ? 9.520 -11.742 -19.671 1.00 98.75 349 ALA A C 1
ATOM 2753 O O . ALA A 1 349 ? 9.374 -11.360 -20.834 1.00 98.75 349 ALA A O 1
ATOM 2754 N N . LEU A 1 350 ? 9.733 -10.872 -18.676 1.00 98.81 350 LEU A N 1
ATOM 2755 C CA . LEU A 1 350 ? 9.903 -9.435 -18.908 1.00 98.81 350 LEU A CA 1
ATOM 2756 C C . LEU A 1 350 ? 11.145 -9.140 -19.765 1.00 98.81 350 LEU A C 1
ATOM 2758 O O . LEU A 1 350 ? 11.102 -8.243 -20.604 1.00 98.81 350 LEU A O 1
ATOM 2762 N N . PHE A 1 351 ? 12.240 -9.891 -19.615 1.00 98.75 351 PHE A N 1
ATOM 2763 C CA . PHE A 1 351 ? 13.420 -9.718 -20.472 1.00 98.75 351 PHE A CA 1
ATOM 2764 C C . PHE A 1 351 ? 13.135 -10.053 -21.940 1.00 98.75 351 PHE A C 1
ATOM 2766 O O . PHE A 1 351 ? 13.645 -9.369 -22.830 1.00 98.75 351 PHE A O 1
ATOM 2773 N N . ASP A 1 352 ? 12.294 -11.054 -22.207 1.00 98.69 352 ASP A N 1
ATOM 2774 C CA . ASP A 1 352 ? 11.840 -11.366 -23.568 1.00 98.69 352 ASP A CA 1
ATOM 2775 C C . ASP A 1 352 ? 10.970 -10.233 -24.127 1.00 98.69 352 ASP A C 1
ATOM 2777 O O . ASP A 1 352 ? 11.137 -9.819 -25.277 1.00 98.69 352 ASP A O 1
ATOM 2781 N N . TRP A 1 353 ? 10.087 -9.672 -23.295 1.00 98.75 353 TRP A N 1
ATOM 2782 C CA . TRP A 1 353 ? 9.290 -8.506 -23.668 1.00 98.75 353 TRP A CA 1
ATOM 2783 C C . TRP A 1 353 ? 10.165 -7.283 -23.978 1.00 98.75 353 TRP A C 1
ATOM 2785 O O . TRP A 1 353 ? 9.940 -6.630 -24.997 1.00 98.75 353 TRP A O 1
ATOM 2795 N N . ILE A 1 354 ? 11.195 -7.008 -23.164 1.00 98.81 354 ILE A N 1
ATOM 2796 C CA . ILE A 1 354 ? 12.170 -5.928 -23.396 1.00 98.81 354 ILE A CA 1
ATOM 2797 C C . ILE A 1 354 ? 12.882 -6.126 -24.740 1.00 98.81 354 ILE A C 1
ATOM 2799 O O . ILE A 1 354 ? 13.015 -5.171 -25.501 1.00 98.81 354 ILE A O 1
ATOM 2803 N N . ALA A 1 355 ? 13.299 -7.354 -25.063 1.00 98.50 355 ALA A N 1
ATOM 2804 C CA . ALA A 1 355 ? 13.980 -7.661 -26.322 1.00 98.50 355 ALA A CA 1
ATOM 2805 C C . ALA A 1 355 ? 13.106 -7.450 -27.568 1.00 98.50 355 ALA A C 1
ATOM 2807 O O . ALA A 1 355 ? 13.630 -7.171 -28.649 1.00 98.50 355 ALA A O 1
ATOM 2808 N N . ALA A 1 356 ? 11.784 -7.540 -27.419 1.00 98.38 356 ALA A N 1
ATOM 2809 C CA . ALA A 1 356 ? 10.838 -7.253 -28.490 1.00 98.38 356 ALA A CA 1
ATOM 2810 C C . ALA A 1 356 ? 10.627 -5.745 -28.738 1.00 98.38 356 ALA A C 1
ATOM 2812 O O . ALA A 1 356 ? 10.092 -5.383 -29.787 1.00 98.38 356 ALA A O 1
ATOM 2813 N N . GLN A 1 357 ? 11.049 -4.865 -27.820 1.00 98.19 357 GLN A N 1
ATOM 2814 C CA . GLN A 1 357 ? 10.866 -3.420 -27.972 1.00 98.19 357 GLN A CA 1
ATOM 2815 C C . GLN A 1 357 ? 12.005 -2.808 -28.807 1.00 98.19 357 GLN A C 1
ATOM 2817 O O . GLN A 1 357 ? 13.174 -2.899 -28.421 1.00 98.19 357 GLN A O 1
ATOM 2822 N N . PRO A 1 358 ? 11.716 -2.149 -29.944 1.00 96.44 358 PRO A N 1
ATOM 2823 C CA . PRO A 1 358 ? 12.753 -1.616 -30.827 1.00 96.44 358 PRO A CA 1
ATOM 2824 C C . PRO A 1 358 ? 13.573 -0.477 -30.203 1.00 96.44 358 PRO A C 1
ATOM 2826 O O . PRO A 1 358 ? 14.709 -0.256 -30.625 1.00 96.44 358 PRO A O 1
ATOM 2829 N N . GLU A 1 359 ? 13.027 0.238 -29.218 1.00 96.69 359 GLU A N 1
ATOM 2830 C CA . GLU A 1 359 ? 13.685 1.334 -28.502 1.00 96.69 359 GLU A CA 1
ATOM 2831 C C . GLU A 1 359 ? 14.498 0.897 -27.272 1.00 96.69 359 GLU A C 1
ATOM 2833 O O . GLU A 1 359 ? 15.256 1.708 -26.729 1.00 96.69 359 GLU A O 1
ATOM 2838 N N . LEU A 1 360 ? 14.375 -0.357 -26.826 1.00 98.50 360 LEU A N 1
ATOM 2839 C CA . LEU A 1 360 ? 15.085 -0.870 -25.653 1.00 98.50 360 LEU A CA 1
ATOM 2840 C C . LEU A 1 360 ? 16.284 -1.731 -26.068 1.00 98.50 360 LEU A C 1
ATOM 2842 O O . LEU A 1 360 ? 16.275 -2.432 -27.081 1.00 98.50 360 LEU A O 1
ATOM 2846 N N . ASP A 1 361 ? 17.359 -1.636 -25.294 1.00 98.38 361 ASP A N 1
ATOM 2847 C CA . ASP A 1 361 ? 18.588 -2.387 -25.515 1.00 98.38 361 ASP A CA 1
ATOM 2848 C C . ASP A 1 361 ? 18.617 -3.647 -24.644 1.00 98.38 361 ASP A C 1
ATOM 2850 O O . ASP A 1 361 ? 18.942 -3.588 -23.456 1.00 98.38 361 ASP A O 1
ATOM 2854 N N . SER A 1 362 ? 18.282 -4.789 -25.247 1.00 97.56 362 SER A N 1
ATOM 2855 C CA . SER A 1 362 ? 18.272 -6.093 -24.578 1.00 97.56 362 SER A CA 1
ATOM 2856 C C . SER A 1 362 ? 19.646 -6.578 -24.132 1.00 97.56 362 SER A C 1
ATOM 2858 O O . SER A 1 362 ? 19.716 -7.415 -23.239 1.00 97.56 362 SER A O 1
ATOM 2860 N N . ASP A 1 363 ? 20.729 -6.049 -24.706 1.00 98.00 363 ASP A N 1
ATOM 2861 C CA . ASP A 1 363 ? 22.094 -6.445 -24.345 1.00 98.00 363 ASP A CA 1
ATOM 2862 C C . ASP A 1 363 ? 22.606 -5.645 -23.131 1.00 98.00 363 ASP A C 1
ATOM 2864 O O . ASP A 1 363 ? 23.680 -5.911 -22.588 1.00 98.00 363 ASP A O 1
ATOM 2868 N N . ARG A 1 364 ? 21.843 -4.633 -22.688 1.00 98.38 364 ARG A N 1
ATOM 2869 C CA . ARG A 1 364 ? 22.184 -3.746 -21.567 1.00 98.38 364 ARG A CA 1
ATOM 2870 C C . ARG A 1 364 ? 21.027 -3.625 -20.577 1.00 98.38 364 ARG A C 1
ATOM 2872 O O . ARG A 1 364 ? 20.513 -2.529 -20.341 1.00 98.38 364 ARG A O 1
ATOM 2879 N N . ILE A 1 365 ? 20.662 -4.757 -19.977 1.00 98.81 365 ILE A N 1
ATOM 2880 C CA . ILE A 1 365 ? 19.675 -4.837 -18.894 1.00 98.81 365 ILE A CA 1
ATOM 2881 C C . ILE A 1 365 ? 20.386 -4.895 -17.539 1.00 98.81 365 ILE A C 1
ATOM 2883 O O . ILE A 1 365 ? 21.236 -5.752 -17.299 1.00 98.81 365 ILE A O 1
ATOM 2887 N N . ALA A 1 366 ? 20.009 -3.999 -16.633 1.00 98.69 366 ALA A N 1
ATOM 2888 C CA . ALA A 1 366 ? 20.371 -4.044 -15.225 1.00 98.69 366 ALA A CA 1
ATOM 2889 C C . ALA A 1 366 ? 19.137 -4.336 -14.362 1.00 98.69 366 ALA A C 1
ATOM 2891 O O . ALA A 1 366 ? 18.021 -3.955 -14.715 1.00 98.69 366 ALA A O 1
ATOM 2892 N N . VAL A 1 367 ? 19.342 -4.970 -13.207 1.00 98.75 367 VAL A N 1
ATOM 2893 C CA . VAL A 1 367 ? 18.280 -5.260 -12.228 1.00 98.75 367 VAL A CA 1
ATOM 2894 C C . VAL A 1 367 ? 18.604 -4.669 -10.861 1.00 98.75 367 VAL A C 1
ATOM 2896 O O . VAL A 1 367 ? 19.757 -4.657 -10.424 1.00 98.75 367 VAL A O 1
ATOM 2899 N N . SER A 1 368 ? 17.595 -4.164 -10.160 1.00 98.50 368 SER A N 1
ATOM 2900 C CA . SER A 1 368 ? 17.731 -3.677 -8.788 1.00 98.50 368 SER A CA 1
ATOM 2901 C C . SER A 1 368 ? 16.427 -3.821 -8.015 1.00 98.50 368 SER A C 1
ATOM 2903 O O . SER A 1 368 ? 15.352 -3.880 -8.600 1.00 98.50 368 SER A O 1
ATOM 2905 N N . GLY A 1 369 ? 16.513 -3.844 -6.690 1.00 97.81 369 GLY A N 1
ATOM 2906 C CA . GLY A 1 369 ? 15.350 -3.876 -5.818 1.00 97.81 369 GLY A CA 1
ATOM 2907 C C . GLY A 1 369 ? 15.743 -3.793 -4.349 1.00 97.81 369 GLY A C 1
ATOM 2908 O O . GLY A 1 369 ? 16.890 -4.066 -3.977 1.00 97.81 369 GLY A O 1
ATOM 2909 N N . GLY A 1 370 ? 14.785 -3.381 -3.519 1.00 96.62 370 GLY A N 1
ATOM 2910 C CA . GLY A 1 370 ? 14.938 -3.243 -2.072 1.00 96.62 370 GLY A CA 1
ATOM 2911 C C . GLY A 1 370 ? 14.201 -4.337 -1.305 1.00 96.62 370 GLY A C 1
ATOM 2912 O O . GLY A 1 370 ? 13.099 -4.712 -1.691 1.00 96.62 370 GLY A O 1
ATOM 2913 N N . SER A 1 371 ? 14.762 -4.824 -0.194 1.00 95.38 371 SER A N 1
ATOM 2914 C CA . SER A 1 371 ? 14.116 -5.843 0.655 1.00 95.38 371 SER A CA 1
ATOM 2915 C C . SER A 1 371 ? 13.772 -7.106 -0.156 1.00 95.38 371 SER A C 1
ATOM 2917 O O . SER A 1 371 ? 14.688 -7.727 -0.693 1.00 95.38 371 SER A O 1
ATOM 2919 N N . TYR A 1 372 ? 12.497 -7.478 -0.306 1.00 94.75 372 TYR A N 1
ATOM 2920 C CA . TYR A 1 372 ? 12.103 -8.599 -1.167 1.00 94.75 372 TYR A CA 1
ATOM 2921 C C . TYR A 1 372 ? 12.549 -8.426 -2.628 1.00 94.75 372 TYR A C 1
ATOM 2923 O O . TYR A 1 372 ? 13.132 -9.344 -3.195 1.00 94.75 372 TYR A O 1
ATOM 2931 N N . GLY A 1 373 ? 12.440 -7.227 -3.203 1.00 97.31 373 GLY A N 1
ATOM 2932 C CA . GLY A 1 373 ? 12.991 -6.940 -4.530 1.00 97.31 373 GLY A CA 1
ATOM 2933 C C . GLY A 1 373 ? 14.514 -7.089 -4.585 1.00 97.31 373 GLY A C 1
ATOM 2934 O O . GLY A 1 373 ? 15.079 -7.415 -5.627 1.00 97.31 373 GLY A O 1
ATOM 2935 N N . GLY A 1 374 ? 15.202 -6.911 -3.454 1.00 97.69 374 GLY A N 1
ATOM 2936 C CA . GLY A 1 374 ? 16.627 -7.206 -3.317 1.00 97.69 374 GLY A CA 1
ATOM 2937 C C . GLY A 1 374 ? 16.909 -8.710 -3.316 1.00 97.69 374 GLY A C 1
ATOM 2938 O O . GLY A 1 374 ? 17.857 -9.146 -3.963 1.00 97.69 374 GLY A O 1
ATOM 2939 N N . HIS A 1 375 ? 16.072 -9.509 -2.647 1.00 96.25 375 HIS A N 1
ATOM 2940 C CA . HIS A 1 375 ? 16.109 -10.973 -2.742 1.00 96.25 375 HIS A CA 1
ATOM 2941 C C . HIS A 1 375 ? 15.870 -11.438 -4.186 1.00 96.25 375 HIS A C 1
ATOM 2943 O O . HIS A 1 375 ? 16.677 -12.191 -4.726 1.00 96.25 375 HIS A O 1
ATOM 2949 N N . MET A 1 376 ? 14.841 -10.908 -4.853 1.00 97.00 376 MET A N 1
ATOM 2950 C CA . MET A 1 376 ? 14.587 -11.185 -6.267 1.00 97.00 376 MET A CA 1
ATOM 2951 C C . MET A 1 376 ? 15.748 -10.758 -7.166 1.00 97.00 376 MET A C 1
ATOM 2953 O O . MET A 1 376 ? 16.095 -11.479 -8.092 1.00 97.00 376 MET A O 1
ATOM 2957 N N . THR A 1 377 ? 16.391 -9.623 -6.876 1.00 98.44 377 THR A N 1
ATOM 2958 C CA . THR A 1 377 ? 17.592 -9.192 -7.604 1.00 98.44 377 THR A CA 1
ATOM 2959 C C . THR A 1 377 ? 18.700 -10.242 -7.492 1.00 98.44 377 THR A C 1
ATOM 2961 O O . THR A 1 377 ? 19.278 -10.609 -8.508 1.00 98.44 377 THR A O 1
ATOM 2964 N N . LEU A 1 378 ? 18.965 -10.777 -6.293 1.00 97.94 378 LEU A N 1
ATOM 2965 C CA . LEU A 1 378 ? 19.952 -11.849 -6.094 1.00 97.94 378 LEU A CA 1
ATOM 2966 C C . LEU A 1 378 ? 19.561 -13.147 -6.819 1.00 97.94 378 LEU A C 1
ATOM 2968 O O . LEU A 1 378 ? 20.419 -13.795 -7.421 1.00 97.94 378 LEU A O 1
ATOM 2972 N N . ALA A 1 379 ? 18.278 -13.517 -6.786 1.00 96.50 379 ALA A N 1
ATOM 2973 C CA . ALA A 1 379 ? 17.767 -14.698 -7.476 1.00 96.50 379 ALA A CA 1
ATOM 2974 C C . ALA A 1 379 ? 17.933 -14.570 -8.998 1.00 96.50 379 ALA A C 1
ATOM 2976 O O . ALA A 1 379 ? 18.494 -15.458 -9.636 1.00 96.50 379 ALA A O 1
ATOM 2977 N N . VAL A 1 380 ? 17.542 -13.433 -9.578 1.00 97.81 380 VAL A N 1
ATOM 2978 C CA . VAL A 1 380 ? 17.712 -13.148 -11.009 1.00 97.81 380 VAL A CA 1
ATOM 2979 C C . VAL A 1 380 ? 19.190 -13.157 -11.401 1.00 97.81 380 VAL A C 1
ATOM 2981 O O . VAL A 1 380 ? 19.544 -13.782 -12.397 1.00 97.81 380 VAL A O 1
ATOM 2984 N N . SER A 1 381 ? 20.074 -12.569 -10.588 1.00 97.69 381 SER A N 1
ATOM 2985 C CA . SER A 1 381 ? 21.525 -12.642 -10.811 1.00 97.69 381 SER A CA 1
ATOM 2986 C C . SER A 1 381 ? 22.093 -14.054 -10.754 1.00 97.69 381 SER A C 1
ATOM 2988 O O . SER A 1 381 ? 23.176 -14.285 -11.278 1.00 97.69 381 SER A O 1
ATOM 2990 N N . THR A 1 382 ? 21.403 -14.990 -10.106 1.00 96.94 382 THR A N 1
ATOM 2991 C CA . THR A 1 382 ? 21.843 -16.384 -9.997 1.00 96.94 382 THR A CA 1
ATOM 2992 C C . THR A 1 382 ? 21.315 -17.216 -11.162 1.00 96.94 382 THR A C 1
ATOM 2994 O O . THR A 1 382 ? 22.081 -17.926 -11.809 1.00 96.94 382 THR A O 1
ATOM 2997 N N . PHE A 1 383 ? 20.017 -17.113 -11.454 1.00 97.31 383 PHE A N 1
ATOM 2998 C CA . PHE A 1 383 ? 19.337 -17.978 -12.421 1.00 97.31 383 PHE A CA 1
ATOM 2999 C C . PHE A 1 383 ? 19.336 -17.443 -13.857 1.00 97.31 383 PHE A C 1
ATOM 3001 O O . PHE A 1 383 ? 19.213 -18.234 -14.786 1.00 97.31 383 PHE A O 1
ATOM 3008 N N . TYR A 1 384 ? 19.494 -16.129 -14.042 1.00 97.62 384 TYR A N 1
ATOM 3009 C CA . TYR A 1 384 ? 19.404 -15.447 -15.341 1.00 97.62 384 TYR A CA 1
ATOM 3010 C C . TYR A 1 384 ? 20.577 -14.476 -15.559 1.00 97.62 384 TYR A C 1
ATOM 3012 O O . TYR A 1 384 ? 20.423 -13.410 -16.156 1.00 97.62 384 TYR A O 1
ATOM 3020 N N . SER A 1 385 ? 21.760 -14.820 -15.035 1.00 97.50 385 SER A N 1
ATOM 3021 C CA . SER A 1 385 ? 22.974 -13.989 -15.130 1.00 97.50 385 SER A CA 1
ATOM 3022 C C . SER A 1 385 ? 23.392 -13.659 -16.567 1.00 97.50 385 SER A C 1
ATOM 3024 O O . SER A 1 385 ? 23.950 -12.596 -16.812 1.00 97.50 385 SER A O 1
ATOM 3026 N N . ASP A 1 386 ? 23.094 -14.540 -17.520 1.00 97.44 386 ASP A N 1
ATOM 3027 C CA . ASP A 1 386 ? 23.354 -14.377 -18.951 1.00 97.44 386 ASP A CA 1
ATOM 3028 C C . ASP A 1 386 ? 22.457 -13.321 -19.617 1.00 97.44 386 ASP A C 1
ATOM 3030 O O . ASP A 1 386 ? 22.766 -12.849 -20.710 1.00 97.44 386 ASP A O 1
ATOM 3034 N N . ARG A 1 387 ? 21.361 -12.928 -18.955 1.00 98.06 387 ARG A N 1
ATOM 3035 C CA . ARG A 1 387 ? 20.371 -11.961 -19.452 1.00 98.06 387 ARG A CA 1
ATOM 3036 C C . ARG A 1 387 ? 20.619 -10.529 -18.972 1.00 98.06 387 ARG A C 1
ATOM 3038 O O . ARG A 1 387 ? 19.932 -9.618 -19.427 1.00 98.06 387 ARG A O 1
ATOM 3045 N N . ILE A 1 388 ? 21.553 -10.319 -18.042 1.00 98.50 388 ILE A N 1
ATOM 3046 C CA . ILE A 1 388 ? 21.794 -9.021 -17.396 1.00 98.50 388 ILE A CA 1
ATOM 3047 C C . ILE A 1 388 ? 23.273 -8.629 -17.456 1.00 98.50 388 ILE A C 1
ATOM 3049 O O . ILE A 1 388 ? 24.163 -9.471 -17.428 1.00 98.50 388 ILE A O 1
ATOM 3053 N N . CYS A 1 389 ? 23.556 -7.327 -17.478 1.00 97.94 389 CYS A N 1
ATOM 3054 C CA . CYS A 1 389 ? 24.919 -6.798 -17.396 1.00 97.94 389 CYS A CA 1
ATOM 3055 C C . CYS A 1 389 ? 25.287 -6.286 -15.993 1.00 97.94 389 CYS A C 1
ATOM 3057 O O . CYS A 1 389 ? 26.464 -6.076 -15.701 1.00 97.94 389 CYS A O 1
ATOM 3059 N N . CYS A 1 390 ? 24.295 -6.053 -15.124 1.00 97.12 390 CYS A N 1
ATOM 3060 C CA . CYS A 1 390 ? 24.492 -5.508 -13.782 1.00 97.12 390 CYS A CA 1
ATOM 3061 C C . CYS A 1 390 ? 23.332 -5.873 -12.844 1.00 97.12 390 CYS A C 1
ATOM 3063 O O . CYS A 1 390 ? 22.172 -5.899 -13.256 1.00 97.12 390 CYS A O 1
ATOM 3065 N N . SER A 1 391 ? 23.635 -6.079 -11.560 1.00 97.94 391 SER A N 1
ATOM 3066 C CA . SER A 1 391 ? 22.630 -6.253 -10.511 1.00 97.94 391 SER A CA 1
ATOM 3067 C C . SER A 1 391 ? 22.981 -5.490 -9.240 1.00 97.94 391 SER A C 1
ATOM 3069 O O . SER A 1 391 ? 24.104 -5.603 -8.747 1.00 97.94 391 SER A O 1
ATOM 3071 N N . VAL A 1 392 ? 22.014 -4.768 -8.672 1.00 98.12 392 VAL A N 1
ATOM 3072 C CA . VAL A 1 392 ? 22.177 -3.980 -7.441 1.00 98.12 392 VAL A CA 1
ATOM 3073 C C . VAL A 1 392 ? 21.098 -4.370 -6.431 1.00 98.12 392 VAL A C 1
ATOM 3075 O O . VAL A 1 392 ? 19.998 -3.811 -6.425 1.00 98.12 392 VAL A O 1
ATOM 3078 N N . ALA A 1 393 ? 21.410 -5.335 -5.565 1.00 98.19 393 ALA A N 1
ATOM 3079 C CA . ALA A 1 393 ? 20.523 -5.754 -4.482 1.00 98.19 393 ALA A CA 1
ATOM 3080 C C . ALA A 1 393 ? 20.661 -4.816 -3.270 1.00 98.19 393 ALA A C 1
ATOM 3082 O O . ALA A 1 393 ? 21.742 -4.686 -2.693 1.00 98.19 393 ALA A O 1
ATOM 3083 N N . VAL A 1 394 ? 19.565 -4.176 -2.858 1.00 97.69 394 VAL A N 1
ATOM 3084 C CA . VAL A 1 394 ? 19.533 -3.266 -1.705 1.00 97.69 394 VAL A CA 1
ATOM 3085 C C . VAL A 1 394 ? 18.851 -3.970 -0.535 1.00 97.69 394 VAL A C 1
ATOM 3087 O O . VAL A 1 394 ? 17.670 -4.294 -0.606 1.00 97.69 394 VAL A O 1
ATOM 3090 N N . VAL A 1 395 ? 19.594 -4.218 0.549 1.00 96.00 395 VAL A N 1
ATOM 3091 C CA . VAL A 1 395 ? 19.107 -4.906 1.770 1.00 96.00 395 VAL A CA 1
ATOM 3092 C C . VAL A 1 395 ? 18.313 -6.198 1.489 1.00 96.00 395 VAL A C 1
ATOM 3094 O O . VAL A 1 395 ? 17.364 -6.525 2.198 1.00 96.00 395 VAL A O 1
ATOM 3097 N N . GLY A 1 396 ? 18.686 -6.912 0.423 1.00 95.56 396 GLY A N 1
ATOM 3098 C CA . GLY A 1 396 ? 18.031 -8.141 -0.010 1.00 95.56 396 GLY A CA 1
ATOM 3099 C C . GLY A 1 396 ? 18.394 -9.336 0.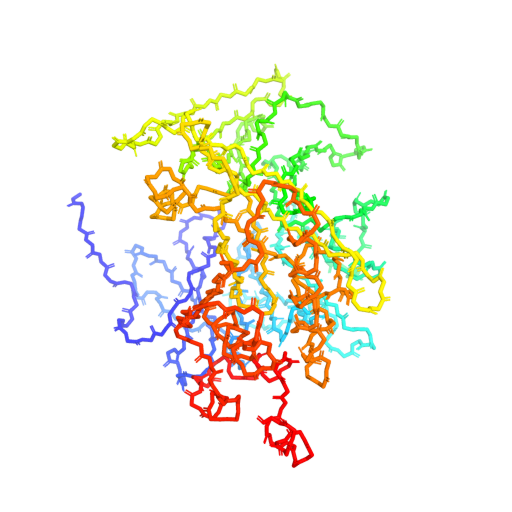862 1.00 95.56 396 GLY A C 1
ATOM 3100 O O . GLY A 1 396 ? 19.554 -9.510 1.235 1.00 95.56 396 GLY A O 1
ATOM 3101 N N . MET A 1 397 ? 17.408 -10.176 1.166 1.00 94.31 397 MET A N 1
ATOM 3102 C CA . MET A 1 397 ? 17.625 -11.410 1.917 1.00 94.31 397 MET A CA 1
ATOM 3103 C C . MET A 1 397 ? 18.296 -12.452 1.014 1.00 94.31 397 MET A C 1
ATOM 3105 O O . MET A 1 397 ? 17.689 -12.922 0.057 1.00 94.31 397 MET A O 1
ATOM 3109 N N . SER A 1 398 ? 19.539 -12.831 1.304 1.00 93.69 398 SER A N 1
ATOM 3110 C CA . SER A 1 398 ? 20.260 -13.874 0.554 1.00 93.69 398 SER A CA 1
ATOM 3111 C C . SER A 1 398 ? 19.991 -15.292 1.064 1.00 93.69 398 SER A C 1
ATOM 3113 O O . SER A 1 398 ? 20.239 -16.255 0.347 1.00 93.69 398 SER A O 1
ATOM 3115 N N . ASN A 1 399 ? 19.487 -15.427 2.292 1.00 92.69 399 ASN A N 1
ATOM 3116 C CA . ASN A 1 399 ? 19.077 -16.690 2.892 1.00 92.69 399 ASN A CA 1
ATOM 3117 C C . ASN A 1 399 ? 17.815 -16.447 3.735 1.00 92.69 399 ASN A C 1
ATOM 3119 O O . ASN A 1 399 ? 17.826 -15.626 4.655 1.00 92.69 399 ASN A O 1
ATOM 3123 N N . LEU A 1 400 ? 16.716 -17.121 3.388 1.00 91.56 400 LEU A N 1
ATOM 3124 C CA . LEU A 1 400 ? 15.416 -16.890 4.025 1.00 91.56 400 LEU A CA 1
ATOM 3125 C C . LEU A 1 400 ? 15.337 -17.509 5.427 1.00 91.56 400 LEU A C 1
ATOM 3127 O O . LEU A 1 400 ? 14.678 -16.947 6.301 1.00 91.56 400 LEU A O 1
ATOM 3131 N N . VAL A 1 401 ? 16.068 -18.598 5.677 1.00 93.06 401 VAL A N 1
ATOM 3132 C CA . VAL A 1 401 ? 16.150 -19.235 6.998 1.00 93.06 401 VAL A CA 1
ATOM 3133 C C . VAL A 1 401 ? 16.776 -18.289 8.022 1.00 93.06 401 VAL A C 1
ATOM 3135 O O . VAL A 1 401 ? 16.155 -17.974 9.037 1.00 93.06 401 VAL A O 1
ATOM 3138 N N . THR A 1 402 ? 17.978 -17.776 7.749 1.00 94.06 402 THR A N 1
ATOM 3139 C CA . THR A 1 402 ? 18.659 -16.864 8.681 1.00 94.06 402 THR A CA 1
ATOM 3140 C C . THR A 1 402 ? 17.922 -15.532 8.794 1.00 94.06 402 THR A C 1
ATOM 3142 O O . THR A 1 402 ? 17.860 -14.949 9.877 1.00 94.06 402 THR A O 1
ATOM 3145 N N . PHE A 1 403 ? 17.284 -15.066 7.714 1.00 93.88 403 PHE A N 1
ATOM 3146 C CA . PHE A 1 403 ? 16.396 -13.906 7.764 1.00 93.88 403 PHE A CA 1
ATOM 3147 C C . PHE A 1 403 ? 15.258 -14.091 8.779 1.00 93.88 403 PHE A C 1
ATOM 3149 O O . PHE A 1 403 ? 15.027 -13.198 9.598 1.00 93.88 403 PHE A O 1
ATOM 3156 N N . LEU A 1 404 ? 14.568 -15.234 8.771 1.00 93.19 404 LEU A N 1
ATOM 3157 C CA . LEU A 1 404 ? 13.478 -15.513 9.711 1.00 93.19 404 LEU A CA 1
ATOM 3158 C C . LEU A 1 404 ? 13.998 -15.681 11.147 1.00 93.19 404 LEU A C 1
ATOM 3160 O O . LEU A 1 404 ? 13.437 -15.089 12.072 1.00 93.19 404 LEU A O 1
ATOM 3164 N N . GLU A 1 405 ? 15.114 -16.385 11.347 1.00 93.12 405 GLU A N 1
ATOM 3165 C CA . GLU A 1 405 ? 15.734 -16.591 12.667 1.00 93.12 405 GLU A CA 1
ATOM 3166 C C . GLU A 1 405 ? 16.151 -15.268 13.345 1.00 93.12 405 GLU A C 1
ATOM 3168 O O . GLU A 1 405 ? 15.989 -15.112 14.564 1.00 93.12 405 GLU A O 1
ATOM 3173 N N . HIS A 1 406 ? 16.620 -14.293 12.558 1.00 93.31 406 HIS A N 1
ATOM 3174 C CA . HIS A 1 406 ? 17.082 -12.982 13.031 1.00 93.31 406 HIS A CA 1
ATOM 3175 C C . HIS A 1 406 ? 16.046 -11.857 12.911 1.00 93.31 406 HIS A C 1
ATOM 3177 O O . HIS A 1 406 ? 16.293 -10.737 13.358 1.00 93.31 406 HIS A O 1
ATOM 3183 N N . THR A 1 407 ? 14.870 -12.127 12.346 1.00 92.50 407 THR A N 1
ATOM 3184 C CA . THR A 1 407 ? 13.780 -11.151 12.307 1.00 92.50 407 THR A CA 1
ATOM 3185 C C . THR A 1 407 ? 13.226 -10.916 13.710 1.00 92.50 407 THR A C 1
ATOM 3187 O O . THR A 1 407 ? 12.973 -11.866 14.456 1.00 92.50 407 THR A O 1
ATOM 3190 N N . GLU A 1 408 ? 13.003 -9.648 14.064 1.00 90.00 408 GLU A N 1
ATOM 3191 C CA . GLU A 1 408 ? 12.418 -9.261 15.351 1.00 90.00 408 GLU A CA 1
ATOM 3192 C C . GLU A 1 408 ? 11.135 -10.033 15.668 1.00 90.00 408 GLU A C 1
ATOM 3194 O O . GLU A 1 408 ? 10.260 -10.212 14.814 1.00 90.00 408 GLU A O 1
ATOM 3199 N N . ALA A 1 409 ? 11.017 -10.482 16.919 1.00 88.31 409 ALA A N 1
ATOM 3200 C CA . ALA A 1 409 ? 10.003 -11.452 17.321 1.00 88.31 409 ALA A CA 1
ATOM 3201 C C . ALA A 1 409 ? 8.563 -10.970 17.073 1.00 88.31 409 ALA A C 1
ATOM 3203 O O . ALA A 1 409 ? 7.696 -11.796 16.795 1.00 88.31 409 ALA A O 1
ATOM 3204 N N . TYR A 1 410 ? 8.316 -9.655 17.130 1.00 84.12 410 TYR A N 1
ATOM 3205 C CA . TYR A 1 410 ? 6.987 -9.074 16.923 1.00 84.12 410 TYR A CA 1
ATOM 3206 C C . TYR A 1 410 ? 6.454 -9.256 15.493 1.00 84.12 410 TYR A C 1
ATOM 3208 O O . TYR A 1 410 ? 5.247 -9.280 15.295 1.00 84.12 410 TYR A O 1
ATOM 3216 N N . ARG A 1 411 ? 7.325 -9.414 14.486 1.00 87.94 411 ARG A N 1
ATOM 3217 C CA . ARG A 1 411 ? 6.918 -9.527 13.069 1.00 87.94 411 ARG A CA 1
ATOM 3218 C C . ARG A 1 411 ? 7.313 -10.843 12.405 1.00 87.94 411 ARG A C 1
ATOM 3220 O O . ARG A 1 411 ? 7.096 -11.015 11.212 1.00 87.94 411 ARG A O 1
ATOM 3227 N N . ARG A 1 412 ? 7.945 -11.755 13.142 1.00 91.31 412 ARG A N 1
ATOM 3228 C CA . ARG A 1 412 ? 8.510 -12.983 12.570 1.00 91.31 412 ARG A CA 1
ATOM 3229 C C . ARG A 1 412 ? 7.438 -13.943 12.062 1.00 91.31 412 ARG A C 1
ATOM 3231 O O . ARG A 1 412 ? 7.576 -14.456 10.961 1.00 91.31 412 ARG A O 1
ATOM 3238 N N . ASP A 1 413 ? 6.377 -14.157 12.838 1.00 88.81 413 ASP A N 1
ATOM 3239 C CA . ASP A 1 413 ? 5.302 -15.081 12.454 1.00 88.81 413 ASP A CA 1
ATOM 3240 C C . ASP A 1 413 ? 4.523 -14.579 11.226 1.00 88.81 413 ASP A C 1
ATOM 3242 O O . ASP A 1 413 ? 4.249 -15.376 10.335 1.00 88.81 413 ASP A O 1
ATOM 3246 N N . LEU A 1 414 ? 4.304 -13.260 11.110 1.00 86.38 414 LEU A N 1
ATOM 3247 C CA . LEU A 1 414 ? 3.761 -12.626 9.897 1.00 86.38 414 LEU A CA 1
ATOM 3248 C C . LEU A 1 414 ? 4.596 -12.991 8.659 1.00 86.38 414 LEU A C 1
ATOM 3250 O O . LEU A 1 414 ? 4.070 -13.384 7.626 1.00 86.38 414 LEU A O 1
ATOM 3254 N N . ARG A 1 415 ? 5.930 -12.934 8.779 1.00 89.69 415 ARG A N 1
ATOM 3255 C CA . ARG A 1 415 ? 6.835 -13.292 7.679 1.00 89.69 415 ARG A CA 1
ATOM 3256 C C . ARG A 1 415 ? 6.851 -14.784 7.371 1.00 89.69 415 ARG A C 1
ATOM 3258 O O . ARG A 1 415 ? 7.047 -15.135 6.217 1.00 89.69 415 ARG A O 1
ATOM 3265 N N . ARG A 1 416 ? 6.617 -15.666 8.342 1.00 91.00 416 ARG A N 1
ATOM 3266 C CA . ARG A 1 416 ? 6.521 -17.114 8.076 1.00 91.00 416 ARG A CA 1
ATOM 3267 C C . ARG A 1 416 ? 5.310 -17.468 7.222 1.00 91.00 416 ARG A C 1
ATOM 3269 O O . ARG A 1 416 ? 5.419 -18.373 6.403 1.00 91.00 416 ARG A O 1
ATOM 3276 N N . ALA A 1 417 ? 4.189 -16.765 7.399 1.00 87.81 417 ALA A N 1
ATOM 3277 C CA . ALA A 1 417 ? 2.982 -17.002 6.609 1.00 87.81 417 ALA A CA 1
ATOM 3278 C C . ALA A 1 417 ? 3.219 -16.775 5.104 1.00 87.81 417 ALA A C 1
ATOM 3280 O O . ALA A 1 417 ? 2.698 -17.520 4.279 1.00 87.81 417 ALA A O 1
ATOM 3281 N N . GLU A 1 418 ? 4.057 -15.795 4.772 1.00 85.62 418 GLU A N 1
ATOM 3282 C CA . GLU A 1 418 ? 4.391 -15.417 3.399 1.00 85.62 418 GLU A CA 1
ATOM 3283 C C . GLU A 1 418 ? 5.621 -16.182 2.870 1.00 85.62 418 GLU A C 1
ATOM 3285 O O . GLU A 1 418 ? 5.594 -16.853 1.831 1.00 85.62 418 GLU A O 1
ATOM 3290 N N . TYR A 1 419 ? 6.732 -16.155 3.616 1.00 85.94 419 TYR A N 1
ATOM 3291 C CA . TYR A 1 419 ? 7.987 -16.758 3.175 1.00 85.94 419 TYR A CA 1
ATOM 3292 C C . TYR A 1 419 ? 7.970 -18.281 3.196 1.00 85.94 419 TYR A C 1
ATOM 3294 O O . TYR A 1 419 ? 8.466 -18.859 2.232 1.00 85.94 419 TYR A O 1
ATOM 3302 N N . VAL A 1 420 ? 7.375 -18.880 4.233 1.00 84.56 420 VAL A N 1
ATOM 3303 C CA . VAL A 1 420 ? 7.416 -20.287 4.678 1.00 84.56 420 VAL A CA 1
ATOM 3304 C C . VAL A 1 420 ? 7.964 -20.377 6.097 1.00 84.56 420 VAL A C 1
ATOM 3306 O O . VAL A 1 420 ? 8.860 -19.635 6.492 1.00 84.56 420 VAL A O 1
ATOM 3309 N N . ASP A 1 421 ? 7.412 -21.314 6.865 1.00 89.25 421 ASP A N 1
ATOM 3310 C CA . ASP A 1 421 ? 7.834 -21.612 8.224 1.00 89.25 421 ASP A CA 1
ATOM 3311 C C . ASP A 1 421 ? 9.113 -22.464 8.245 1.00 89.25 421 ASP A C 1
ATOM 3313 O O . ASP A 1 421 ? 9.091 -23.669 7.996 1.00 89.25 421 ASP A O 1
ATOM 3317 N N . GLU A 1 422 ? 10.238 -21.843 8.599 1.00 91.75 422 GLU A N 1
ATOM 3318 C CA . GLU A 1 422 ? 11.553 -22.484 8.673 1.00 91.75 422 GLU A CA 1
ATOM 3319 C C . GLU A 1 422 ? 11.687 -23.503 9.818 1.00 91.75 422 GLU A C 1
ATOM 3321 O O . GLU A 1 422 ? 12.727 -24.160 9.951 1.00 91.75 422 GLU A O 1
ATOM 3326 N N . ARG A 1 423 ? 10.660 -23.617 10.672 1.00 91.81 423 ARG A N 1
ATOM 3327 C CA . ARG A 1 423 ? 10.568 -24.623 11.739 1.00 91.81 423 ARG A CA 1
ATOM 3328 C C . ARG A 1 423 ? 10.138 -25.989 11.205 1.00 91.81 423 ARG A C 1
ATOM 3330 O O . ARG A 1 423 ? 10.399 -26.993 11.866 1.00 91.81 423 ARG A O 1
ATOM 3337 N N . ASP A 1 424 ? 9.496 -26.037 10.038 1.00 91.12 424 ASP A N 1
ATOM 3338 C CA . ASP A 1 424 ? 9.186 -27.287 9.349 1.00 91.12 424 ASP A CA 1
ATOM 3339 C C . ASP A 1 424 ? 10.451 -27.801 8.620 1.00 91.12 424 ASP A C 1
ATOM 3341 O O . ASP A 1 424 ? 11.044 -27.069 7.824 1.00 91.12 424 ASP A O 1
ATOM 3345 N N . PRO A 1 425 ? 10.906 -29.047 8.866 1.00 90.94 425 PRO A N 1
ATOM 3346 C CA . PRO A 1 425 ? 12.128 -29.572 8.256 1.00 90.94 425 PRO A CA 1
ATOM 3347 C C . PRO A 1 425 ? 12.118 -29.648 6.724 1.00 90.94 425 PRO A C 1
ATOM 3349 O O . PRO A 1 425 ? 13.168 -29.465 6.110 1.00 90.94 425 PRO A O 1
ATOM 3352 N N . GLN A 1 426 ? 10.973 -29.938 6.097 1.00 88.25 426 GLN A N 1
ATOM 3353 C CA . GLN A 1 426 ? 10.871 -30.007 4.634 1.00 88.25 426 GLN A CA 1
ATOM 3354 C C . GLN A 1 426 ? 10.984 -28.612 4.032 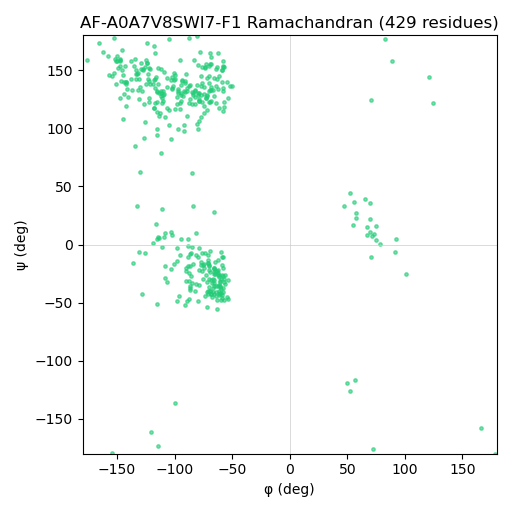1.00 88.25 426 GLN A C 1
ATOM 3356 O O . GLN A 1 426 ? 11.708 -28.393 3.064 1.00 88.25 426 GLN A O 1
ATOM 3361 N N . MET A 1 427 ? 10.309 -27.666 4.667 1.00 86.56 427 MET A N 1
ATOM 3362 C CA . MET A 1 427 ? 10.332 -26.260 4.305 1.00 86.56 427 MET A CA 1
ATOM 3363 C C . MET A 1 427 ? 11.716 -25.638 4.480 1.00 86.56 427 MET A C 1
ATOM 3365 O O . MET A 1 427 ? 12.217 -24.969 3.581 1.00 86.56 427 MET A O 1
ATOM 3369 N N . ARG A 1 428 ? 12.385 -25.929 5.597 1.00 89.69 428 ARG A N 1
ATOM 3370 C CA . ARG A 1 428 ? 13.763 -25.500 5.849 1.00 89.69 428 ARG A CA 1
ATOM 3371 C C . ARG A 1 428 ? 14.752 -26.041 4.816 1.00 89.69 428 ARG A C 1
ATOM 3373 O O . ARG A 1 428 ? 15.753 -25.391 4.568 1.00 89.69 428 ARG A O 1
ATOM 3380 N N . ALA A 1 429 ? 14.516 -27.233 4.269 1.00 87.31 429 ALA A N 1
ATOM 3381 C CA . ALA A 1 429 ? 15.378 -27.809 3.239 1.00 87.31 429 ALA A CA 1
ATOM 3382 C C . ALA A 1 429 ? 15.168 -27.174 1.853 1.00 87.31 429 ALA A C 1
ATOM 3384 O O . ALA A 1 429 ? 16.057 -27.269 1.010 1.00 87.31 429 ALA A O 1
ATOM 3385 N N . TYR A 1 430 ? 13.998 -26.575 1.615 1.00 85.69 430 TYR A N 1
ATOM 3386 C CA . TYR A 1 430 ? 13.692 -25.840 0.389 1.00 85.69 430 TYR A CA 1
ATOM 3387 C C . TYR A 1 430 ? 14.229 -24.400 0.406 1.00 85.69 430 TYR A C 1
ATOM 3389 O O . TYR A 1 430 ? 14.708 -23.928 -0.623 1.00 85.69 430 TYR A O 1
ATOM 3397 N N . LEU A 1 431 ? 14.126 -23.713 1.552 1.00 82.94 431 LEU A N 1
ATOM 3398 C CA . LEU A 1 431 ? 14.625 -22.345 1.775 1.00 82.94 431 LEU A CA 1
ATOM 3399 C C . LEU A 1 431 ? 16.157 -22.268 1.822 1.00 82.94 431 LEU A C 1
ATOM 3401 O O . LEU A 1 431 ? 16.680 -21.199 1.420 1.00 82.94 431 LEU A O 1
#

Nearest PDB structures (foldseek):
  7yx7-assembly1_A  TM=8.380E-01  e=5.659E-25  Serratia proteamaculans
  7zjz-assembly1_A  TM=8.183E-01  e=5.659E-25  Serratia proteamaculans
  7ne5-assembly1_A  TM=8.430E-01  e=5.181E-24  Serratia proteamaculans
  7ywp-assembly1_A  TM=8.263E-01  e=3.685E-24  Serratia proteamaculans
  7ne4-assembly1_A  TM=8.402E-01  e=1.440E-23  Serratia proteamaculans

Sequence (431 aa):
TGDVTRLTDGKSRNLMGPWSSDGDRIAYMSTRRTGKDTDLWVMTPADPKTDHLLTQLSGGGWRPEDWSPDDKKILLLEELSINESYLWLVDTATGQKSELTPRHAAEKVSYGEARFSKDGKGIYVTTDKDSEFHRLAYIDLETKQPTYLTTPIHWDVESFDLAHDGKLLAFVTDEEGLSVVHVRDTTNGKEMPLPHIPTGVVDGLRWHRNGHDLGFSLNNSRSPGDCYSIDVANEKLERWTNSESAVKPESFPAAELIHWKSFDGKMISGFLYKPPAKFSGKRPVLVIIHGGPEGQSVPTFLGRNLYLLNELGIALVYPNVRGSTGYGKTFSLLDNGMKREDTYKDINALFDWIAAQPELDSDRIAVSGGSYGGHMTLAVSTFYSDRICCSVAVVGMSNLVTFLEHTEAYRRDLRRAEYVDERDPQMRAYL

pLDDT: mean 94.81, std 4.25, range [63.25, 98.88]

InterPro domains:
  IPR001375 Peptidase S9, prolyl oligopeptidase, catalytic domain [PF00326] (304-411)
  IPR011042 Six-bladed beta-propeller, TolB-like [G3DSA:2.120.10.30] (1-159)
  IPR011659 WD40-like beta-propeller [PF07676] (5-42)
  IPR023302 Peptidase S9A, N-terminal dom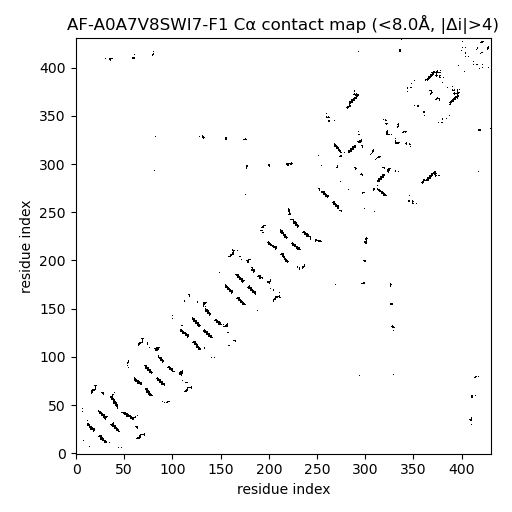ain [PF02897] (70-241)
  IPR029058 Alpha/Beta hydrolase fold [G3DSA:3.40.50.1820] (220-431)
  IPR029058 Alpha/Beta hydrolase fold [SSF53474] (256-410)

Secondary structure (DSSP, 8-state):
-------S-SSS-EEEEEEPTTSS-EEEEE-TTTSS--EEEEEETTEEEEEEEEE---SS-EEEEEE-TTSSEEEEEEEEETTEEEEEEEETTT--EEESS-TT-SS---EEEEEE-TTSSEEEEEE-TTSSS-EEEEEETTT--EEESS-S-SSEEEEEEE-TTSSEEEEEEEETTEEEEEEEETTT-PBPP-PPPPSSEEEEEEE-TTSSEEEEEEEETTEEEEEEEEETTTTEEEE------SS-GGGSPPPEEEEEE-TTS-EEEEEEEPPPTTS-S-EEEEEEEPSSTT--------TTHHHHHHTS--EEEEEE-TT-SSS-HHHHTTTSGGGTHHHHHHHHHHHHHHHH-TTEEEEEEEEEEETHHHHHHHHHHHHSGGG-SEEEEES--S-HHHHHHHS-HHHHHHHHHHH--TTSHHHHHH-

Solvent-accessible surface area (backbone atoms only — not comparable to full-atom values): 22699 Å² total; per-residue (Å²): 134,88,79,85,77,83,73,68,87,88,74,55,63,69,47,86,39,38,54,34,67,89,66,61,35,34,39,30,30,31,18,71,88,70,71,28,24,29,21,42,29,37,27,28,78,94,46,51,84,57,54,42,80,48,29,91,54,81,52,38,43,54,46,56,52,29,38,28,67,82,54,54,32,35,36,32,40,40,47,53,41,92,54,28,36,38,41,31,38,28,33,65,88,75,29,51,73,46,81,60,43,79,87,83,52,94,68,73,30,27,60,63,58,44,37,54,33,81,84,56,55,29,33,41,31,21,27,25,66,100,48,59,28,27,25,43,27,38,29,34,65,87,80,58,50,74,47,77,72,54,75,90,68,95,30,24,38,71,48,66,34,62,23,70,85,55,50,39,39,35,38,30,32,28,58,88,41,31,46,45,83,45,39,29,33,66,86,78,69,46,74,55,74,69,49,91,72,81,82,23,41,66,47,74,62,37,56,36,86,85,59,39,42,38,33,30,34,45,23,13,41,50,36,87,41,29,42,34,35,33,34,58,83,77,43,40,74,44,76,79,53,77,64,90,64,102,58,73,40,82,76,45,57,65,65,38,84,43,76,47,58,28,89,84,65,48,81,37,42,29,36,38,37,63,41,55,84,91,58,77,75,57,23,37,32,37,38,43,34,46,38,47,60,75,20,63,48,53,53,42,45,60,66,78,55,45,50,44,23,68,75,68,38,28,24,38,33,28,46,37,47,61,6,16,51,52,65,30,61,70,36,36,56,48,28,38,39,94,34,35,67,55,35,53,41,38,52,55,32,47,51,55,53,42,55,71,35,85,58,40,29,54,85,39,24,29,38,25,15,39,38,46,11,4,25,49,25,53,50,41,56,68,80,43,44,93,62,42,71,46,71,50,56,37,80,33,57,89,43,58,52,61,47,53,75,69,37,60,71,29,54,30,66,44,46,25,68,46,63,45,50,61,86,41,72,73,50,42,72,72,83

Radius of gyration: 23.22 Å; Cα contacts (8 Å, |Δi|>4): 1018; chains: 1; bounding box: 55×57×64 Å

Foldseek 3Di:
DPDDDDLDPVPWDKAWADAALVRQKTWIWTCVPPLAFTFIWMDRSVDSVRIDGLAGDHFQQKYWQEAQNVRQWTWMKRDLAQQAIFIWIAGRVRRDIDGLDDNPDPGGKDKAHWYAQNVRQWIWIFICVVHQATFTWIQGRVVSDIDTLDPPDQWHFHDKDAANVRQKIWTWTQDQQWTDIWIAGPVPSDTADAADDDIFDWADFDYDNVRFKTKIWGFAQLAQIFIWIARRVVRDIDTDDGDDDPDRSVQFFGWDWDWFQFPVRDIWIWTKGFAPPVDDFAAAEEEEEEADLQAHHHRGHPPPCVCCRHVVRYMYIYIQFQLYPTRGPVRVQCCFQPNVVSSLRRVVRVLVVQVPDRRHDQQRYEYEYEACSLQSLVVCCVPVVVRHDYTYRHPYDVQVLVVLVPPRNSCSSNVCRRHNDCVDPVSVVVD